Protein 5WIU (pdb70)

InterPro domains:
  IPR000276 G protein-coupled receptor, rhodopsin-like [PF00001] (51-400)
  IPR000276 G protein-coupled receptor, rhodopsin-like [PR00237] (36-60)
  IPR000276 G protein-coupled receptor, rhodopsin-like [PR00237] (69-90)
  IPR000276 G protein-coupled receptor, rhodopsin-like [PR00237] (115-137)
  IPR000276 G protein-coupled receptor, rhodopsin-like [PR00237] (151-172)
  IPR000276 G protein-coupled receptor, rhodopsin-like [PR00237] (193-216)
  IPR000276 G protein-coupled receptor, rhodopsin-like [PR00237] (344-368)
  IPR000276 G protein-coupled receptor, rhodopsin-like [PR00237] (382-408)
  IPR000276 G protein-coupled receptor, rhodopsin-like [PS00237] (121-137)
  IPR000276 G protein-coupled receptor, rhodopsin-like [SM01381] (43-415)
  IPR000929 Dopamine receptor family [PR00242] (56-66)
  IPR000929 Dopamine receptor family [PR00242] (136-144)
  IPR000929 Dopamine receptor family [PR00242] (377-388)
  IPR000929 Dopamine receptor family [PR00242] (402-416)
  IPR002185 Dopamine D4 receptor [PR00569] (98-108)
  IPR002185 Dopamine D4 receptor [PR00569] (177-189)
  IPR002185 Dopamine D4 receptor [PR00569] (216-231)
  IPR017452 GPCR, rhodopsin-like, 7TM [PS50262] (51-400)

B-factor: mean 50.38, std 14.42, range [26.89, 112.35]

Solvent-accessible surface area: 18963 Å² total; per-residue (Å²): 65,78,83,16,88,91,31,0,90,124,15,31,37,52,0,53,57,12,2,46,124,8,33,86,22,17,70,104,20,86,76,0,108,59,63,25,13,29,0,3,48,8,6,3,34,2,10,34,64,10,1,104,84,6,0,58,48,29,10,117,14,39,62,49,73,30,48,14,88,76,58,92,125,70,5,11,42,21,16,8,52,42,20,36,3,19,1,0,11,0,30,0,3,23,5,1,0,63,10,28,72,52,26,7,53,70,80,108,169,99,166,198,104,59,66,60,95,84,23,108,132,55,20,34,44,6,52,134,103,0,36,64,12,4,51,51,1,91,109,33,47,46,146,146,66,42,37,147,49,72,42,121,122,15,16,38,93,10,3,54,40,1,6,68,93,12,10,67,99,3,84,101,42,16,164,23,0,46,47,10,0,97,138,45,31,14,103,182,128,56,72,1,30,82,14,23,118,42,10,74,51,12,26,56,62,1,124,131,20,84,64,19,63,72,0,80,76,0,0,68,102,2,83,63,7,0,66,70,1,31,158,30,38,9,57,48,14,115,141,62,75,147,104,92,29,63,106,42,55,79,2,20,78,68,5,17,33,52,0,54,96,0,30,128,45,2,96,89,43,94,40,161,84,0,21,67,24,4,62,51,2,109,60,16,16,89,74,33,5,59,74,41,2,25,25,13,5,16,131,43,74,68,66,8,51,5,3,64,49,4,6,28,15,9,43,140,6,17,52,46,33,12,72,13,42,25,44,64,7,107,40,90,95,55,102,24,75,114,215,77,31,38,50,8,20,51,70,0,10,54,7,6,16,59,8,12,89,14,5,36,84,105,23,80,36,13,65,61,41,132,76,145,140

Structure (mmCIF, N/CA/C/O backbone):
data_5WIU
#
_entry.id   5WIU
#
_cell.length_a   67.688
_cell.length_b   164.047
_cell.length_c   84.129
_cell.angle_alpha   90.000
_cell.angle_beta   90.000
_cell.angle_gamma   90.000
#
_symmetry.space_group_name_H-M   'C 2 2 21'
#
loop_
_entity.id
_entity.type
_entity.pdbx_description
1 polymer 'D(4) dopamine receptor, soluble cytochrome b562 chimera'
2 non-polymer Nemonapride
3 non-polymer 'PHOSPHATE ION'
4 non-polymer 'OLEIC ACID'
5 non-polymer DI(HYDROXYETHYL)ETHER
6 non-polymer GLYCEROL
7 water water
#
loop_
_atom_site.group_PDB
_atom_site.id
_atom_site.type_symbol
_atom_site.label_atom_id
_atom_site.label_alt_id
_atom_site.label_comp_id
_atom_site.label_asym_id
_atom_site.label_entity_id
_atom_site.label_seq_id
_atom_site.pdbx_PDB_ins_code
_atom_site.Cartn_x
_atom_site.Cartn_y
_atom_site.Cartn_z
_atom_site.occupancy
_atom_site.B_iso_or_equiv
_atom_site.auth_seq_id
_atom_site.auth_comp_id
_atom_site.auth_asym_id
_atom_site.auth_atom_id
_atom_site.pdbx_PDB_model_num
ATOM 1 N N . GLY A 1 38 ? -20.681 20.730 -35.850 1.00 70.19 34 GLY A N 1
ATOM 2 C CA . GLY A 1 38 ? -21.957 20.459 -35.211 1.00 64.51 34 GLY A CA 1
ATOM 3 C C . GLY A 1 38 ? -22.617 19.194 -35.727 1.00 58.62 34 GLY A C 1
ATOM 4 O O . GLY A 1 38 ? -23.111 18.385 -34.948 1.00 58.07 34 GLY A O 1
ATOM 5 N N . ALA A 1 39 ? -22.630 19.026 -37.046 1.00 59.19 35 ALA A N 1
ATOM 6 C CA . ALA A 1 39 ? -23.227 17.847 -37.662 1.00 58.66 35 ALA A CA 1
ATOM 7 C C . ALA A 1 39 ? -22.484 16.575 -37.266 1.00 59.08 35 ALA A C 1
ATOM 8 O O . ALA A 1 39 ? -23.094 15.521 -37.079 1.00 60.48 35 ALA A O 1
ATOM 10 N N . ALA A 1 40 ? -21.167 16.679 -37.115 1.00 57.82 36 ALA A N 1
ATOM 11 C CA . ALA A 1 40 ? -20.349 15.533 -36.742 1.00 54.09 36 ALA A CA 1
ATOM 12 C C . ALA A 1 40 ? -20.617 15.112 -35.308 1.00 54.30 36 ALA A C 1
ATOM 13 O O . ALA A 1 40 ? -20.604 13.924 -34.987 1.00 59.26 36 ALA A O 1
ATOM 15 N N . ALA A 1 41 ? -20.859 16.084 -34.437 1.00 54.36 37 ALA A N 1
ATOM 16 C CA . ALA A 1 41 ? -21.179 15.783 -33.044 1.00 54.38 37 ALA A CA 1
ATOM 17 C C . ALA A 1 41 ? -22.522 15.075 -32.978 1.00 51.99 37 ALA A C 1
ATOM 18 O O . ALA A 1 41 ? -22.714 14.122 -32.222 1.00 50.91 37 ALA A O 1
ATOM 20 N N . LEU A 1 42 ? -23.450 15.556 -33.792 1.00 52.31 38 LEU A N 1
ATOM 21 C CA . LEU A 1 42 ? -24.785 14.983 -33.853 1.00 52.81 38 LEU A CA 1
ATOM 22 C C . LEU A 1 42 ? -24.756 13.558 -34.393 1.00 51.54 38 LEU A C 1
ATOM 23 O O . LEU A 1 42 ? -25.307 12.650 -33.778 1.00 51.61 38 LEU A O 1
ATOM 28 N N . VAL A 1 43 ? -24.111 13.363 -35.539 1.00 53.35 39 VAL A N 1
ATOM 29 C CA . VAL A 1 43 ? -24.027 12.037 -36.147 1.00 51.74 39 VAL A CA 1
ATOM 30 C C . VAL A 1 43 ? -23.284 11.055 -35.250 1.00 52.50 39 VAL A C 1
ATOM 31 O O . VAL A 1 43 ? -23.807 9.991 -34.900 1.00 53.81 39 VAL A O 1
ATOM 35 N N . GLY A 1 44 ? -22.069 11.417 -34.859 1.00 51.86 40 GLY A N 1
ATOM 36 C CA . GLY A 1 44 ? -21.281 10.581 -33.966 1.00 49.15 40 GLY A CA 1
ATOM 37 C C . GLY A 1 44 ? -21.989 10.324 -32.649 1.00 47.20 40 GLY A C 1
ATOM 38 O O . GLY A 1 44 ? -21.926 9.220 -32.107 1.00 47.26 40 GLY A O 1
ATOM 39 N N . GLY A 1 45 ? -22.670 11.347 -32.142 1.00 44.35 41 GLY A N 1
ATOM 40 C CA . GLY A 1 45 ? -23.358 11.248 -30.871 1.00 45.41 41 GLY A CA 1
ATOM 41 C C . GLY A 1 45 ? -24.517 10.275 -30.917 1.00 44.68 41 GLY A C 1
ATOM 42 O O . GLY A 1 45 ? -24.666 9.428 -30.041 1.00 45.52 41 GLY A O 1
ATOM 43 N N . VAL A 1 46 ? -25.339 10.394 -31.952 1.00 46.61 42 VAL A N 1
ATOM 44 C CA . VAL A 1 46 ? -26.482 9.507 -32.107 1.00 46.29 42 VAL A CA 1
ATOM 45 C C . VAL A 1 46 ? -26.003 8.071 -32.266 1.00 46.17 42 VAL A C 1
ATOM 46 O O . VAL A 1 46 ? -26.536 7.151 -31.638 1.00 47.79 42 VAL A O 1
ATOM 50 N N . LEU A 1 47 ? -24.971 7.876 -33.078 1.00 47.83 43 LEU A N 1
ATOM 51 C CA . LEU A 1 47 ? -24.416 6.541 -33.268 1.00 44.26 43 LEU A CA 1
ATOM 52 C C . LEU A 1 47 ? -23.861 6.000 -31.961 1.00 46.14 43 LEU A C 1
ATOM 53 O O . LEU A 1 47 ? -24.075 4.829 -31.620 1.00 45.92 43 LEU A O 1
ATOM 58 N N . LEU A 1 48 ? -23.166 6.856 -31.217 1.00 40.84 44 LEU A N 1
ATOM 59 C CA . LEU A 1 48 ? -22.591 6.429 -29.955 1.00 40.84 44 LEU A CA 1
ATOM 60 C C . LEU A 1 48 ? -23.676 5.980 -28.982 1.00 42.17 44 LEU A C 1
ATOM 61 O O . LEU A 1 48 ? -23.582 4.898 -28.400 1.00 42.12 44 LEU A O 1
ATOM 66 N N . ILE A 1 49 ? -24.705 6.808 -28.810 1.00 40.02 45 ILE A N 1
ATOM 67 C CA . ILE A 1 49 ? -25.791 6.497 -27.882 1.00 39.43 45 ILE A CA 1
ATOM 68 C C . ILE A 1 49 ? -26.496 5.195 -28.290 1.00 39.81 45 ILE A C 1
ATOM 69 O O . ILE A 1 49 ? -26.757 4.324 -27.453 1.00 40.14 45 ILE A O 1
ATOM 74 N N . GLY A 1 50 ? -26.768 5.055 -29.583 1.00 42.49 46 GLY A N 1
ATOM 75 C CA . GLY A 1 50 ? -27.353 3.831 -30.106 1.00 41.72 46 GLY A CA 1
ATOM 76 C C . GLY A 1 50 ? -26.508 2.602 -29.804 1.00 43.08 46 GLY A C 1
ATOM 77 O O . GLY A 1 50 ? -27.010 1.570 -29.344 1.00 43.72 46 GLY A O 1
ATOM 78 N N . ALA A 1 51 ? -25.208 2.706 -30.050 1.00 43.13 47 ALA A N 1
ATOM 79 C CA . ALA A 1 51 ? -24.316 1.566 -29.847 1.00 42.28 47 ALA A CA 1
ATOM 80 C C . ALA A 1 51 ? -24.219 1.184 -28.375 1.00 41.79 47 ALA A C 1
ATOM 81 O O . ALA A 1 51 ? -24.179 -0.003 -28.035 1.00 43.23 47 ALA A O 1
ATOM 83 N N . VAL A 1 52 ? -24.174 2.179 -27.496 1.00 39.57 48 VAL A N 1
ATOM 84 C CA . VAL A 1 52 ? -24.081 1.884 -26.076 1.00 40.39 48 VAL A CA 1
ATOM 85 C C . VAL A 1 52 ? -25.354 1.184 -25.604 1.00 42.36 48 VAL A C 1
ATOM 86 O O . VAL A 1 52 ? -25.285 0.184 -24.884 1.00 39.72 48 VAL A O 1
ATOM 90 N N . LEU A 1 53 ? -26.506 1.715 -26.013 1.00 41.57 49 LEU A N 1
ATOM 91 C CA . LEU A 1 53 ? -27.776 1.183 -25.548 1.00 39.98 49 LEU A CA 1
ATOM 92 C C . LEU A 1 53 ? -27.949 -0.240 -26.053 1.00 40.36 49 LEU A C 1
ATOM 93 O O . LEU A 1 53 ? -28.269 -1.140 -25.286 1.00 42.80 49 LEU A O 1
ATOM 98 N N . ALA A 1 54 ? -27.719 -0.455 -27.343 1.00 43.32 50 ALA A N 1
ATOM 99 C CA . ALA A 1 54 ? -27.942 -1.779 -27.917 1.00 45.08 50 ALA A CA 1
ATOM 100 C C . ALA A 1 54 ? -26.987 -2.820 -27.365 1.00 45.15 50 ALA A C 1
ATOM 101 O O . ALA A 1 54 ? -27.407 -3.920 -26.993 1.00 45.77 50 ALA A O 1
ATOM 103 N N . GLY A 1 55 ? -25.700 -2.484 -27.343 1.00 44.24 51 GLY A N 1
ATOM 104 C CA . GLY A 1 55 ? -24.677 -3.420 -26.914 1.00 42.03 51 GLY A CA 1
ATOM 105 C C . GLY A 1 55 ? -24.865 -3.827 -25.468 1.00 43.62 51 GLY A C 1
ATOM 106 O O . GLY A 1 55 ? -24.885 -5.009 -25.145 1.00 44.82 51 GLY A O 1
ATOM 107 N N . ASN A 1 56 ? -25.022 -2.848 -24.587 1.00 39.71 52 ASN A N 1
ATOM 108 C CA . ASN A 1 56 ? -25.158 -3.163 -23.174 1.00 38.02 52 ASN A CA 1
ATOM 109 C C . ASN A 1 56 ? -26.488 -3.800 -22.785 1.00 39.72 52 ASN A C 1
ATOM 110 O O . ASN A 1 56 ? -26.551 -4.543 -21.806 1.00 41.22 52 ASN A O 1
ATOM 115 N N . SER A 1 57 ? -27.559 -3.509 -23.511 1.00 42.83 53 SER A N 1
ATOM 116 C CA A SER A 1 57 ? -28.824 -4.180 -23.240 0.49 44.42 53 SER A CA 1
ATOM 117 C CA B SER A 1 57 ? -28.816 -4.184 -23.211 0.51 44.60 53 SER A CA 1
ATOM 118 C C . SER A 1 57 ? -28.696 -5.650 -23.603 1.00 46.87 53 SER A C 1
ATOM 119 O O . SER A 1 57 ? -29.193 -6.525 -22.895 1.00 47.44 53 SER A O 1
ATOM 124 N N . LEU A 1 58 ? -28.019 -5.915 -24.718 1.00 49.85 54 LEU A N 1
ATOM 125 C CA . LEU A 1 58 ? -27.860 -7.287 -25.203 1.00 50.60 54 LEU A CA 1
ATOM 126 C C . LEU A 1 58 ? -27.040 -8.113 -24.219 1.00 48.85 54 LEU A C 1
ATOM 127 O O . LEU A 1 58 ? -27.245 -9.317 -24.096 1.00 50.20 54 LEU A O 1
ATOM 132 N N . VAL A 1 59 ? -26.114 -7.462 -23.530 1.00 45.79 55 VAL A N 1
ATOM 133 C CA . VAL A 1 59 ? -25.349 -8.098 -22.465 1.00 46.82 55 VAL A CA 1
ATOM 134 C C . VAL A 1 59 ? -26.233 -8.410 -21.265 1.00 48.87 55 VAL A C 1
ATOM 135 O O . VAL A 1 59 ? -26.201 -9.524 -20.739 1.00 48.53 55 VAL A O 1
ATOM 139 N N . CYS A 1 60 ? -27.037 -7.434 -20.847 1.00 48.34 56 CYS A N 1
ATOM 140 C CA . CYS A 1 60 ? -27.894 -7.601 -19.671 1.00 50.44 56 CYS A CA 1
ATOM 141 C C . CYS A 1 60 ? -28.908 -8.716 -19.875 1.00 47.88 56 CYS A C 1
ATOM 142 O O . CYS A 1 60 ? -29.114 -9.553 -19.000 1.00 50.67 56 CYS A O 1
ATOM 145 N N . VAL A 1 61 ? -29.539 -8.719 -21.037 1.00 52.85 57 VAL A N 1
ATOM 146 C CA . VAL A 1 61 ? -30.548 -9.716 -21.347 1.00 53.45 57 VAL A CA 1
ATOM 147 C C . VAL A 1 61 ? -29.909 -11.094 -21.507 1.00 57.24 57 VAL A C 1
ATOM 148 O O . VAL A 1 61 ? -30.515 -12.106 -21.155 1.00 57.18 57 VAL A O 1
ATOM 152 N N . SER A 1 62 ? -28.680 -11.138 -22.013 1.00 54.97 58 SER A N 1
ATOM 153 C CA A SER A 1 62 ? -28.018 -12.417 -22.217 0.80 53.84 58 SER A CA 1
ATOM 154 C CA B SER A 1 62 ? -27.976 -12.401 -22.215 0.20 53.10 58 SER A CA 1
ATOM 155 C C . SER A 1 62 ? -27.681 -13.073 -20.886 1.00 55.10 58 SER A C 1
ATOM 156 O O . SER A 1 62 ? -27.868 -14.285 -20.732 1.00 57.59 58 SER A O 1
ATOM 161 N N . VAL A 1 63 ? -27.218 -12.289 -19.919 1.00 53.22 59 VAL A N 1
ATOM 162 C CA . VAL A 1 63 ? -26.944 -12.855 -18.602 1.00 54.83 59 VAL A CA 1
ATOM 163 C C . VAL A 1 63 ? -28.283 -13.291 -17.988 1.00 59.12 59 VAL A C 1
ATOM 164 O O . VAL A 1 63 ? -28.347 -14.261 -17.231 1.00 59.41 59 VAL A O 1
ATOM 168 N N . ALA A 1 64 ? -29.358 -12.604 -18.364 1.00 59.68 60 ALA A N 1
ATOM 169 C CA . ALA A 1 64 ? -30.703 -12.958 -17.906 1.00 59.60 60 ALA A CA 1
ATOM 170 C C . ALA A 1 64 ? -31.240 -14.256 -18.520 1.00 63.85 60 ALA A C 1
ATOM 171 O O . ALA A 1 64 ? -31.827 -15.081 -17.823 1.00 65.82 60 ALA A O 1
ATOM 173 N N . THR A 1 65 ? -31.063 -14.424 -19.827 1.00 59.97 61 THR A N 1
ATOM 174 C CA . THR A 1 65 ? -31.642 -15.551 -20.532 1.00 64.39 61 THR A CA 1
ATOM 175 C C . THR A 1 65 ? -30.835 -16.851 -20.352 1.00 66.88 61 THR A C 1
ATOM 176 O O . THR A 1 65 ? -31.415 -17.933 -20.326 1.00 69.61 61 THR A O 1
ATOM 180 N N . GLU A 1 66 ? -29.514 -16.750 -20.207 1.00 63.95 62 GLU A N 1
ATOM 181 C CA . GLU A 1 66 ? -28.647 -17.933 -20.296 1.00 61.06 62 GLU A CA 1
ATOM 182 C C . GLU A 1 66 ? -28.028 -18.390 -18.970 1.00 60.11 62 GLU A C 1
ATOM 183 O O . GLU A 1 66 ? -27.342 -17.629 -18.293 1.00 59.48 62 GLU A O 1
ATOM 185 N N . ARG A 1 67 ? -28.245 -19.655 -18.619 1.00 59.02 63 ARG A N 1
ATOM 186 C CA . ARG A 1 67 ? -27.758 -20.191 -17.348 1.00 58.04 63 ARG A CA 1
ATOM 187 C C . ARG A 1 67 ? -26.231 -20.255 -17.313 1.00 58.93 63 ARG A C 1
ATOM 188 O O . ARG A 1 67 ? -25.616 -20.083 -16.255 1.00 59.43 63 ARG A O 1
ATOM 190 N N . ALA A 1 68 ? -25.621 -20.471 -18.476 1.00 57.29 64 ALA A N 1
ATOM 191 C CA . ALA A 1 68 ? -24.165 -20.552 -18.569 1.00 58.40 64 ALA A CA 1
ATOM 192 C C . ALA A 1 68 ? -23.473 -19.204 -18.345 1.00 57.25 64 ALA A C 1
ATOM 193 O O . ALA A 1 68 ? -22.267 -19.161 -18.137 1.00 55.62 64 ALA A O 1
ATOM 195 N N . LEU A 1 69 ? -24.219 -18.104 -18.398 1.00 55.69 65 LEU A N 1
ATOM 196 C CA . LEU A 1 69 ? -23.612 -16.790 -18.147 1.00 52.20 65 LEU A CA 1
ATOM 197 C C . LEU A 1 69 ? -23.880 -16.307 -16.728 1.00 52.72 65 LEU A C 1
ATOM 198 O O . LEU A 1 69 ? -23.402 -15.245 -16.325 1.00 52.60 65 LEU A O 1
ATOM 203 N N . GLN A 1 70 ? -24.632 -17.092 -15.964 1.00 55.75 66 GLN A N 1
ATOM 204 C CA . GLN A 1 70 ? -24.960 -16.711 -14.596 1.00 57.43 66 GLN A CA 1
ATOM 205 C C . GLN A 1 70 ? -23.874 -17.178 -13.654 1.00 57.81 66 GLN A C 1
ATOM 206 O O . GLN A 1 70 ? -23.958 -18.258 -13.062 1.00 62.26 66 GLN A O 1
ATOM 212 N N . THR A 1 71 ? -22.837 -16.351 -13.556 1.00 52.48 67 THR A N 1
ATOM 213 C CA . THR A 1 71 ? -21.653 -16.623 -12.757 1.00 51.73 67 THR A CA 1
ATOM 214 C C . THR A 1 71 ? -21.326 -15.406 -11.894 1.00 52.14 67 THR A C 1
ATOM 215 O O . THR A 1 71 ? -21.801 -14.302 -12.184 1.00 50.35 67 THR A O 1
ATOM 219 N N . PRO A 1 72 ? -20.510 -15.590 -10.838 1.00 48.13 68 PRO A N 1
ATOM 220 C CA . PRO A 1 72 ? -20.120 -14.459 -9.982 1.00 47.69 68 PRO A CA 1
ATOM 221 C C . PRO A 1 72 ? -19.454 -13.312 -10.729 1.00 48.45 68 PRO A C 1
ATOM 222 O O . PRO A 1 72 ? -19.776 -12.143 -10.484 1.00 47.37 68 PRO A O 1
ATOM 226 N N . THR A 1 73 ? -18.516 -13.641 -11.611 1.00 44.27 69 THR A N 1
ATOM 227 C CA . THR A 1 73 ? -17.872 -12.628 -12.426 1.00 44.98 69 THR A CA 1
ATOM 228 C C . THR A 1 73 ? -18.915 -11.829 -13.204 1.00 43.20 69 THR A C 1
ATOM 229 O O . THR A 1 73 ? -18.823 -10.607 -13.311 1.00 42.53 69 THR A O 1
ATOM 233 N N . ASN A 1 74 ? -19.920 -12.513 -13.735 1.00 43.97 70 ASN A N 1
ATOM 234 C CA . ASN A 1 74 ? -20.846 -11.830 -14.626 1.00 44.67 70 ASN A CA 1
ATOM 235 C C . ASN A 1 74 ? -21.852 -10.946 -13.897 1.00 42.38 70 ASN A C 1
ATOM 236 O O . ASN A 1 74 ? -22.499 -10.123 -14.522 1.00 43.46 70 ASN A O 1
ATOM 241 N N . SER A 1 75 ? -21.971 -11.089 -12.582 1.00 42.46 71 SER A N 1
ATOM 242 C CA A SER A 1 75 ? -22.758 -10.140 -11.804 0.47 42.20 71 SER A CA 1
ATOM 243 C CA B SER A 1 75 ? -22.759 -10.133 -11.805 0.53 42.21 71 SER A CA 1
ATOM 244 C C . SER A 1 75 ? -22.151 -8.749 -11.946 1.00 41.37 71 SER A C 1
ATOM 245 O O . SER A 1 75 ? -22.863 -7.758 -12.110 1.00 40.01 71 SER A O 1
ATOM 250 N N . PHE A 1 76 ? -20.822 -8.677 -11.883 1.00 36.45 72 PHE A N 1
ATOM 251 C CA . PHE A 1 76 ? -20.143 -7.386 -12.030 1.00 34.60 72 PHE A CA 1
ATOM 252 C C . PHE A 1 76 ? -20.241 -6.858 -13.447 1.00 34.24 72 PHE A C 1
ATOM 253 O O . PHE A 1 76 ? -20.278 -5.640 -13.671 1.00 34.44 72 PHE A O 1
ATOM 261 N N . ILE A 1 77 ? -20.246 -7.773 -14.407 1.00 37.27 73 ILE A N 1
ATOM 262 C CA . ILE A 1 77 ? -20.333 -7.384 -15.795 1.00 36.75 73 ILE A CA 1
ATOM 263 C C . ILE A 1 77 ? -21.696 -6.767 -16.059 1.00 39.98 73 ILE A C 1
ATOM 264 O O . ILE A 1 77 ? -21.809 -5.796 -16.808 1.00 38.22 73 ILE A O 1
ATOM 269 N N . VAL A 1 78 ? -22.729 -7.323 -15.434 1.00 37.46 74 VAL A N 1
ATOM 270 C CA . VAL A 1 78 ? -24.044 -6.707 -15.522 1.00 38.55 74 VAL A CA 1
ATOM 271 C C . VAL A 1 78 ? -24.039 -5.297 -14.897 1.00 37.56 74 VAL A C 1
ATOM 272 O O . VAL A 1 78 ? -24.578 -4.371 -15.474 1.00 37.79 74 VAL A O 1
ATOM 276 N N . SER A 1 79 ? -23.452 -5.163 -13.714 1.00 34.74 75 SER A N 1
ATOM 277 C CA . SER A 1 79 ? -23.289 -3.868 -13.048 1.00 36.11 75 SER A CA 1
ATOM 278 C C . SER A 1 79 ? -22.614 -2.812 -13.940 1.00 36.18 75 SER A C 1
ATOM 279 O O . SER A 1 79 ? -23.059 -1.653 -14.020 1.00 35.10 75 SER A O 1
ATOM 282 N N . LEU A 1 80 ? -21.539 -3.214 -14.609 1.00 35.40 76 LEU A N 1
ATOM 283 C CA . LEU A 1 80 ? -20.850 -2.343 -15.569 1.00 33.15 76 LEU A CA 1
ATOM 284 C C . LEU A 1 80 ? -21.723 -1.964 -16.739 1.00 34.36 76 LEU A C 1
ATOM 285 O O . LEU A 1 80 ? -21.654 -0.849 -17.250 1.00 35.29 76 LEU A O 1
ATOM 290 N N . ALA A 1 81 ? -22.510 -2.927 -17.200 1.00 34.49 77 ALA A N 1
ATOM 291 C CA . ALA A 1 81 ? -23.408 -2.685 -18.306 1.00 35.55 77 ALA A CA 1
ATOM 292 C C . ALA A 1 81 ? -24.454 -1.638 -17.897 1.00 36.94 77 ALA A C 1
ATOM 293 O O . ALA A 1 81 ? -24.807 -0.764 -18.688 1.00 36.06 77 ALA A O 1
ATOM 295 N N . ALA A 1 82 ? -24.914 -1.735 -16.650 1.00 34.75 78 ALA A N 1
ATOM 296 C CA . ALA A 1 82 ? -25.887 -0.799 -16.092 1.00 36.85 78 ALA A CA 1
ATOM 297 C C . ALA A 1 82 ? -25.335 0.622 -16.076 1.00 40.11 78 ALA A C 1
ATOM 298 O O . ALA A 1 82 ? -26.016 1.569 -16.440 1.00 38.92 78 ALA A O 1
ATOM 300 N N . ALA A 1 83 ? -24.090 0.752 -15.638 1.00 34.93 79 ALA A N 1
ATOM 301 C CA . ALA A 1 83 ? -23.400 2.035 -15.602 1.00 35.78 79 ALA A CA 1
ATOM 302 C C . ALA A 1 83 ? -23.342 2.660 -16.984 1.00 37.47 79 ALA A C 1
ATOM 303 O O . ALA A 1 83 ? -23.535 3.873 -17.135 1.00 37.75 79 ALA A O 1
ATOM 305 N N . ASP A 1 84 ? -23.109 1.834 -18.002 1.00 35.83 80 ASP A N 1
ATOM 306 C CA . ASP A 1 84 ? -23.044 2.357 -19.359 1.00 35.31 80 ASP A CA 1
ATOM 307 C C . ASP A 1 84 ? -24.427 2.694 -19.929 1.00 36.74 80 ASP A C 1
ATOM 308 O O . ASP A 1 84 ? -24.595 3.683 -20.650 1.00 36.34 80 ASP A O 1
ATOM 313 N N . LEU A 1 85 ? -25.425 1.905 -19.569 1.00 36.24 81 LEU A N 1
ATOM 314 C CA . LEU A 1 85 ? -26.787 2.217 -19.964 1.00 36.20 81 LEU A CA 1
ATOM 315 C C . LEU A 1 85 ? -27.237 3.521 -19.344 1.00 36.63 81 LEU A C 1
ATOM 316 O O . LEU A 1 85 ? -27.827 4.349 -20.020 1.00 38.24 81 LEU A O 1
ATOM 321 N N . LEU A 1 86 ? -26.977 3.684 -18.050 1.00 34.15 82 LEU A N 1
ATOM 322 C CA . LEU A 1 86 ? -27.342 4.907 -17.362 1.00 36.77 82 LEU A CA 1
ATOM 323 C C . LEU A 1 86 ? -26.624 6.107 -17.973 1.00 37.34 82 LEU A C 1
ATOM 324 O O . LEU A 1 86 ? -27.178 7.201 -18.039 1.00 38.12 82 LEU A O 1
ATOM 329 N N . LEU A 1 87 ? -25.393 5.905 -18.428 1.00 33.82 83 LEU A N 1
ATOM 330 C CA . LEU A 1 87 ? -24.651 6.975 -19.071 1.00 35.14 83 LEU A CA 1
ATOM 331 C C . LEU A 1 87 ? -25.325 7.404 -20.371 1.00 35.66 83 LEU A C 1
ATOM 332 O O . LEU A 1 87 ? -25.536 8.597 -20.609 1.00 35.89 83 LEU A O 1
ATOM 337 N N . ALA A 1 88 ? -25.675 6.431 -21.203 1.00 36.72 84 ALA A N 1
ATOM 338 C CA . ALA A 1 88 ? -26.345 6.702 -22.475 1.00 37.22 84 ALA A CA 1
ATOM 339 C C . ALA A 1 88 ? -27.712 7.369 -22.311 1.00 37.21 84 ALA A C 1
ATOM 340 O O . ALA A 1 88 ? -28.127 8.157 -23.164 1.00 38.70 84 ALA A O 1
ATOM 342 N N . LEU A 1 89 ? -28.410 7.056 -21.227 1.00 37.06 85 LEU A N 1
ATOM 343 C CA . LEU A 1 89 ? -29.736 7.629 -20.987 1.00 40.36 85 LEU A CA 1
ATOM 344 C C . LEU A 1 89 ? -29.722 9.000 -20.304 1.00 42.34 85 LEU A C 1
ATOM 345 O O . LEU A 1 89 ? -30.546 9.865 -20.623 1.00 42.20 85 LEU A O 1
ATOM 350 N N . LEU A 1 90 ? -28.805 9.185 -19.356 1.00 39.15 86 LEU A N 1
ATOM 351 C CA . LEU A 1 90 ? -28.845 10.350 -18.474 1.00 39.97 86 LEU A CA 1
ATOM 352 C C . LEU A 1 90 ? -27.801 11.415 -18.781 1.00 40.61 86 LEU A C 1
ATOM 353 O O . LEU A 1 90 ? -27.985 12.566 -18.419 1.00 42.18 86 LEU A O 1
ATOM 358 N N . VAL A 1 91 ? -26.705 11.045 -19.431 1.00 37.77 87 VAL A N 1
ATOM 359 C CA . VAL A 1 91 ? -25.603 11.980 -19.624 1.00 37.60 87 VAL A CA 1
ATOM 360 C C . VAL A 1 91 ? -25.332 12.302 -21.089 1.00 39.83 87 VAL A C 1
ATOM 361 O O . VAL A 1 91 ? -25.240 13.486 -21.470 1.00 39.55 87 VAL A O 1
ATOM 365 N N . LEU A 1 92 ? -25.180 11.262 -21.908 1.00 36.93 88 LEU A N 1
ATOM 366 C CA . LEU A 1 92 ? -24.820 11.461 -23.316 1.00 39.25 88 LEU A CA 1
ATOM 367 C C . LEU A 1 92 ? -25.765 12.363 -24.141 1.00 38.97 88 LEU A C 1
ATOM 368 O O . LEU A 1 92 ? -25.298 13.112 -25.000 1.00 41.41 88 LEU A O 1
ATOM 373 N N . PRO A 1 93 ? -27.091 12.285 -23.920 1.00 42.09 89 PRO A N 1
ATOM 374 C CA . PRO A 1 93 ? -27.922 13.169 -24.755 1.00 40.89 89 PRO A CA 1
ATOM 375 C C . PRO A 1 93 ? -27.609 14.667 -24.589 1.00 42.64 89 PRO A C 1
ATOM 376 O O . PRO A 1 93 ? -27.402 15.377 -25.581 1.00 41.99 89 PRO A O 1
ATOM 380 N N . LEU A 1 94 ? -27.561 15.136 -23.350 1.00 42.65 90 LEU A N 1
ATOM 381 C CA . LEU A 1 94 ? -27.254 16.533 -23.093 1.00 42.93 90 LEU A CA 1
ATOM 382 C C . LEU A 1 94 ? -25.788 16.825 -23.391 1.00 41.76 90 LEU A C 1
ATOM 383 O O . LEU A 1 94 ? -25.431 17.949 -23.734 1.00 43.38 90 LEU A O 1
ATOM 388 N N . PHE A 1 95 ? -24.936 15.810 -23.296 1.00 43.25 91 PHE A N 1
ATOM 389 C CA . PHE A 1 95 ? -23.563 15.998 -23.741 1.00 41.21 91 PHE A CA 1
ATOM 390 C C . PHE A 1 95 ? -23.500 16.249 -25.245 1.00 42.76 91 PHE A C 1
ATOM 391 O O . PHE A 1 95 ? -22.838 17.189 -25.702 1.00 43.15 91 PHE A O 1
ATOM 399 N N . VAL A 1 96 ? -24.191 15.413 -26.012 1.00 42.21 92 VAL A N 1
ATOM 400 C CA . VAL A 1 96 ? -24.235 15.586 -27.463 1.00 43.12 92 VAL A CA 1
ATOM 401 C C . VAL A 1 96 ? -24.856 16.935 -27.851 1.00 48.31 92 VAL A C 1
ATOM 402 O O . VAL A 1 96 ? -24.342 17.642 -28.724 1.00 47.43 92 VAL A O 1
ATOM 406 N N . TYR A 1 97 ? -25.955 17.286 -27.187 1.00 48.32 93 TYR A N 1
ATOM 407 C CA . TYR A 1 97 ? -26.600 18.566 -27.410 1.00 50.03 93 TYR A CA 1
ATOM 408 C C . TYR A 1 97 ? -25.623 19.712 -27.184 1.00 48.25 93 TYR A C 1
ATOM 409 O O . TYR A 1 97 ? -25.566 20.665 -27.967 1.00 50.36 93 TYR A O 1
ATOM 418 N N . SER A 1 98 ? -24.871 19.613 -26.096 1.00 49.18 94 SER A N 1
ATOM 419 C CA . SER A 1 98 ? -23.864 20.596 -25.757 1.00 52.06 94 SER A CA 1
ATOM 420 C C . SER A 1 98 ? -22.849 20.734 -26.883 1.00 50.56 94 SER A C 1
ATOM 421 O O . SER A 1 98 ? -22.549 21.844 -27.321 1.00 53.22 94 SER A O 1
ATOM 424 N N . GLU A 1 99 ? -22.343 19.598 -27.357 1.00 53.79 95 GLU A N 1
ATOM 425 C CA . GLU A 1 99 ? -21.345 19.551 -28.426 1.00 52.10 95 GLU A CA 1
ATOM 426 C C . GLU A 1 99 ? -21.857 20.129 -29.751 1.00 53.69 95 GLU A C 1
ATOM 427 O O . GLU A 1 99 ? -21.112 20.776 -30.489 1.00 53.62 95 GLU A O 1
ATOM 433 N N . VAL A 1 100 ? -23.129 19.893 -30.052 1.00 52.20 96 VAL A N 1
ATOM 434 C CA . VAL A 1 100 ? -23.743 20.490 -31.232 1.00 53.35 96 VAL A CA 1
ATOM 435 C C . VAL A 1 100 ? -23.808 22.013 -31.073 1.00 56.34 96 VAL A C 1
ATOM 436 O O . VAL A 1 100 ? -23.647 22.748 -32.039 1.00 59.23 96 VAL A O 1
ATOM 440 N N . GLN A 1 101 ? -24.009 22.483 -29.845 1.00 57.45 97 GLN A N 1
ATOM 441 C CA . GLN A 1 101 ? -24.033 23.918 -29.557 1.00 57.09 97 GLN A CA 1
ATOM 442 C C . GLN A 1 101 ? -22.624 24.461 -29.311 1.00 54.51 97 GLN A C 1
ATOM 443 O O . GLN A 1 101 ? -22.451 25.527 -28.708 1.00 54.97 97 GLN A O 1
ATOM 445 N N . GLY A 1 102 ? -21.623 23.716 -29.773 1.00 57.65 98 GLY A N 1
ATOM 446 C CA . GLY A 1 102 ? -20.237 24.145 -29.699 1.00 60.96 98 GLY A CA 1
ATOM 447 C C . GLY A 1 102 ? -19.668 24.226 -28.292 1.00 62.20 98 GLY A C 1
ATOM 448 O O . GLY A 1 102 ? -18.771 25.029 -28.030 1.00 62.16 98 GLY A O 1
ATOM 449 N N . GLY A 1 103 ? -20.183 23.397 -27.389 1.00 61.56 99 GLY A N 1
ATOM 450 C CA . GLY A 1 103 ? -19.719 23.385 -26.012 1.00 58.89 99 GLY A CA 1
ATOM 451 C C . GLY A 1 103 ? -20.507 24.302 -25.092 1.00 58.62 99 GLY A C 1
ATOM 452 O O . GLY A 1 103 ? -20.343 24.260 -23.873 1.00 60.67 99 GLY A O 1
ATOM 453 N N . ALA A 1 104 ? -21.366 25.137 -25.668 1.00 58.68 100 ALA A N 1
ATOM 454 C CA . ALA A 1 104 ? -22.148 26.075 -24.869 1.00 60.57 100 ALA A CA 1
ATOM 455 C C . ALA A 1 104 ? -23.181 25.332 -24.033 1.00 58.49 100 ALA A C 1
ATOM 456 O O . ALA A 1 104 ? -23.663 24.270 -24.426 1.00 57.71 100 ALA A O 1
ATOM 458 N N . TRP A 1 105 ? -23.495 25.895 -22.870 1.00 54.64 101 TRP A N 1
ATOM 459 C CA . TRP A 1 105 ? -24.527 25.363 -21.987 1.00 53.05 101 TRP A CA 1
ATOM 460 C C . TRP A 1 105 ? -25.572 26.447 -21.776 1.00 56.16 101 TRP A C 1
ATOM 461 O O . TRP A 1 105 ? -25.292 27.505 -21.194 1.00 56.71 101 TRP A O 1
ATOM 472 N N . LEU A 1 106 ? -26.774 26.196 -22.272 1.00 55.83 102 LEU A N 1
ATOM 473 C CA . LEU A 1 106 ? -27.784 27.236 -22.302 1.00 57.51 102 LEU A CA 1
ATOM 474 C C . LEU A 1 106 ? -28.873 26.985 -21.265 1.00 59.39 102 LEU A C 1
ATOM 475 O O . LEU A 1 106 ? -29.809 27.773 -21.132 1.00 61.05 102 LEU A O 1
ATOM 477 N N . LEU A 1 107 ? -28.736 25.890 -20.526 1.00 56.37 103 LEU A N 1
ATOM 478 C CA . LEU A 1 107 ? -29.730 25.500 -19.535 1.00 54.38 103 LEU A CA 1
ATOM 479 C C . LEU A 1 107 ? -29.279 25.928 -18.135 1.00 55.35 103 LEU A C 1
ATOM 480 O O . LEU A 1 107 ? -28.288 26.638 -17.994 1.00 54.37 103 LEU A O 1
ATOM 485 N N . SER A 1 108 ? -30.002 25.516 -17.102 1.00 52.95 104 SER A N 1
ATOM 486 C CA . SER A 1 108 ? -29.753 26.062 -15.772 1.00 51.68 104 SER A CA 1
ATOM 487 C C . SER A 1 108 ? -28.478 25.506 -15.156 1.00 48.90 104 SER A C 1
ATOM 488 O O . SER A 1 108 ? -28.049 24.412 -15.500 1.00 48.83 104 SER A O 1
ATOM 491 N N . PRO A 1 109 ? -27.846 26.285 -14.264 1.00 50.80 105 PRO A N 1
ATOM 492 C CA . PRO A 1 109 ? -26.653 25.804 -13.568 1.00 48.81 105 PRO A CA 1
ATOM 493 C C . PRO A 1 109 ? -26.955 24.647 -12.628 1.00 49.18 105 PRO A C 1
ATOM 494 O O . PRO A 1 109 ? -26.073 23.807 -12.425 1.00 48.28 105 PRO A O 1
ATOM 498 N N . ARG A 1 110 ? -28.168 24.576 -12.082 1.00 46.24 106 ARG A N 1
ATOM 499 C CA . ARG A 1 110 ? -28.529 23.450 -11.213 1.00 45.70 106 ARG A CA 1
ATOM 500 C C . ARG A 1 110 ? -28.647 22.146 -12.016 1.00 45.00 106 ARG A C 1
ATOM 501 O O . ARG A 1 110 ? -28.300 21.061 -11.524 1.00 45.08 106 ARG A O 1
ATOM 509 N N . LEU A 1 111 ? -29.146 22.237 -13.246 1.00 44.45 107 LEU A N 1
ATOM 510 C CA . LEU A 1 111 ? -29.180 21.046 -14.094 1.00 43.90 107 LEU A CA 1
ATOM 511 C C . LEU A 1 111 ? -27.749 20.630 -14.438 1.00 43.34 107 LEU A C 1
ATOM 512 O O . LEU A 1 111 ? -27.427 19.450 -14.435 1.00 41.34 107 LEU A O 1
ATOM 517 N N . CYS A 1 112 ? -26.900 21.610 -14.740 1.00 42.54 108 CYS A N 1
ATOM 518 C CA . CYS A 1 112 ? -25.482 21.318 -14.973 1.00 41.10 108 CYS A CA 1
ATOM 519 C C . CYS A 1 112 ? -24.869 20.576 -13.797 1.00 41.40 108 CYS A C 1
ATOM 520 O O . CYS A 1 112 ? -24.211 19.542 -13.987 1.00 41.70 108 CYS A O 1
ATOM 523 N N . ASP A 1 113 ? -25.093 21.077 -12.582 1.00 41.66 109 ASP A N 1
ATOM 524 C CA . ASP A 1 113 ? -24.598 20.386 -11.375 1.00 40.39 109 ASP A CA 1
ATOM 525 C C . ASP A 1 113 ? -25.104 18.934 -11.278 1.00 42.07 109 ASP A C 1
ATOM 526 O O . ASP A 1 113 ? -24.340 18.013 -10.941 1.00 39.45 109 ASP A O 1
ATOM 531 N N . ALA A 1 114 ? -26.394 18.742 -11.545 1.00 38.42 110 ALA A N 1
ATOM 532 C CA . ALA A 1 114 ? -26.976 17.401 -11.586 1.00 37.94 110 ALA A CA 1
ATOM 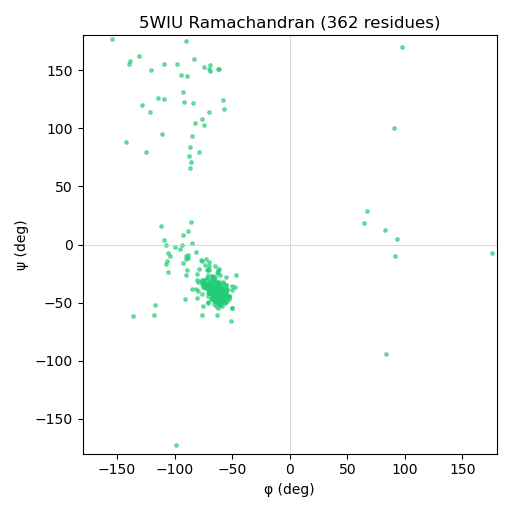533 C C . ALA A 1 114 ? -26.263 16.498 -12.600 1.00 37.32 110 ALA A C 1
ATOM 534 O O . ALA A 1 114 ? -25.889 15.358 -12.286 1.00 37.83 110 ALA A O 1
ATOM 536 N N . LEU A 1 115 ? -26.058 17.015 -13.805 1.00 38.64 111 LEU A N 1
ATOM 537 C CA . LEU A 1 115 ? -25.434 16.246 -14.873 1.00 37.89 111 LEU A CA 1
ATOM 538 C C . LEU A 1 115 ? -24.009 15.854 -14.540 1.00 37.73 111 LEU A C 1
ATOM 539 O O . LEU A 1 115 ? -23.599 14.721 -14.780 1.00 36.72 111 LEU A O 1
ATOM 544 N N . MET A 1 116 ? -23.263 16.811 -14.001 1.00 36.14 112 MET A N 1
ATOM 545 C CA . MET A 1 116 ? -21.875 16.578 -13.654 1.00 36.96 112 MET A CA 1
ATOM 546 C C . MET A 1 116 ? -21.753 15.557 -12.519 1.00 37.33 112 MET A C 1
ATOM 547 O O . MET A 1 116 ? -20.844 14.721 -12.539 1.00 36.53 112 MET A O 1
ATOM 552 N N . ALA A 1 117 ? -22.651 15.616 -11.534 1.00 32.05 113 ALA A N 1
ATOM 553 C CA . ALA A 1 117 ? -22.602 14.641 -10.445 1.00 31.50 113 ALA A CA 1
ATOM 554 C C . ALA A 1 117 ? -22.827 13.225 -10.992 1.00 32.41 113 ALA A C 1
ATOM 555 O O . ALA A 1 117 ? -22.138 12.270 -10.599 1.00 31.96 113 ALA A O 1
ATOM 557 N N . MET A 1 118 ? -23.786 13.094 -11.899 1.00 37.52 114 MET A N 1
ATOM 558 C CA . MET A 1 118 ? -24.052 11.805 -12.547 1.00 36.01 114 MET A CA 1
ATOM 559 C C . MET A 1 118 ? -22.854 11.343 -13.376 1.00 35.10 114 MET A C 1
ATOM 560 O O . MET A 1 118 ? -22.445 10.182 -13.310 1.00 36.72 114 MET A O 1
ATOM 565 N N . ASP A 1 119 ? -22.310 12.261 -14.164 1.00 35.08 115 ASP A N 1
ATOM 566 C CA . ASP A 1 119 ? -21.098 12.030 -14.944 1.00 34.14 115 ASP A CA 1
ATOM 567 C C . ASP A 1 119 ? -19.996 11.443 -14.057 1.00 35.80 115 ASP A C 1
ATOM 568 O O . ASP A 1 119 ? -19.447 10.378 -14.347 1.00 32.84 115 ASP A O 1
ATOM 573 N N . VAL A 1 120 ? -19.688 12.133 -12.963 1.00 31.28 116 VAL A N 1
ATOM 574 C CA . VAL A 1 120 ? -18.626 11.683 -12.064 1.00 31.10 116 VAL A CA 1
ATOM 575 C C . VAL A 1 120 ? -18.982 10.322 -11.452 1.00 30.33 116 VAL A C 1
ATOM 576 O O . VAL A 1 120 ? -18.138 9.421 -11.368 1.00 28.95 116 VAL A O 1
ATOM 580 N N . MET A 1 121 ? -20.231 10.162 -11.036 1.00 34.01 117 MET A N 1
ATOM 581 C CA . MET A 1 121 ? -20.619 8.923 -10.370 1.00 33.52 117 MET A CA 1
ATOM 582 C C . MET A 1 121 ? -20.507 7.712 -11.300 1.00 32.08 117 MET A C 1
ATOM 583 O O . MET A 1 121 ? -20.047 6.641 -10.884 1.00 31.62 117 MET A O 1
ATOM 588 N N . LEU A 1 122 ? -20.954 7.863 -12.543 1.00 32.60 118 LEU A N 1
ATOM 589 C CA . LEU A 1 122 ? -21.043 6.712 -13.446 1.00 30.80 118 LEU A CA 1
ATOM 590 C C . LEU A 1 122 ? -19.651 6.305 -13.917 1.00 32.71 118 LEU A C 1
ATOM 591 O O . LEU A 1 122 ? -19.353 5.114 -14.077 1.00 33.43 118 LEU A O 1
ATOM 596 N N . CYS A 1 123 ? -18.797 7.295 -14.127 1.00 34.02 119 CYS A N 1
ATOM 597 C CA . CYS A 1 123 ? -17.404 7.022 -14.460 1.00 33.03 119 CYS A CA 1
ATOM 598 C C . CYS A 1 123 ? -16.737 6.297 -13.295 1.00 32.15 119 CYS A C 1
ATOM 599 O O . CYS A 1 123 ? -16.070 5.276 -13.473 1.00 32.21 119 CYS A O 1
ATOM 602 N N . THR A 1 124 ? -16.932 6.821 -12.095 1.00 28.45 120 THR A N 1
ATOM 603 C CA . THR A 1 124 ? -16.359 6.228 -10.901 1.00 30.11 120 THR A CA 1
ATOM 604 C C . THR A 1 124 ? -16.911 4.814 -10.650 1.00 30.65 120 THR A C 1
ATOM 605 O O . THR A 1 124 ? -16.152 3.893 -10.318 1.00 29.16 120 THR A O 1
ATOM 609 N N . ALA A 1 125 ? -18.214 4.633 -10.844 1.00 31.24 121 ALA A N 1
ATOM 610 C CA . ALA A 1 125 ? -18.814 3.322 -10.644 1.00 32.16 121 ALA A CA 1
ATOM 611 C C . ALA A 1 125 ? -18.180 2.273 -11.570 1.00 31.93 121 ALA A C 1
ATOM 612 O O . ALA A 1 125 ? -17.951 1.126 -11.162 1.00 30.65 121 ALA A O 1
ATOM 614 N N . SER A 1 126 ? -17.895 2.660 -12.806 1.00 33.15 122 SER A N 1
ATOM 615 C CA . SER A 1 126 ? -17.322 1.721 -13.754 1.00 33.89 122 SER A CA 1
ATOM 616 C C . SER A 1 126 ? -15.972 1.245 -13.253 1.00 33.55 122 SER A C 1
ATOM 617 O O . SER A 1 126 ? -15.707 0.035 -13.210 1.00 33.21 122 SER A O 1
ATOM 620 N N . ILE A 1 127 ? -15.143 2.203 -12.853 1.00 32.06 123 ILE A N 1
ATOM 621 C CA . ILE A 1 127 ? -13.809 1.903 -12.343 1.00 31.73 123 ILE A CA 1
ATOM 622 C C . ILE A 1 127 ? -13.875 1.090 -11.067 1.00 33.05 123 ILE A C 1
ATOM 623 O O . ILE A 1 127 ? -13.147 0.102 -10.922 1.00 32.91 123 ILE A O 1
ATOM 628 N N . PHE A 1 128 ? -14.740 1.492 -10.141 1.00 29.09 124 PHE A N 1
ATOM 629 C CA . PHE A 1 128 ? -14.852 0.792 -8.870 1.00 29.97 124 PHE A CA 1
ATOM 630 C C . PHE A 1 128 ? -15.362 -0.642 -9.095 1.00 31.33 124 PHE A C 1
ATOM 631 O O . PHE A 1 128 ? -14.974 -1.559 -8.361 1.00 32.19 124 PHE A O 1
ATOM 639 N N . ASN A 1 129 ? -16.188 -0.853 -10.117 1.00 30.70 125 ASN A N 1
ATOM 640 C CA . ASN A 1 129 ? -16.598 -2.218 -10.429 1.00 32.90 125 ASN A CA 1
ATOM 641 C C . ASN A 1 129 ? -15.483 -3.063 -11.036 1.00 33.17 125 ASN A C 1
ATOM 642 O O . ASN A 1 129 ? -15.404 -4.247 -10.744 1.00 33.77 125 ASN A O 1
ATOM 647 N N . LEU A 1 130 ? -14.622 -2.476 -11.865 1.00 33.28 126 LEU A N 1
ATOM 648 C CA . LEU A 1 130 ? -13.455 -3.226 -12.356 1.00 34.28 126 LEU A CA 1
ATOM 649 C C . LEU A 1 130 ? -12.579 -3.593 -11.187 1.00 34.17 126 LEU A C 1
ATOM 650 O O . LEU A 1 130 ? -12.034 -4.700 -11.136 1.00 37.87 126 LEU A O 1
ATOM 655 N N . CYS A 1 131 ? -12.449 -2.669 -10.240 1.00 32.87 127 CYS A N 1
ATOM 656 C CA A CYS A 1 131 ? -11.751 -2.936 -8.982 0.53 34.98 127 CYS A CA 1
ATOM 657 C CA B CYS A 1 131 ? -11.707 -2.963 -9.023 0.47 34.69 127 CYS A CA 1
ATOM 658 C C . CYS A 1 131 ? -12.374 -4.082 -8.209 1.00 37.18 127 CYS A C 1
ATOM 659 O O . CYS A 1 131 ? -11.683 -4.974 -7.723 1.00 36.61 127 CYS A O 1
ATOM 664 N N . ALA A 1 132 ? -13.698 -4.029 -8.067 1.00 31.91 128 ALA A N 1
ATOM 665 C CA . ALA A 1 132 ? -14.439 -5.057 -7.332 1.00 34.76 128 ALA A CA 1
ATOM 666 C C . ALA A 1 132 ? -14.257 -6.459 -7.922 1.00 34.93 128 ALA A C 1
ATOM 667 O O . ALA A 1 132 ? -14.183 -7.435 -7.186 1.00 35.26 128 ALA A O 1
ATOM 669 N N . ILE A 1 133 ? -14.220 -6.554 -9.245 1.00 34.36 129 ILE A N 1
ATOM 670 C CA . ILE A 1 133 ? -13.965 -7.829 -9.899 1.00 33.24 129 ILE A CA 1
ATOM 671 C C . ILE A 1 133 ? -12.626 -8.376 -9.451 1.00 34.59 129 ILE A C 1
ATOM 672 O O . ILE A 1 133 ? -12.511 -9.562 -9.127 1.00 37.36 129 ILE A O 1
ATOM 677 N N . SER A 1 134 ? -11.616 -7.512 -9.407 1.00 34.97 130 SER A N 1
ATOM 678 C CA . SER A 1 134 ? -10.280 -7.986 -9.057 1.00 36.43 130 SER A CA 1
ATOM 679 C C . SER A 1 134 ? -10.257 -8.429 -7.596 1.00 37.55 130 SER A C 1
ATOM 680 O O . SER A 1 134 ? -9.638 -9.427 -7.266 1.00 37.43 130 SER A O 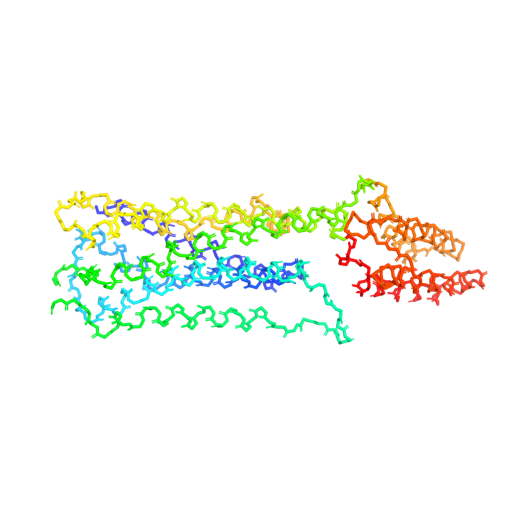1
ATOM 683 N N . VAL A 1 135 ? -10.940 -7.689 -6.724 1.00 33.35 131 VAL A N 1
ATOM 684 C CA . VAL A 1 135 ? -11.031 -8.089 -5.313 1.00 33.43 131 VAL A CA 1
ATOM 685 C C . VAL A 1 135 ? -11.763 -9.445 -5.161 1.00 34.90 131 VAL A C 1
ATOM 686 O O . VAL A 1 135 ? -11.311 -10.340 -4.432 1.00 36.20 131 VAL A O 1
ATOM 690 N N . ASP A 1 136 ? -12.872 -9.591 -5.882 1.00 36.14 132 ASP A N 1
ATOM 691 C CA . ASP A 1 136 ? -13.708 -10.800 -5.846 1.00 37.62 132 ASP A CA 1
ATOM 692 C C . ASP A 1 136 ? -12.974 -12.038 -6.378 1.00 38.33 132 ASP A C 1
ATOM 693 O O . ASP A 1 136 ? -13.030 -13.118 -5.777 1.00 37.69 132 ASP A O 1
ATOM 698 N N . ARG A 1 137 ? -12.309 -11.880 -7.515 1.00 36.67 133 ARG A N 1
ATOM 699 C CA . ARG A 1 137 ? -11.602 -12.991 -8.115 1.00 38.50 133 ARG A CA 1
ATOM 700 C C . ARG A 1 137 ? -10.373 -13.352 -7.272 1.00 37.70 133 ARG A C 1
ATOM 701 O O . ARG A 1 137 ? -10.041 -14.522 -7.161 1.00 38.79 133 ARG A O 1
ATOM 709 N N . PHE A 1 138 ? -9.715 -12.367 -6.659 1.00 38.45 134 PHE A N 1
ATOM 710 C CA . PHE A 1 138 ? -8.578 -12.690 -5.798 1.00 39.11 134 PHE A CA 1
ATOM 711 C C . PHE A 1 138 ? -9.021 -13.525 -4.598 1.00 40.69 134 PHE A C 1
ATOM 712 O O . PHE A 1 138 ? -8.393 -14.537 -4.265 1.00 40.10 134 PHE A O 1
ATOM 720 N N . VAL A 1 139 ? -10.101 -13.097 -3.953 1.00 39.98 135 VAL A N 1
ATOM 721 C CA . VAL A 1 139 ? -10.660 -13.835 -2.822 1.00 39.26 135 VAL A CA 1
ATOM 722 C C . VAL A 1 139 ? -11.134 -15.230 -3.232 1.00 39.41 135 VAL A C 1
ATOM 723 O O . VAL A 1 139 ? -10.969 -16.174 -2.476 1.00 40.97 135 VAL A O 1
ATOM 727 N N . ALA A 1 140 ? -11.720 -15.365 -4.420 1.00 40.97 136 ALA A N 1
ATOM 728 C CA . ALA A 1 140 ? -12.205 -16.671 -4.876 1.00 43.54 136 ALA A CA 1
ATOM 729 C C . ALA A 1 140 ? -11.040 -17.623 -5.042 1.00 41.29 136 ALA A C 1
ATOM 730 O O . ALA A 1 140 ? -11.112 -18.794 -4.673 1.00 42.91 136 ALA A O 1
ATOM 732 N N . VAL A 1 141 ? -9.948 -17.099 -5.586 1.00 43.63 137 VAL A N 1
ATOM 733 C CA . VAL A 1 141 ? -8.760 -17.910 -5.840 1.00 44.11 137 VAL A CA 1
ATOM 734 C C . VAL A 1 141 ? -8.001 -18.181 -4.544 1.00 42.88 137 VAL A C 1
ATOM 735 O O . VAL A 1 141 ? -7.569 -19.306 -4.300 1.00 42.79 137 VAL A O 1
ATOM 739 N N . ALA A 1 142 ? -7.854 -17.163 -3.699 1.00 42.85 138 ALA A N 1
ATOM 740 C CA . ALA A 1 142 ? -7.033 -17.301 -2.489 1.00 43.44 138 ALA A CA 1
ATOM 741 C C . ALA A 1 142 ? -7.747 -18.009 -1.332 1.00 42.91 138 ALA A C 1
ATOM 742 O O . ALA A 1 142 ? -7.097 -18.595 -0.476 1.00 43.49 138 ALA A O 1
ATOM 744 N N . VAL A 1 143 ? -9.076 -17.949 -1.307 1.00 44.32 139 VAL A N 1
ATOM 745 C CA . VAL A 1 143 ? -9.852 -18.521 -0.205 1.00 44.77 139 VAL A CA 1
ATOM 746 C C . VAL A 1 143 ? -10.896 -19.518 -0.707 1.00 47.72 139 VAL A C 1
ATOM 747 O O . VAL A 1 143 ? -12.073 -19.188 -0.831 1.00 46.41 139 VAL A O 1
ATOM 751 N N . PRO A 1 144 ? -10.457 -20.747 -1.003 1.00 53.37 140 PRO A N 1
ATOM 752 C CA . PRO A 1 144 ? -11.354 -21.857 -1.351 1.00 56.49 140 PRO A CA 1
ATOM 753 C C . PRO A 1 144 ? -12.391 -22.127 -0.264 1.00 52.09 140 PRO A C 1
ATOM 754 O O . PRO A 1 144 ? -12.013 -22.507 0.848 1.00 52.12 140 PRO A O 1
ATOM 758 N N . LEU A 1 145 ? -13.673 -21.961 -0.571 1.00 54.02 141 LEU A N 1
ATOM 759 C CA . LEU A 1 145 ? -14.710 -22.287 0.406 1.00 54.37 141 LEU A CA 1
ATOM 760 C C . LEU A 1 145 ? -15.670 -23.352 -0.110 1.00 55.96 141 LEU A C 1
ATOM 761 O O . LEU A 1 145 ? -15.917 -23.447 -1.307 1.00 57.10 141 LEU A O 1
ATOM 766 N N . ARG A 1 146 ? -16.218 -24.135 0.808 1.00 59.45 142 ARG A N 1
ATOM 767 C CA . ARG A 1 146 ? -17.209 -25.145 0.481 1.00 62.64 142 ARG A CA 1
ATOM 768 C C . ARG A 1 146 ? -18.425 -24.971 1.380 1.00 63.70 142 ARG A C 1
ATOM 769 O O . ARG A 1 146 ? -18.314 -25.054 2.601 1.00 65.58 142 ARG A O 1
ATOM 777 N N . TYR A 1 147 ? -19.584 -24.737 0.776 1.00 57.56 143 TYR A N 1
ATOM 778 C CA . TYR A 1 147 ? -20.800 -24.491 1.544 1.00 58.54 143 TYR A CA 1
ATOM 779 C C . TYR A 1 147 ? -21.614 -25.743 1.767 1.00 59.80 143 TYR A C 1
ATOM 780 O O . TYR A 1 147 ? -21.648 -26.623 0.909 1.00 62.16 143 TYR A O 1
ATOM 789 N N . ASN A 1 148 ? -22.270 -25.819 2.923 1.00 61.12 144 ASN A N 1
ATOM 790 C CA . ASN A 1 148 ? -23.226 -26.889 3.200 1.00 64.53 144 ASN A CA 1
ATOM 791 C C . ASN A 1 148 ? -24.445 -26.756 2.293 1.00 66.96 144 ASN A C 1
ATOM 792 O O . ASN A 1 148 ? -24.920 -27.734 1.715 1.00 66.49 144 ASN A O 1
ATOM 797 N N . ARG A 1 149 ? -24.946 -25.527 2.192 1.00 64.77 145 ARG A N 1
ATOM 798 C CA . ARG A 1 149 ? -26.143 -25.217 1.420 1.00 64.62 145 ARG A CA 1
ATOM 799 C C . ARG A 1 149 ? -25.825 -24.879 -0.026 1.00 62.93 145 ARG A C 1
ATOM 800 O O . ARG A 1 149 ? -24.800 -24.263 -0.323 1.00 62.28 145 ARG A O 1
ATOM 808 N N . GLN A 1 150 ? -26.723 -25.274 -0.920 1.00 71.04 146 GLN A N 1
ATOM 809 C CA . GLN A 1 150 ? -26.581 -24.978 -2.339 1.00 70.78 146 GLN A CA 1
ATOM 810 C C . GLN A 1 150 ? -26.757 -23.488 -2.605 1.00 65.73 146 GLN A C 1
ATOM 811 O O . GLN A 1 150 ? -27.413 -22.775 -1.841 1.00 66.50 146 GLN A O 1
ATOM 813 N N . GLY A 1 151 ? -26.159 -23.013 -3.690 1.00 60.79 147 GLY A N 1
ATOM 814 C CA . GLY A 1 151 ? -26.295 -21.629 -4.054 1.00 63.22 147 GLY A CA 1
ATOM 815 C C . GLY A 1 151 ? -25.106 -20.826 -3.574 1.00 64.14 147 GLY A C 1
ATOM 816 O O . GLY A 1 151 ? -24.272 -21.323 -2.813 1.00 66.48 147 GLY A O 1
ATOM 817 N N . GLY A 1 152 ? -25.036 -19.585 -4.033 1.00 57.49 148 GLY A N 1
ATOM 818 C CA . GLY A 1 152 ? -23.972 -18.675 -3.658 1.00 59.38 148 GLY A CA 1
ATOM 819 C C . GLY A 1 152 ? -24.336 -17.886 -2.416 1.00 56.43 148 GLY A C 1
ATOM 820 O O . GLY A 1 152 ? -25.450 -17.986 -1.899 1.00 53.68 148 GLY A O 1
ATOM 821 N N . SER A 1 153 ? -23.391 -17.092 -1.932 1.00 50.15 149 SER A N 1
ATOM 822 C CA . SER A 1 153 ? -23.604 -16.331 -0.706 1.00 48.87 149 SER A CA 1
ATOM 823 C C . SER A 1 153 ? -24.196 -14.965 -1.001 1.00 43.77 149 SER A C 1
ATOM 824 O O . SER A 1 153 ? -24.590 -14.251 -0.083 1.00 48.40 149 SER A O 1
ATOM 827 N N . ARG A 1 154 ? -24.233 -14.612 -2.285 1.00 46.00 150 ARG A N 1
ATOM 828 C CA . ARG A 1 154 ? -24.623 -13.280 -2.759 1.00 43.23 150 ARG A CA 1
ATOM 829 C C . ARG A 1 154 ? -23.657 -12.196 -2.302 1.00 45.22 150 ARG A C 1
ATOM 830 O O . ARG A 1 154 ? -23.977 -11.003 -2.340 1.00 42.49 150 ARG A O 1
ATOM 834 N N . ARG A 1 155 ? -22.456 -12.598 -1.897 1.00 42.48 151 ARG A N 1
ATOM 835 C CA . ARG A 1 155 ? -21.459 -11.596 -1.537 1.00 40.95 151 ARG A CA 1
ATOM 836 C C . ARG A 1 155 ? -21.071 -10.692 -2.710 1.00 39.88 151 ARG A C 1
ATOM 837 O O . ARG A 1 155 ? -20.608 -9.588 -2.491 1.00 39.75 151 ARG A O 1
ATOM 845 N N . GLN A 1 156 ? -21.248 -11.151 -3.946 1.00 37.63 152 GLN A N 1
ATOM 846 C CA . GLN A 1 156 ? -20.989 -10.280 -5.088 1.00 38.57 152 GLN A CA 1
ATOM 847 C C . GLN A 1 156 ? -22.016 -9.147 -5.134 1.00 38.00 152 GLN A C 1
ATOM 848 O O . GLN A 1 156 ? -21.670 -7.999 -5.386 1.00 38.16 152 GLN A O 1
ATOM 854 N N . LEU A 1 157 ? -23.278 -9.472 -4.894 1.00 37.58 153 LEU A N 1
ATOM 855 C CA A LEU A 1 157 ? -24.316 -8.447 -4.889 0.46 37.16 153 LEU A CA 1
ATOM 856 C CA B LEU A 1 157 ? -24.326 -8.458 -4.874 0.54 37.19 153 LEU A CA 1
ATOM 857 C C . LEU A 1 157 ? -24.045 -7.398 -3.822 1.00 37.17 153 LEU A C 1
ATOM 858 O O . LEU A 1 157 ? -24.222 -6.212 -4.061 1.00 37.10 153 LEU A O 1
ATOM 867 N N . LEU A 1 158 ? -23.629 -7.851 -2.646 1.00 35.67 154 LEU A N 1
ATOM 868 C CA . LEU A 1 158 ? -23.331 -6.948 -1.550 1.00 34.30 154 LEU A CA 1
ATOM 869 C C . LEU A 1 158 ? -22.142 -6.064 -1.925 1.00 34.49 154 LEU A C 1
ATOM 870 O O . LEU A 1 158 ? -22.173 -4.848 -1.723 1.00 33.88 154 LEU A O 1
ATOM 875 N N . LEU A 1 159 ? -21.119 -6.666 -2.522 1.00 34.66 155 LEU A N 1
ATOM 876 C CA . LEU A 1 159 ? -19.961 -5.894 -2.967 1.00 35.22 155 LEU A CA 1
ATOM 877 C C . LEU A 1 159 ? -20.359 -4.875 -4.043 1.00 34.47 155 LEU A C 1
ATOM 878 O O . LEU A 1 159 ? -19.962 -3.723 -3.973 1.00 35.29 155 LEU A O 1
ATOM 883 N N . ILE A 1 160 ? -21.165 -5.296 -5.016 1.00 37.33 156 ILE A N 1
ATOM 884 C CA . ILE A 1 160 ? -21.651 -4.383 -6.054 1.00 36.84 156 ILE A CA 1
ATOM 885 C C . ILE A 1 160 ? -22.418 -3.202 -5.442 1.00 34.92 156 ILE A C 1
ATOM 886 O O . ILE A 1 160 ? -22.189 -2.055 -5.810 1.00 35.20 156 ILE A O 1
ATOM 891 N N . GLY A 1 161 ? -23.305 -3.483 -4.496 1.00 33.46 157 GLY A N 1
ATOM 892 C CA . GLY A 1 161 ? -24.001 -2.419 -3.792 1.00 35.30 157 GLY A CA 1
ATOM 893 C C . GLY A 1 161 ? -23.023 -1.450 -3.121 1.00 34.48 157 GLY A C 1
ATOM 894 O O . GLY A 1 161 ? -23.185 -0.239 -3.191 1.00 33.12 157 GLY A O 1
ATOM 895 N N . ALA A 1 162 ? -22.005 -1.987 -2.462 1.00 33.24 158 ALA A N 1
ATOM 896 C CA . ALA A 1 162 ? -21.020 -1.128 -1.813 1.00 32.94 158 ALA A CA 1
ATOM 897 C C . ALA A 1 162 ? -20.314 -0.258 -2.837 1.00 32.29 158 ALA A C 1
ATOM 898 O O . ALA A 1 162 ? -20.061 0.914 -2.588 1.00 33.44 158 ALA A O 1
ATOM 900 N N . THR A 1 163 ? -20.032 -0.836 -3.997 1.00 33.16 159 THR A N 1
ATOM 901 C CA . THR A 1 163 ? -19.344 -0.143 -5.080 1.00 33.92 159 THR A CA 1
ATOM 902 C C . THR A 1 163 ? -20.121 1.087 -5.552 1.00 36.09 159 THR A C 1
ATOM 903 O O . THR A 1 163 ? -19.536 2.148 -5.815 1.00 33.71 159 THR A O 1
ATOM 907 N N . TRP A 1 164 ? -21.438 0.938 -5.674 1.00 34.12 160 TRP A N 1
ATOM 908 C CA . TRP A 1 164 ? -22.273 2.030 -6.143 1.00 33.46 160 TRP A CA 1
ATOM 909 C C . TRP A 1 164 ? -22.430 3.094 -5.071 1.00 34.20 160 TRP A C 1
ATOM 910 O O . TRP A 1 164 ? -22.455 4.274 -5.371 1.00 34.55 160 TRP A O 1
ATOM 921 N N . LEU A 1 165 ? -22.526 2.679 -3.820 1.00 30.64 161 LEU A N 1
ATOM 922 C CA . LEU A 1 165 ? -22.657 3.650 -2.756 1.00 31.22 161 LEU A CA 1
ATOM 923 C C . LEU A 1 165 ? -21.359 4.466 -2.631 1.00 33.86 161 LEU A C 1
ATOM 924 O O . LEU A 1 165 ? -21.403 5.669 -2.416 1.00 33.12 161 LEU A O 1
ATOM 929 N N . LEU A 1 166 ? -20.219 3.809 -2.790 1.00 31.61 162 LEU A N 1
ATOM 930 C CA A LEU A 1 166 ? -18.918 4.488 -2.749 0.51 32.38 162 LEU A CA 1
ATOM 931 C CA B LEU A 1 166 ? -18.938 4.517 -2.704 0.49 32.07 162 LEU A CA 1
ATOM 932 C C . LEU A 1 166 ? -18.781 5.508 -3.860 0.92 31.86 162 LEU A C 1
ATOM 933 O O . LEU A 1 166 ? -18.269 6.608 -3.662 0.95 33.47 162 LEU A O 1
ATOM 942 N N . SER A 1 167 ? -19.221 5.119 -5.054 1.00 32.43 163 SER A N 1
ATOM 943 C CA . SER A 1 167 ? -19.184 6.019 -6.206 1.00 32.45 163 SER A CA 1
ATOM 944 C C . SER A 1 167 ? -20.050 7.252 -5.972 1.00 34.80 163 SER A C 1
ATOM 945 O O . SER A 1 167 ? -19.661 8.382 -6.306 1.00 35.70 163 SER A O 1
ATOM 948 N N . ALA A 1 168 ? -21.221 7.031 -5.384 1.00 33.30 164 ALA A N 1
ATOM 949 C CA . ALA A 1 168 ? -22.113 8.131 -5.050 1.00 33.41 164 ALA A CA 1
ATOM 950 C C . ALA A 1 168 ? -21.450 9.031 -4.017 1.00 33.99 164 ALA A C 1
ATOM 951 O O . ALA A 1 168 ? -21.591 10.248 -4.076 1.00 34.44 164 ALA A O 1
ATOM 953 N N . ALA A 1 169 ? -20.718 8.430 -3.076 1.00 32.75 165 ALA A N 1
ATOM 954 C CA . ALA A 1 169 ? -20.044 9.213 -2.039 1.00 34.16 165 ALA A CA 1
ATOM 955 C C . ALA A 1 169 ? -18.976 10.165 -2.633 1.00 34.57 165 ALA A C 1
ATOM 956 O O . ALA A 1 169 ? -18.845 11.312 -2.205 1.00 35.55 165 ALA A O 1
ATOM 958 N N . VAL A 1 170 ? -18.227 9.677 -3.611 1.00 32.65 166 VAL A N 1
ATOM 959 C CA . VAL A 1 170 ? -17.258 10.492 -4.316 1.00 33.73 166 VAL A CA 1
ATOM 960 C C . VAL A 1 170 ? -17.961 11.637 -5.056 1.00 34.38 166 VAL A C 1
ATOM 961 O O . VAL A 1 170 ? -17.519 12.792 -4.995 1.00 34.09 166 VAL A O 1
ATOM 965 N N . ALA A 1 171 ? -19.064 11.329 -5.724 1.00 31.17 167 ALA A N 1
ATOM 966 C CA . ALA A 1 171 ? -19.738 12.310 -6.575 1.00 32.15 167 ALA A CA 1
ATOM 967 C C . ALA A 1 171 ? -20.602 13.319 -5.824 1.00 31.90 167 ALA A C 1
ATOM 968 O O . ALA A 1 171 ? -20.919 14.375 -6.363 1.00 33.25 167 ALA A O 1
ATOM 970 N N . ALA A 1 172 ? -21.008 12.987 -4.603 1.00 35.27 168 ALA A N 1
ATOM 971 C CA . ALA A 1 172 ? -22.039 13.742 -3.891 1.00 34.79 168 ALA A CA 1
ATOM 972 C C . ALA A 1 172 ? -21.784 15.271 -3.746 1.00 34.79 168 ALA A C 1
ATOM 973 O O . ALA A 1 172 ? -22.736 16.051 -3.852 1.00 36.06 168 ALA A O 1
ATOM 975 N N . PRO A 1 173 ? -20.523 15.699 -3.504 1.00 35.95 169 PRO A N 1
ATOM 976 C CA . PRO A 1 173 ? -20.337 17.152 -3.355 1.00 36.58 169 PRO A CA 1
ATOM 977 C C . PRO A 1 173 ? -20.678 17.942 -4.618 1.00 37.70 169 PRO A C 1
ATOM 978 O O . PRO A 1 173 ? -21.006 19.115 -4.504 1.00 38.89 169 PRO A O 1
ATOM 982 N N . VAL A 1 174 ? -20.612 17.315 -5.789 1.00 34.71 170 VAL A N 1
ATOM 983 C CA . VAL A 1 174 ? -20.899 18.022 -7.027 1.00 34.90 170 VAL A CA 1
ATOM 984 C C . VAL A 1 174 ? -22.339 18.547 -7.045 1.00 36.59 170 VAL A C 1
ATOM 985 O O . VAL A 1 174 ? -22.583 19.661 -7.510 1.00 36.09 170 VAL A O 1
ATOM 989 N N . LEU A 1 175 ? -23.270 17.764 -6.502 1.00 40.91 171 LEU A N 1
ATOM 990 C CA . LEU A 1 175 ? -24.671 18.181 -6.391 1.00 40.78 171 LEU A CA 1
ATOM 991 C C . LEU A 1 175 ? -24.887 19.439 -5.551 1.00 42.40 171 LEU A C 1
ATOM 992 O O . LEU A 1 175 ? -25.878 20.148 -5.737 1.00 45.40 171 LEU A O 1
ATOM 997 N N . CYS A 1 176 ? -23.987 19.720 -4.615 1.00 48.27 172 CYS A N 1
ATOM 998 C CA . CYS A 1 176 ? -24.178 20.865 -3.717 1.00 47.97 172 CYS A CA 1
ATOM 999 C C . CYS A 1 176 ? -23.756 22.186 -4.372 1.00 52.44 172 CYS A C 1
ATOM 1000 O O . CYS A 1 176 ? -23.944 23.263 -3.790 1.00 51.73 172 CYS A O 1
ATOM 1003 N N . GLY A 1 177 ? -23.177 22.104 -5.568 1.00 49.59 173 GLY A N 1
ATOM 1004 C CA . GLY A 1 177 ? -22.755 23.297 -6.287 1.00 50.26 173 GLY A CA 1
ATOM 1005 C C . GLY A 1 177 ? -21.329 23.703 -5.968 1.00 50.25 173 GLY A C 1
ATOM 1006 O O . GLY A 1 177 ? -21.058 24.325 -4.938 1.00 50.88 173 GLY A O 1
ATOM 1007 N N . LEU A 1 178 ? -20.412 23.360 -6.864 1.00 48.96 174 LEU A N 1
ATOM 1008 C CA . LEU A 1 178 ? -18.998 23.636 -6.639 1.00 49.68 174 LEU A CA 1
ATOM 1009 C C . LEU A 1 178 ? -18.453 24.781 -7.503 1.00 52.09 174 LEU A C 1
ATOM 1010 O O . LEU A 1 178 ? -17.358 25.286 -7.247 1.00 53.03 174 LEU A O 1
ATOM 1015 N N . ASN A 1 179 ? -19.205 25.188 -8.522 1.00 54.28 175 ASN A N 1
ATOM 1016 C CA . ASN A 1 179 ? -18.742 26.255 -9.408 1.00 55.84 175 ASN A CA 1
ATOM 1017 C C . ASN A 1 179 ? -19.025 27.634 -8.827 1.00 61.26 175 ASN A C 1
ATOM 1018 O O . ASN A 1 179 ? -19.893 27.784 -7.961 1.00 59.05 175 ASN A O 1
ATOM 1023 N N . ASP A 1 180 ? -18.289 28.632 -9.318 1.00 63.24 176 ASP A N 1
ATOM 1024 C CA . ASP A 1 180 ? -18.362 30.004 -8.818 1.00 63.98 176 ASP A CA 1
ATOM 1025 C C . ASP A 1 180 ? -19.793 30.536 -8.747 1.00 69.76 176 ASP A C 1
ATOM 1026 O O . ASP A 1 180 ? -20.341 30.728 -7.659 1.00 73.59 176 ASP A O 1
ATOM 1028 N N . PRO A 1 186 ? -20.168 30.132 -16.463 1.00 71.90 182 PRO A N 1
ATOM 1029 C CA . PRO A 1 186 ? -21.547 29.704 -16.182 1.00 72.27 182 PRO A CA 1
ATOM 1030 C C . PRO A 1 186 ? -22.365 29.501 -17.469 1.00 69.92 182 PRO A C 1
ATOM 1031 O O . PRO A 1 186 ? -23.503 29.030 -17.419 1.00 69.90 182 PRO A O 1
ATOM 1035 N N . ALA A 1 187 ? -21.774 29.877 -18.601 1.00 69.02 183 ALA A N 1
ATOM 1036 C CA . ALA A 1 187 ? -22.361 29.626 -19.909 1.00 62.45 183 ALA A CA 1
ATOM 1037 C C . ALA A 1 187 ? -21.838 28.302 -20.471 1.00 59.14 183 ALA A C 1
ATOM 1038 O O . ALA A 1 187 ? -22.056 27.964 -21.637 1.00 57.25 183 ALA A O 1
ATOM 1040 N N . VAL A 1 188 ? -21.121 27.566 -19.633 1.00 53.33 184 VAL A N 1
ATOM 1041 C CA . VAL A 1 188 ? -20.535 26.290 -20.023 1.00 53.44 184 VAL A CA 1
ATOM 1042 C C . VAL A 1 188 ? -20.726 25.327 -18.862 1.00 54.79 184 VAL A C 1
ATOM 1043 O O . VAL A 1 188 ? -20.917 25.752 -17.722 1.00 56.80 184 VAL A O 1
ATOM 1047 N N . CYS A 1 189 ? -20.689 24.034 -19.138 1.00 48.17 185 CYS A N 1
ATOM 1048 C CA . CYS A 1 189 ? -20.890 23.058 -18.077 1.00 47.50 185 CYS A CA 1
ATOM 1049 C C . CYS A 1 189 ? -19.600 22.311 -17.793 1.00 46.34 185 CYS A C 1
ATOM 1050 O O . CYS A 1 189 ? -19.279 21.345 -18.469 1.00 47.39 185 CYS A O 1
ATOM 1053 N N . ARG A 1 190 ? -18.856 22.787 -16.799 1.00 47.98 186 ARG A N 1
ATOM 1054 C CA . ARG A 1 190 ? -17.571 22.199 -16.430 1.00 45.86 186 ARG A CA 1
ATOM 1055 C C . ARG A 1 190 ? -17.411 22.164 -14.917 1.00 45.23 186 ARG A C 1
ATOM 1056 O O . ARG A 1 190 ? -18.018 22.964 -14.203 1.00 45.79 186 ARG A O 1
ATOM 1064 N N . LEU A 1 191 ? -16.586 21.239 -14.432 1.00 40.57 187 LEU A N 1
ATOM 1065 C CA . LEU A 1 191 ? -16.215 21.221 -13.028 1.00 41.78 187 LEU A CA 1
ATOM 1066 C C . LEU A 1 191 ? -15.096 22.221 -12.826 1.00 43.58 187 LEU A C 1
ATOM 1067 O O . LEU A 1 191 ? -13.955 21.957 -13.203 1.00 44.51 187 LEU A O 1
ATOM 1072 N N . GLU A 1 192 ? -15.418 23.370 -12.250 1.00 44.43 188 GLU A N 1
ATOM 1073 C CA . GLU A 1 192 ? -14.440 24.438 -12.126 1.00 47.44 188 GLU A CA 1
ATOM 1074 C C . GLU A 1 192 ? -13.669 24.337 -10.815 1.00 50.77 188 GLU A C 1
ATOM 1075 O O . GLU A 1 192 ? -12.655 25.004 -10.647 1.00 53.95 188 GLU A O 1
ATOM 1081 N N . ASP A 1 193 ? -14.139 23.508 -9.885 1.00 44.24 189 ASP A N 1
ATOM 1082 C CA . ASP A 1 193 ? -13.460 23.389 -8.594 1.00 42.71 189 ASP A CA 1
ATOM 1083 C C . ASP A 1 193 ? -12.197 22.552 -8.736 1.00 41.30 189 ASP A C 1
ATOM 1084 O O . ASP A 1 193 ? -12.258 21.335 -8.897 1.00 40.35 189 ASP A O 1
ATOM 1089 N N . ARG A 1 194 ? -11.047 23.209 -8.660 1.00 40.76 190 ARG A N 1
ATOM 1090 C CA . ARG A 1 194 ? -9.799 22.513 -8.910 1.00 42.02 190 ARG A CA 1
ATOM 1091 C C . ARG A 1 194 ? -9.478 21.481 -7.827 1.00 40.43 190 ARG A C 1
ATOM 1092 O O . ARG A 1 194 ? -8.981 20.405 -8.137 1.00 40.38 190 ARG A O 1
ATOM 1100 N N . ASP A 1 195 ? -9.757 21.804 -6.569 1.00 38.80 191 ASP A N 1
ATOM 1101 C CA . ASP A 1 195 ? -9.495 20.861 -5.481 1.00 36.13 191 ASP A CA 1
ATOM 1102 C C . ASP A 1 195 ? -10.346 19.598 -5.669 1.00 36.52 191 ASP A C 1
ATOM 1103 O O . ASP A 1 195 ? -9.884 18.470 -5.452 1.00 37.07 191 ASP A O 1
ATOM 1108 N N . TYR A 1 196 ? -11.596 19.781 -6.070 1.00 32.86 192 TYR A N 1
ATOM 1109 C CA . TYR A 1 196 ? -12.449 18.607 -6.233 1.00 32.39 192 TYR A CA 1
ATOM 1110 C C . TYR A 1 196 ? -11.953 17.711 -7.377 1.00 33.20 192 TYR A C 1
ATOM 1111 O O . TYR A 1 196 ? -11.926 16.480 -7.255 1.00 32.47 192 TYR A O 1
ATOM 1120 N N . VAL A 1 197 ? -11.578 18.332 -8.490 1.00 34.89 193 VAL A N 1
ATOM 1121 C CA . VAL A 1 197 ? -11.135 17.587 -9.657 1.00 33.88 193 VAL A CA 1
ATOM 1122 C C . VAL A 1 197 ? -9.892 16.739 -9.331 1.00 33.17 193 VAL A C 1
ATOM 1123 O O . VAL A 1 197 ? -9.818 15.566 -9.733 1.00 33.82 193 VAL A O 1
ATOM 1127 N N . VAL A 1 198 ? -8.947 17.296 -8.575 1.00 34.92 194 VAL A N 1
ATOM 1128 C CA . VAL A 1 198 ? -7.769 16.523 -8.171 1.00 34.20 194 VAL A CA 1
ATOM 1129 C C . VAL A 1 198 ? -8.187 15.349 -7.286 1.00 34.62 194 VAL A C 1
ATOM 1130 O O . VAL A 1 198 ? -7.773 14.201 -7.515 1.00 33.58 194 VAL A O 1
ATOM 1134 N N . TYR A 1 199 ? -9.009 15.647 -6.288 1.00 34.90 195 TYR A N 1
ATOM 1135 C CA . TYR A 1 199 ? -9.569 14.637 -5.386 1.00 35.35 195 TYR A CA 1
ATOM 1136 C C . TYR A 1 199 ? -10.199 13.463 -6.125 1.00 37.04 195 TYR A C 1
ATOM 1137 O O . TYR A 1 199 ? -9.838 12.288 -5.899 1.00 33.42 195 TYR A O 1
ATOM 1146 N N . SER A 1 200 ? -11.125 13.764 -7.026 1.00 33.74 196 SER A N 1
ATOM 1147 C CA . SER A 1 200 ? -11.805 12.690 -7.734 1.00 34.44 196 SER A CA 1
ATOM 1148 C C . SER A 1 200 ? -10.903 11.993 -8.744 1.00 34.22 196 SER A C 1
ATOM 1149 O O . SER A 1 200 ? -11.026 10.788 -8.929 1.00 34.93 196 SER A O 1
ATOM 1152 N N . SER A 1 201 ? -10.010 12.726 -9.400 1.00 33.57 197 SER A N 1
ATOM 1153 C CA . SER A 1 201 ? -9.057 12.114 -10.328 1.00 31.60 197 SER A CA 1
ATOM 1154 C C . SER A 1 201 ? -8.216 11.057 -9.592 1.00 32.05 197 SER A C 1
ATOM 1155 O O . SER A 1 201 ? -7.969 9.976 -10.116 1.00 33.21 197 SER A O 1
ATOM 1158 N N . VAL A 1 202 ? -7.796 11.383 -8.380 1.00 35.05 198 VAL A N 1
ATOM 1159 C CA . VAL A 1 202 ? -7.049 10.451 -7.550 1.00 33.86 198 VAL A CA 1
ATOM 1160 C C . VAL A 1 202 ? -7.918 9.308 -7.043 1.00 34.69 198 VAL A C 1
ATOM 1161 O O . VAL A 1 202 ? -7.571 8.136 -7.185 1.00 34.27 198 VAL A O 1
ATOM 1165 N N . CYS A 1 203 ? -9.063 9.651 -6.463 1.00 33.37 199 CYS A N 1
ATOM 1166 C CA . CYS A 1 203 ? -9.897 8.646 -5.820 1.00 34.32 199 CYS A CA 1
ATOM 1167 C C . CYS A 1 203 ? -10.597 7.753 -6.818 1.00 34.83 199 CYS A C 1
ATOM 1168 O O . CYS A 1 203 ? -10.756 6.548 -6.579 1.00 33.88 199 CYS A O 1
ATOM 1171 N N . SER A 1 204 ? -10.985 8.324 -7.954 1.00 34.79 200 SER A N 1
ATOM 1172 C CA . SER A 1 204 ? -11.747 7.564 -8.934 1.00 34.51 200 SER A CA 1
ATOM 1173 C C . SER A 1 204 ? -10.864 6.846 -9.919 1.00 35.92 200 SER A C 1
ATOM 1174 O O . SER A 1 204 ? -11.314 5.882 -10.513 1.00 35.56 200 SER A O 1
ATOM 1177 N N . PHE A 1 205 ? -9.622 7.281 -10.104 1.00 31.69 201 PHE A N 1
ATOM 1178 C CA . PHE A 1 205 ? -8.814 6.699 -11.172 1.00 31.23 201 PHE A CA 1
ATOM 1179 C C . PHE A 1 205 ? -7.367 6.362 -10.808 1.00 31.93 201 PHE A C 1
ATOM 1180 O O . PHE A 1 205 ? -6.979 5.194 -10.874 1.00 32.76 201 PHE A O 1
ATOM 1188 N N . PHE A 1 206 ? -6.564 7.349 -10.427 1.00 35.36 202 PHE A N 1
ATOM 1189 C CA . PHE A 1 206 ? -5.124 7.100 -10.295 1.00 35.12 202 PHE A CA 1
ATOM 1190 C C . PHE A 1 206 ? -4.776 6.210 -9.095 1.00 37.62 202 PHE A C 1
ATOM 1191 O O . PHE A 1 206 ? -3.713 5.620 -9.058 1.00 37.22 202 PHE A O 1
ATOM 1199 N N . LEU A 1 207 ? -5.669 6.125 -8.118 1.00 41.41 203 LEU A N 1
ATOM 1200 C CA . LEU A 1 207 ? -5.446 5.253 -6.967 1.00 41.70 203 LEU A CA 1
ATOM 1201 C C . LEU A 1 207 ? -6.024 3.830 -7.166 1.00 43.74 203 LEU A C 1
ATOM 1202 O O . LEU A 1 207 ? -5.333 2.835 -6.913 1.00 42.44 203 LEU A O 1
ATOM 1207 N N . PRO A 1 208 ? -7.274 3.709 -7.648 1.00 42.05 204 PRO A N 1
ATOM 1208 C CA . PRO A 1 208 ? -7.745 2.343 -7.913 1.00 41.41 204 PRO A CA 1
ATOM 1209 C C . PRO A 1 208 ? -7.022 1.590 -9.049 1.00 42.00 204 PRO A C 1
ATOM 1210 O O . PRO A 1 208 ? -6.909 0.348 -8.974 1.00 39.81 204 PRO A O 1
ATOM 1214 N N . CYS A 1 209 ? -6.544 2.292 -10.077 1.00 39.52 205 CYS A N 1
ATOM 1215 C CA . CYS A 1 209 ? -5.935 1.587 -11.198 1.00 41.08 205 CYS A CA 1
ATOM 1216 C C . CYS A 1 209 ? -4.697 0.753 -10.798 1.00 40.75 205 CYS A C 1
ATOM 1217 O O . CYS A 1 209 ? -4.640 -0.429 -11.124 1.00 41.69 205 CYS A O 1
ATOM 1220 N N . PRO A 1 210 ? -3.724 1.331 -10.069 1.00 41.44 206 PRO A N 1
ATOM 1221 C CA . PRO A 1 210 ? -2.617 0.454 -9.655 1.00 42.30 206 PRO A CA 1
ATOM 1222 C C . PRO A 1 210 ? -3.045 -0.688 -8.728 1.00 42.02 206 PRO A C 1
ATOM 1223 O O . PRO A 1 210 ? -2.510 -1.788 -8.816 1.00 43.35 206 PRO A O 1
ATOM 1227 N N . LEU A 1 211 ? -3.989 -0.425 -7.841 1.00 41.81 207 LEU A N 1
ATOM 1228 C CA . LEU A 1 211 ? -4.442 -1.455 -6.931 1.00 41.50 207 LEU A CA 1
ATOM 1229 C C . LEU A 1 211 ? -5.108 -2.595 -7.691 1.00 42.97 207 LEU A C 1
ATOM 1230 O O . LEU A 1 211 ? -4.818 -3.761 -7.446 1.00 44.98 207 LEU A O 1
ATOM 1235 N N . MET A 1 212 ? -5.998 -2.262 -8.614 1.00 38.09 208 MET A N 1
ATOM 1236 C CA . MET A 1 212 ? -6.626 -3.283 -9.437 1.00 38.06 208 MET A CA 1
ATOM 1237 C C . MET A 1 212 ? -5.630 -4.073 -10.309 1.00 39.38 208 MET A C 1
ATOM 1238 O O . MET A 1 212 ? -5.766 -5.295 -10.456 1.00 39.89 208 MET A O 1
ATOM 1243 N N . LEU A 1 213 ? -4.619 -3.405 -10.854 1.00 34.79 209 LEU A N 1
ATOM 1244 C CA . LEU A 1 213 ? -3.609 -4.099 -11.656 1.00 37.20 209 LEU A CA 1
ATOM 1245 C C . LEU A 1 213 ? -2.802 -5.087 -10.804 1.00 37.92 209 LEU A C 1
ATOM 1246 O O . LEU A 1 213 ? -2.481 -6.182 -11.264 1.00 39.79 209 LEU A O 1
ATOM 1251 N N . LEU A 1 214 ? -2.496 -4.717 -9.561 1.00 38.89 210 LEU A N 1
ATOM 1252 C CA A LEU A 1 214 ? -1.787 -5.617 -8.652 0.48 39.76 210 LEU A CA 1
ATOM 1253 C CA B LEU A 1 214 ? -1.773 -5.625 -8.672 0.52 39.73 210 LEU A CA 1
ATOM 1254 C C . LEU A 1 214 ? -2.628 -6.844 -8.293 1.00 40.47 210 LEU A C 1
ATOM 1255 O O . LEU A 1 214 ? -2.119 -7.983 -8.203 1.00 40.59 210 LEU A O 1
ATOM 1264 N N . LEU A 1 215 ? -3.917 -6.622 -8.072 1.00 36.97 211 LEU A N 1
ATOM 1265 C CA . LEU A 1 215 ? -4.803 -7.720 -7.696 1.00 39.90 211 LEU A CA 1
ATOM 1266 C C . LEU A 1 215 ? -5.051 -8.674 -8.855 1.00 40.87 211 LEU A C 1
ATOM 1267 O O . LEU A 1 215 ? -5.075 -9.889 -8.648 1.00 41.62 211 LEU A O 1
ATOM 1272 N N . TYR A 1 216 ? -5.254 -8.148 -10.063 1.00 38.81 212 TYR A N 1
ATOM 1273 C CA . TYR A 1 216 ? -5.428 -9.022 -11.222 1.00 39.41 212 TYR A CA 1
ATOM 1274 C C . TYR A 1 216 ? -4.172 -9.872 -11.389 1.00 43.18 212 TYR A C 1
ATOM 1275 O O . TYR A 1 216 ? -4.263 -11.079 -11.639 1.00 41.19 212 TYR A O 1
ATOM 1284 N N . TRP A 1 217 ? -3.003 -9.254 -11.202 1.00 40.29 213 TRP A N 1
ATOM 1285 C CA . TRP A 1 217 ? -1.732 -9.981 -11.339 1.00 41.90 213 TRP A CA 1
ATOM 1286 C C . TRP A 1 217 ? -1.563 -11.118 -10.318 1.00 44.36 213 TRP A C 1
ATOM 1287 O O . TRP A 1 217 ? -1.179 -12.246 -10.678 1.00 46.08 213 TRP A O 1
ATOM 1298 N N . ALA A 1 218 ? -1.844 -10.827 -9.053 1.00 40.73 214 ALA A N 1
ATOM 1299 C CA . ALA A 1 218 ? -1.805 -11.839 -8.001 1.00 41.17 214 ALA A CA 1
ATOM 1300 C C . ALA A 1 218 ? -2.780 -12.988 -8.276 1.00 42.62 214 ALA A C 1
ATOM 1301 O O . ALA A 1 218 ? -2.453 -14.144 -8.048 1.00 45.51 214 ALA A O 1
ATOM 1303 N N . THR A 1 219 ? -3.975 -12.651 -8.754 1.00 40.72 215 THR A N 1
ATOM 1304 C CA . THR A 1 219 ? -5.009 -13.632 -9.054 1.00 43.83 215 THR A CA 1
ATOM 1305 C C . THR A 1 219 ? -4.576 -14.600 -10.147 1.00 43.17 215 THR A C 1
ATOM 1306 O O . THR A 1 219 ? -4.698 -15.817 -9.994 1.00 42.16 215 THR A O 1
ATOM 1310 N N . PHE A 1 220 ? -4.072 -14.065 -11.251 1.00 44.56 216 PHE A N 1
ATOM 1311 C CA . PHE A 1 220 ? -3.601 -14.919 -12.336 1.00 46.36 216 PHE A CA 1
ATOM 1312 C C . PHE A 1 220 ? -2.434 -15.782 -11.886 1.00 47.07 216 PHE A C 1
ATOM 1313 O O . PHE A 1 220 ? -2.342 -16.961 -12.241 1.00 48.22 216 PHE A O 1
ATOM 1321 N N . ARG A 1 221 ? -1.545 -15.205 -11.090 1.00 45.38 217 ARG A N 1
ATOM 1322 C CA . ARG A 1 221 ? -0.402 -15.966 -10.595 1.00 47.60 217 ARG A CA 1
ATOM 1323 C C . ARG A 1 221 ? -0.887 -17.049 -9.625 1.00 47.94 217 ARG A C 1
ATOM 1324 O O . ARG A 1 221 ? -0.401 -18.190 -9.650 1.00 46.50 217 ARG A O 1
ATOM 1327 N N . GLY A 1 222 ? -1.869 -16.692 -8.800 1.00 50.20 218 GLY A N 1
ATOM 1328 C CA . GLY A 1 222 ? -2.485 -17.620 -7.868 1.00 47.98 218 GLY A CA 1
ATOM 1329 C C . GLY A 1 222 ? -3.088 -18.844 -8.542 1.00 49.83 218 GLY A C 1
ATOM 1330 O O . GLY A 1 222 ? -2.913 -19.972 -8.079 1.00 50.06 218 GLY A O 1
ATOM 1331 N N . LEU A 1 223 ? -3.799 -18.627 -9.640 1.00 50.80 219 LEU A N 1
ATOM 1332 C CA . LEU A 1 223 ? -4.394 -19.736 -10.368 1.00 51.81 219 LEU A CA 1
ATOM 1333 C C . LEU A 1 223 ? -3.358 -20.638 -11.023 1.00 51.36 219 LEU A C 1
ATOM 1334 O O . LEU A 1 223 ? -3.484 -21.869 -10.981 1.00 51.85 219 LEU A O 1
ATOM 1339 N N . GLN A 1 224 ? -2.343 -20.029 -11.631 1.00 50.58 220 GLN A N 1
ATOM 1340 C CA . GLN A 1 224 ? -1.268 -20.783 -12.258 1.00 51.75 220 GLN A CA 1
ATOM 1341 C C . GLN A 1 224 ? -0.696 -21.841 -11.324 1.00 52.62 220 GLN A C 1
ATOM 1342 O O . GLN A 1 224 ? -0.393 -22.962 -11.743 1.00 50.92 220 GLN A O 1
ATOM 1348 N N . ARG A 1 225 ? -0.570 -21.480 -10.052 1.00 54.35 221 ARG A N 1
ATOM 1349 C CA . ARG A 1 225 ? -0.030 -22.383 -9.041 1.00 54.61 221 ARG A CA 1
ATOM 1350 C C . ARG A 1 225 ? -0.892 -23.633 -8.850 1.00 53.42 221 ARG A C 1
ATOM 1351 O O . ARG A 1 225 ? -0.409 -24.661 -8.373 1.00 56.22 221 ARG A O 1
ATOM 1359 N N . TRP A 1 226 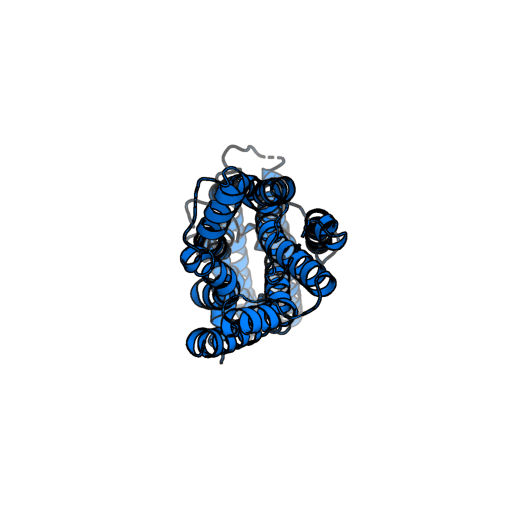? -2.163 -23.554 -9.232 1.00 55.52 222 TRP A N 1
ATOM 1360 C CA . TRP A 1 226 ? -3.063 -24.707 -9.107 1.00 55.05 222 TRP A CA 1
ATOM 1361 C C . TRP A 1 226 ? -3.064 -25.631 -10.316 1.00 55.82 222 TRP A C 1
ATOM 1362 O O . TRP A 1 226 ? -3.642 -26.712 -10.267 1.00 55.41 222 TRP A O 1
ATOM 1373 N N . GLU A 1 227 ? -2.423 -25.213 -11.399 1.00 53.35 223 GLU A N 1
ATOM 1374 C CA . GLU A 1 227 ? -2.490 -25.962 -12.648 1.00 51.98 223 GLU A CA 1
ATOM 1375 C C . GLU A 1 227 ? -1.482 -27.110 -12.710 1.00 54.41 223 GLU A C 1
ATOM 1376 O O . GLU A 1 227 ? -0.276 -26.901 -12.569 1.00 52.63 223 GLU A O 1
ATOM 1382 N N . VAL A 1 228 ? -1.978 -28.338 -12.903 1.00 50.99 224 VAL A N 1
ATOM 1383 C CA . VAL A 1 228 ? -1.084 -29.481 -12.944 1.00 52.37 224 VAL A CA 1
ATOM 1384 C C . VAL A 1 228 ? -0.264 -29.429 -14.218 1.00 52.66 224 VAL A C 1
ATOM 1385 O O . VAL A 1 228 ? -0.709 -28.897 -15.233 1.00 52.13 224 VAL A O 1
ATOM 1389 N N . ALA A 1 229 ? 0.934 -29.992 -14.154 1.00 50.22 225 ALA A N 1
ATOM 1390 C CA . ALA A 1 229 ? 1.790 -30.145 -15.324 1.00 51.32 225 ALA A CA 1
ATOM 1391 C C . ALA A 1 229 ? 1.170 -31.045 -16.391 1.00 52.95 225 ALA A C 1
ATOM 1392 O O . ALA A 1 229 ? 1.183 -30.717 -17.579 1.00 52.95 225 ALA A O 1
ATOM 1394 N N . ARG A 1 230 ? 0.633 -32.183 -15.975 1.00 54.12 226 ARG A N 1
ATOM 1395 C CA . ARG A 1 230 ? 0.060 -33.122 -16.935 1.00 56.00 226 ARG A CA 1
ATOM 1396 C C . ARG A 1 230 ? -1.409 -32.792 -17.244 1.00 54.97 226 ARG A C 1
ATOM 1397 O O . ARG A 1 230 ? -2.314 -33.567 -16.943 1.00 56.01 226 ARG A O 1
ATOM 1405 N N . ARG A 1 231 ? -1.599 -31.640 -17.883 1.00 54.89 227 ARG A N 1
ATOM 1406 C CA A ARG A 1 231 ? -2.925 -31.111 -18.198 0.51 53.70 227 ARG A CA 1
ATOM 1407 C CA B ARG A 1 231 ? -2.922 -31.111 -18.205 0.49 53.70 227 ARG A CA 1
ATOM 1408 C C . ARG A 1 231 ? -3.752 -32.046 -19.081 1.00 55.69 227 ARG A C 1
ATOM 1409 O O . ARG A 1 231 ? -4.926 -32.283 -18.805 1.00 55.78 227 ARG A O 1
ATOM 1424 N N . ALA A 1 232 ? -3.143 -32.546 -20.151 1.00 56.87 1001 ALA A N 1
ATOM 1425 C CA . ALA A 1 232 ? -3.850 -33.366 -21.116 1.00 57.14 1001 ALA A CA 1
ATOM 1426 C C . ALA A 1 232 ? -4.368 -34.638 -20.458 1.00 54.26 1001 ALA A C 1
ATOM 1427 O O . ALA A 1 232 ? -5.499 -35.035 -20.698 1.00 53.10 1001 ALA A O 1
ATOM 1429 N N . ASP A 1 233 ? -3.555 -35.259 -19.609 1.00 53.47 1002 ASP A N 1
ATOM 1430 C CA . ASP A 1 233 ? -3.989 -36.473 -18.898 1.00 51.20 1002 ASP A CA 1
ATOM 1431 C C . ASP A 1 233 ? -5.222 -36.178 -18.046 1.00 48.58 1002 ASP A C 1
ATOM 1432 O O . ASP A 1 233 ? -6.155 -36.970 -18.015 1.00 47.03 1002 ASP A O 1
ATOM 1437 N N . LEU A 1 234 ? -5.237 -35.034 -17.355 1.00 49.79 1003 LEU A N 1
ATOM 1438 C CA . LEU A 1 234 ? -6.377 -34.754 -16.483 1.00 48.72 1003 LEU A CA 1
ATOM 1439 C C . LEU A 1 234 ? -7.608 -34.382 -17.300 1.00 47.98 1003 LEU A C 1
ATOM 1440 O O . LEU A 1 234 ? -8.726 -34.777 -16.952 1.00 47.07 1003 LEU A O 1
ATOM 1445 N N . GLU A 1 235 ? -7.404 -33.692 -18.413 1.00 52.14 1004 GLU A N 1
ATOM 1446 C CA . GLU A 1 235 ? -8.491 -33.430 -19.348 1.00 51.93 1004 GLU A CA 1
ATOM 1447 C C . GLU A 1 235 ? -9.082 -34.734 -19.884 1.00 51.15 1004 GLU A C 1
ATOM 1448 O O . GLU A 1 235 ? -10.300 -34.848 -20.038 1.00 50.52 1004 GLU A O 1
ATOM 1454 N N . ASP A 1 236 ? -8.223 -35.711 -20.161 1.00 50.49 1005 ASP A N 1
ATOM 1455 C CA . ASP A 1 236 ? -8.694 -37.035 -20.593 1.00 49.91 1005 ASP A CA 1
ATOM 1456 C C . ASP A 1 236 ? -9.576 -37.707 -19.546 1.00 48.65 1005 ASP A C 1
ATOM 1457 O O . ASP A 1 236 ? -10.615 -38.260 -19.879 1.00 47.87 1005 ASP A O 1
ATOM 1462 N N . ASN A 1 237 ? -9.137 -37.668 -18.290 1.00 49.16 1006 ASN A N 1
ATOM 1463 C CA . ASN A 1 237 ? -9.902 -38.218 -17.177 1.00 47.21 1006 ASN A CA 1
ATOM 1464 C C . ASN A 1 237 ? -11.257 -37.547 -17.036 1.00 46.51 1006 ASN A C 1
ATOM 1465 O O . ASN A 1 237 ? -12.275 -38.213 -16.829 1.00 45.74 1006 ASN A O 1
ATOM 1470 N N . TRP A 1 238 ? -11.258 -36.224 -17.158 1.00 52.20 1007 TRP A N 1
ATOM 1471 C CA . TRP A 1 238 ? -12.468 -35.427 -17.036 1.00 50.58 1007 TRP A CA 1
ATOM 1472 C C . TRP A 1 238 ? -13.436 -35.786 -18.156 1.00 51.18 1007 TRP A C 1
ATOM 1473 O O . TRP A 1 238 ? -14.629 -35.997 -17.924 1.00 51.57 1007 TRP A O 1
ATOM 1484 N N . GLU A 1 239 ? -12.904 -35.885 -19.369 1.00 51.71 1008 GLU A N 1
ATOM 1485 C CA . GLU A 1 239 ? -13.682 -36.298 -20.530 1.00 51.00 1008 GLU A CA 1
ATOM 1486 C C . GLU A 1 239 ? -14.269 -37.706 -20.377 1.00 52.02 1008 GLU A C 1
ATOM 1487 O O . GLU A 1 239 ? -15.420 -37.951 -20.739 1.00 50.19 1008 GLU A O 1
ATOM 1493 N N . THR A 1 240 ? -13.466 -38.627 -19.852 1.00 48.95 1009 THR A N 1
ATOM 1494 C CA . THR A 1 240 ? -13.911 -40.002 -19.657 1.00 47.85 1009 THR A CA 1
ATOM 1495 C C . THR A 1 240 ? -15.100 -40.044 -18.715 1.00 50.55 1009 THR A C 1
ATOM 1496 O O . THR A 1 240 ? -16.041 -40.821 -18.916 1.00 50.91 1009 THR A O 1
ATOM 1500 N N . LEU A 1 241 ? -15.044 -39.208 -17.681 1.00 51.52 1010 LEU A N 1
ATOM 1501 C CA . LEU A 1 241 ? -16.136 -39.073 -16.721 1.00 51.85 1010 LEU A CA 1
ATOM 1502 C C . LEU A 1 241 ? -17.407 -38.517 -17.358 1.00 50.27 1010 LEU A C 1
ATOM 1503 O O . LEU A 1 241 ? -18.484 -39.108 -17.238 1.00 51.13 1010 LEU A O 1
ATOM 1508 N N . ASN A 1 242 ? -17.286 -37.384 -18.035 1.00 54.29 1011 ASN A N 1
ATOM 1509 C CA . ASN A 1 242 ? -18.457 -36.722 -18.585 1.00 53.73 1011 ASN A CA 1
ATOM 1510 C C . ASN A 1 242 ? -19.058 -37.494 -19.756 1.00 54.51 1011 ASN A C 1
ATOM 1511 O O . ASN A 1 242 ? -20.270 -37.599 -19.856 1.00 56.15 1011 ASN A O 1
ATOM 1516 N N . ASP A 1 243 ? -18.213 -38.048 -20.623 1.00 53.30 1012 ASP A N 1
ATOM 1517 C CA . ASP A 1 243 ? -18.683 -38.863 -21.741 1.00 56.69 1012 ASP A CA 1
ATOM 1518 C C . ASP A 1 243 ? -19.440 -40.110 -21.280 1.00 56.14 1012 ASP A C 1
ATOM 1519 O O . ASP A 1 243 ? -20.523 -40.415 -21.784 1.00 53.40 1012 ASP A O 1
ATOM 1521 N N . ASN A 1 244 ? -18.871 -40.840 -20.328 1.00 51.57 1013 ASN A N 1
ATOM 1522 C CA . ASN A 1 244 ? -19.486 -42.089 -19.891 1.00 52.35 1013 ASN A CA 1
ATOM 1523 C C . ASN A 1 244 ? -20.749 -41.874 -19.075 1.00 51.79 1013 ASN A C 1
ATOM 1524 O O . ASN A 1 244 ? -21.589 -42.771 -18.976 1.00 52.85 1013 ASN A O 1
ATOM 1529 N N . LEU A 1 245 ? -20.885 -40.694 -18.487 1.00 52.24 1014 LEU A N 1
ATOM 1530 C CA . LEU A 1 245 ? -22.131 -40.328 -17.844 1.00 53.38 1014 LEU A CA 1
ATOM 1531 C C . LEU A 1 245 ? -23.236 -40.271 -18.895 1.00 55.12 1014 LEU A C 1
ATOM 1532 O O . LEU A 1 245 ? -24.383 -40.639 -18.633 1.00 56.95 1014 LEU A O 1
ATOM 1537 N N . LYS A 1 246 ? -22.877 -39.826 -20.095 1.00 55.78 1015 LYS A N 1
ATOM 1538 C CA . LYS A 1 246 ? -23.825 -39.739 -21.193 1.00 57.96 1015 LYS A CA 1
ATOM 1539 C C . LYS A 1 246 ? -24.092 -41.122 -21.772 1.00 56.47 1015 LYS A C 1
ATOM 1540 O O . LYS A 1 246 ? -25.191 -41.403 -22.215 1.00 57.45 1015 LYS A O 1
ATOM 1542 N N . VAL A 1 247 ? -23.082 -41.984 -21.766 1.00 54.03 1016 VAL A N 1
ATOM 1543 C CA . VAL A 1 247 ? -23.264 -43.363 -22.201 1.00 54.64 1016 VAL A CA 1
ATOM 1544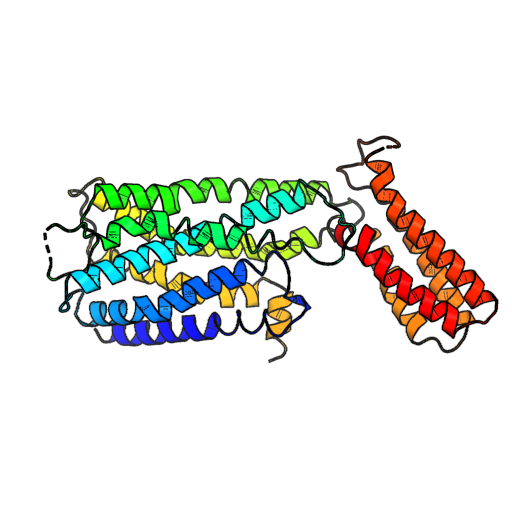 C C . VAL A 1 247 ? -24.260 -44.055 -21.282 1.00 56.54 1016 VAL A C 1
ATOM 1545 O O . VAL A 1 247 ? -25.141 -44.775 -21.740 1.00 53.93 1016 VAL A O 1
ATOM 1549 N N . ILE A 1 248 ? -24.131 -43.800 -19.985 1.00 52.91 1017 ILE A N 1
ATOM 1550 C CA . ILE A 1 248 ? -25.027 -44.372 -18.989 1.00 55.63 1017 ILE A CA 1
ATOM 1551 C C . ILE A 1 248 ? -26.471 -43.885 -19.149 1.00 56.02 1017 ILE A C 1
ATOM 1552 O O . ILE A 1 248 ? -27.417 -44.661 -19.005 1.00 54.28 1017 ILE A O 1
ATOM 1557 N N . GLU A 1 249 ? -26.651 -42.609 -19.463 1.00 59.68 1018 GLU A N 1
ATOM 1558 C CA . GLU A 1 249 ? -28.002 -42.083 -19.605 1.00 61.04 1018 GLU A CA 1
ATOM 1559 C C . GLU A 1 249 ? -28.789 -42.730 -20.747 1.00 62.96 1018 GLU A C 1
ATOM 1560 O O . GLU A 1 249 ? -30.003 -42.913 -20.647 1.00 67.33 1018 GLU A O 1
ATOM 1566 N N . LYS A 1 250 ? -28.098 -43.097 -21.819 1.00 63.71 1019 LYS A N 1
ATOM 1567 C CA . LYS A 1 250 ? -28.774 -43.633 -22.996 1.00 65.48 1019 LYS A CA 1
ATOM 1568 C C . LYS A 1 250 ? -28.474 -45.108 -23.238 1.00 62.57 1019 LYS A C 1
ATOM 1569 O O . LYS A 1 250 ? -28.731 -45.626 -24.328 1.00 62.93 1019 LYS A O 1
ATOM 1573 N N . ALA A 1 251 ? -27.948 -45.790 -22.227 1.00 54.79 1020 ALA A N 1
ATOM 1574 C CA . ALA A 1 251 ? -27.579 -47.194 -22.383 1.00 54.78 1020 ALA A CA 1
ATOM 1575 C C . ALA A 1 251 ? -28.791 -48.038 -22.717 1.00 56.50 1020 ALA A C 1
ATOM 1576 O O . ALA A 1 251 ? -29.904 -47.709 -22.325 1.00 56.87 1020 ALA A O 1
ATOM 1578 N N . ASP A 1 252 ? -28.549 -49.127 -23.442 1.00 55.66 1021 ASP A N 1
ATOM 1579 C CA . ASP A 1 252 ? -29.583 -50.092 -23.796 1.00 57.51 1021 ASP A CA 1
ATOM 1580 C C . ASP A 1 252 ? -29.707 -51.188 -22.764 1.00 56.11 1021 ASP A C 1
ATOM 1581 O O . ASP A 1 252 ? -30.763 -51.812 -22.634 1.00 56.78 1021 ASP A O 1
ATOM 1583 N N . ASN A 1 253 ? -28.621 -51.464 -22.051 1.00 50.31 1022 ASN A N 1
ATOM 1584 C CA . ASN A 1 253 ? -28.647 -52.575 -21.111 1.00 48.88 1022 ASN A CA 1
ATOM 1585 C C . ASN A 1 253 ? -27.643 -52.393 -19.982 1.00 48.13 1022 ASN A C 1
ATOM 1586 O O . ASN A 1 253 ? -26.874 -51.432 -19.963 1.00 49.37 1022 ASN A O 1
ATOM 1591 N N . ALA A 1 254 ? -27.659 -53.335 -19.048 1.00 39.84 1023 ALA A N 1
ATOM 1592 C CA . ALA A 1 254 ? -26.842 -53.261 -17.846 1.00 41.68 1023 ALA A CA 1
ATOM 1593 C C . ALA A 1 254 ? -25.361 -53.420 -18.151 1.00 42.78 1023 ALA A C 1
ATOM 1594 O O . ALA A 1 254 ? -24.528 -52.832 -17.459 1.00 46.85 1023 ALA A O 1
ATOM 1596 N N . ALA A 1 255 ? -25.029 -54.198 -19.181 1.00 41.45 1024 ALA A N 1
ATOM 1597 C CA . ALA A 1 255 ? -23.625 -54.419 -19.529 1.00 42.71 1024 ALA A CA 1
ATOM 1598 C C . ALA A 1 255 ? -22.966 -53.117 -19.948 1.00 42.86 1024 ALA A C 1
ATOM 1599 O O . ALA A 1 255 ? -21.864 -52.805 -19.509 1.00 43.39 1024 ALA A O 1
ATOM 1601 N N . GLN A 1 256 ? -23.650 -52.362 -20.799 1.00 42.68 1025 GLN A N 1
ATOM 1602 C CA . GLN A 1 256 ? -23.165 -51.055 -21.214 1.00 43.35 1025 GLN A CA 1
ATOM 1603 C C . GLN A 1 256 ? -23.019 -50.109 -20.025 1.00 49.95 1025 GLN A C 1
ATOM 1604 O O . GLN A 1 256 ? -22.024 -49.385 -19.938 1.00 48.09 1025 GLN A O 1
ATOM 1610 N N . VAL A 1 257 ? -23.999 -50.114 -19.117 1.00 42.78 1026 VAL A N 1
ATOM 1611 C CA . VAL A 1 257 ? -23.928 -49.262 -17.931 1.00 46.48 1026 VAL A CA 1
ATOM 1612 C C . VAL A 1 257 ? -22.723 -49.692 -17.090 1.00 46.22 1026 VAL A C 1
ATOM 1613 O O . VAL A 1 257 ? -21.929 -48.853 -16.660 1.00 44.39 1026 VAL A O 1
ATOM 1617 N N . LYS A 1 258 ? -22.570 -51.001 -16.892 1.00 41.53 1027 LYS A N 1
ATOM 1618 C CA . LYS A 1 258 ? -21.451 -51.531 -16.109 1.00 42.93 1027 LYS A CA 1
ATOM 1619 C C . LYS A 1 258 ? -20.090 -51.182 -16.732 1.00 43.52 1027 LYS A C 1
ATOM 1620 O O . LYS A 1 258 ? -19.136 -50.835 -16.020 1.00 42.74 1027 LYS A O 1
ATOM 1626 N N . ASP A 1 259 ? -19.994 -51.279 -18.053 1.00 40.46 1028 ASP A N 1
ATOM 1627 C CA . ASP A 1 259 ? -18.737 -50.985 -18.726 1.00 40.54 1028 ASP A CA 1
ATOM 1628 C C . ASP A 1 259 ? -18.395 -49.507 -18.542 1.00 44.70 1028 ASP A C 1
ATOM 1629 O O . ASP A 1 259 ? -17.256 -49.160 -18.236 1.00 44.37 1028 ASP A O 1
ATOM 1634 N N . ALA A 1 260 ? -19.396 -48.649 -18.730 1.00 43.40 1029 ALA A N 1
ATOM 1635 C CA . ALA A 1 260 ? -19.192 -47.205 -18.622 1.00 44.54 1029 ALA A CA 1
ATOM 1636 C C . ALA A 1 260 ? -18.791 -46.825 -17.204 1.00 47.28 1029 ALA A C 1
ATOM 1637 O O . ALA A 1 260 ? -17.851 -46.040 -17.001 1.00 48.56 1029 ALA A O 1
ATOM 1639 N N . LEU A 1 261 ? -19.505 -47.380 -16.226 1.00 41.12 1030 LEU A N 1
ATOM 1640 C CA . LEU A 1 261 ? -19.185 -47.139 -14.821 1.00 43.00 1030 LEU A CA 1
ATOM 1641 C C . LEU A 1 261 ? -17.763 -47.585 -14.492 1.00 43.12 1030 LEU A C 1
ATOM 1642 O O . LEU A 1 261 ? -17.063 -46.925 -13.727 1.00 44.01 1030 LEU A O 1
ATOM 1647 N N . THR A 1 262 ? -17.340 -48.701 -15.080 1.00 41.50 1031 THR A N 1
ATOM 1648 C CA . THR A 1 262 ? -15.997 -49.224 -14.862 1.00 42.21 1031 THR A CA 1
ATOM 1649 C C . THR A 1 262 ? -14.937 -48.228 -15.356 1.00 46.23 1031 THR A C 1
ATOM 1650 O O . THR A 1 262 ? -13.917 -48.007 -14.697 1.00 46.43 1031 THR A O 1
ATOM 1654 N N . LYS A 1 263 ? -15.196 -47.623 -16.512 1.00 45.48 1032 LYS A N 1
ATOM 1655 C CA . LYS A 1 263 ? -14.277 -46.641 -17.080 1.00 47.41 1032 LYS A CA 1
ATOM 1656 C C . LYS A 1 263 ? -14.252 -45.363 -16.227 1.00 47.89 1032 LYS A C 1
ATOM 1657 O O . LYS A 1 263 ? -13.206 -44.742 -16.057 1.00 49.27 1032 LYS A O 1
ATOM 1663 N N . MET A 1 264 ? -15.406 -44.983 -15.689 1.00 47.59 1033 MET A N 1
ATOM 1664 C CA . MET A 1 264 ? -15.506 -43.820 -14.813 1.00 46.84 1033 MET A CA 1
ATOM 1665 C C . MET A 1 264 ? -14.692 -44.010 -13.543 1.00 46.41 1033 MET A C 1
ATOM 1666 O O . MET A 1 264 ? -14.034 -43.081 -13.060 1.00 47.79 1033 MET A O 1
ATOM 1671 N N . ARG A 1 265 ? -14.769 -45.219 -12.994 1.00 42.18 1034 ARG A N 1
ATOM 1672 C CA . ARG A 1 265 ? -14.042 -45.557 -11.786 1.00 45.13 1034 ARG A CA 1
ATOM 1673 C C . ARG A 1 265 ? -12.554 -45.380 -12.011 1.00 46.39 1034 ARG A C 1
ATOM 1674 O O . ARG A 1 265 ? -11.856 -44.809 -11.177 1.00 47.49 1034 ARG A O 1
ATOM 1682 N N . ALA A 1 266 ? -12.083 -45.878 -13.148 1.00 43.99 1035 ALA A N 1
ATOM 1683 C CA . ALA A 1 266 ? -10.673 -45.799 -13.490 1.00 47.98 1035 ALA A CA 1
ATOM 1684 C C . ALA A 1 266 ? -10.231 -44.345 -13.661 1.00 46.34 1035 ALA A C 1
ATOM 1685 O O . ALA A 1 266 ? -9.142 -43.978 -13.231 1.00 48.01 1035 ALA A O 1
ATOM 1687 N N . ALA A 1 267 ? -11.084 -43.533 -14.281 1.00 45.81 1036 ALA A N 1
ATOM 1688 C CA . ALA A 1 267 ? -10.778 -42.122 -14.532 1.00 46.64 1036 ALA A CA 1
ATOM 1689 C C . ALA A 1 267 ? -10.783 -41.316 -13.239 1.00 47.25 1036 ALA A C 1
ATOM 1690 O O . ALA A 1 267 ? -9.956 -40.430 -13.049 1.00 49.19 1036 ALA A O 1
ATOM 1692 N N . ALA A 1 268 ? -11.714 -41.638 -12.348 1.00 48.19 1037 ALA A N 1
ATOM 1693 C CA . ALA A 1 268 ? -11.789 -40.983 -11.049 1.00 47.21 1037 ALA A CA 1
ATOM 1694 C C . ALA A 1 268 ? -10.524 -41.242 -10.224 1.00 52.62 1037 ALA A C 1
ATOM 1695 O O . ALA A 1 268 ? -9.992 -40.329 -9.584 1.00 50.90 1037 ALA A O 1
ATOM 1697 N N . LEU A 1 269 ? -10.042 -42.485 -10.239 1.00 49.27 1038 LEU A N 1
ATOM 1698 C CA . LEU A 1 269 ? -8.830 -42.826 -9.487 1.00 51.81 1038 LEU A CA 1
ATOM 1699 C C . LEU A 1 269 ? -7.573 -42.210 -10.090 1.00 54.10 1038 LEU A C 1
ATOM 1700 O O . LEU A 1 269 ? -6.641 -41.857 -9.368 1.00 55.09 1038 LEU A O 1
ATOM 1705 N N . ASP A 1 270 ? -7.543 -42.101 -11.414 1.00 54.19 1039 ASP A N 1
ATOM 1706 C CA . ASP A 1 270 ? -6.418 -41.474 -12.084 1.00 53.48 1039 ASP A CA 1
ATOM 1707 C C . ASP A 1 270 ? -6.391 -39.982 -11.744 1.00 52.61 1039 ASP A C 1
ATOM 1708 O O . ASP A 1 270 ? -5.345 -39.451 -11.381 1.00 53.03 1039 ASP A O 1
ATOM 1713 N N . ALA A 1 271 ? -7.550 -39.328 -11.837 1.00 51.83 1040 ALA A N 1
ATOM 1714 C CA . ALA A 1 271 ? -7.689 -37.898 -11.539 1.00 52.58 1040 ALA A CA 1
ATOM 1715 C C . ALA A 1 271 ? -7.347 -37.554 -10.091 1.00 55.23 1040 ALA A C 1
ATOM 1716 O O . ALA A 1 271 ? -6.824 -36.469 -9.804 1.00 54.84 1040 ALA A O 1
ATOM 1718 N N . GLN A 1 272 ? -7.651 -38.479 -9.184 1.00 57.05 1041 GLN A N 1
ATOM 1719 C CA . GLN A 1 272 ? -7.335 -38.325 -7.766 1.00 56.98 1041 GLN A CA 1
ATOM 1720 C C . GLN A 1 272 ? -5.834 -38.214 -7.513 1.00 57.11 1041 GLN A C 1
ATOM 1721 O O . GLN A 1 272 ? -5.412 -37.707 -6.480 1.00 58.45 1041 GLN A O 1
ATOM 1727 N N . LYS A 1 273 ? -5.026 -38.680 -8.460 1.00 57.16 1042 LYS A N 1
ATOM 1728 C CA . LYS A 1 273 ? -3.572 -38.688 -8.289 1.00 58.85 1042 LYS A CA 1
ATOM 1729 C C . LYS A 1 273 ? -2.912 -37.453 -8.908 1.00 58.92 1042 LYS A C 1
ATOM 1730 O O . LYS A 1 273 ? -1.695 -37.262 -8.802 1.00 59.42 1042 LYS A O 1
ATOM 1736 N N . ALA A 1 274 ? -3.718 -36.621 -9.557 1.00 59.71 1043 ALA A N 1
ATOM 1737 C CA . ALA A 1 274 ? -3.201 -35.425 -10.207 1.00 61.08 1043 ALA A CA 1
ATOM 1738 C C . ALA A 1 274 ? -3.103 -34.307 -9.188 1.00 59.84 1043 ALA A C 1
ATOM 1739 O O . ALA A 1 274 ? -4.073 -33.597 -8.941 1.00 64.60 1043 ALA A O 1
ATOM 1741 N N . THR A 1 275 ? -1.933 -34.166 -8.580 1.00 62.77 1044 THR A N 1
ATOM 1742 C CA . THR A 1 275 ? -1.745 -33.165 -7.539 1.00 64.82 1044 THR A CA 1
ATOM 1743 C C . THR A 1 275 ? -1.230 -31.853 -8.123 1.00 67.69 1044 THR A C 1
ATOM 1744 O O . THR A 1 275 ? -0.190 -31.823 -8.787 1.00 64.96 1044 THR A O 1
ATOM 1748 N N . PRO A 1 276 ? -1.975 -30.758 -7.891 1.00 69.00 1045 PRO A N 1
ATOM 1749 C CA . PRO A 1 276 ? -1.505 -29.422 -8.281 1.00 68.98 1045 PRO A CA 1
ATOM 1750 C C . PRO A 1 276 ? -0.238 -29.043 -7.544 1.00 68.76 1045 PRO A C 1
ATOM 1751 O O . PRO A 1 276 ? -0.039 -29.512 -6.425 1.00 70.19 1045 PRO A O 1
ATOM 1755 N N . PRO A 1 277 ? 0.609 -28.202 -8.161 1.00 68.27 1046 PRO A N 1
ATOM 1756 C CA . PRO A 1 277 ? 1.854 -27.738 -7.549 1.00 70.55 1046 PRO A CA 1
ATOM 1757 C C . PRO A 1 277 ? 1.626 -27.087 -6.182 1.00 73.61 1046 PRO A C 1
ATOM 1758 O O . PRO A 1 277 ? 2.512 -27.130 -5.329 1.00 77.03 1046 PRO A O 1
ATOM 1762 N N . LYS A 1 278 ? 0.443 -26.506 -5.982 1.00 74.61 1047 LYS A N 1
ATOM 1763 C CA . LYS A 1 278 ? 0.091 -25.862 -4.717 1.00 77.15 1047 LYS A CA 1
ATOM 1764 C C . LYS A 1 278 ? 0.160 -26.842 -3.539 1.00 79.05 1047 LYS A C 1
ATOM 1765 O O . LYS A 1 278 ? 0.561 -26.472 -2.434 1.00 79.97 1047 LYS A O 1
ATOM 1768 N N . LEU A 1 279 ? -0.225 -28.091 -3.790 1.00 83.09 1048 LEU A N 1
ATOM 1769 C CA . LEU A 1 279 ? -0.243 -29.124 -2.757 1.00 83.50 1048 LEU A CA 1
ATOM 1770 C C . LEU A 1 279 ? 0.850 -30.172 -2.962 1.00 84.59 1048 LEU A C 1
ATOM 1771 O O . LEU A 1 279 ? 0.913 -31.161 -2.230 1.00 86.90 1048 LEU A O 1
ATOM 1776 N N . GLU A 1 280 ? 1.700 -29.972 -3.963 1.00 83.69 1049 GLU A N 1
ATOM 1777 C CA . GLU A 1 280 ? 2.737 -30.956 -4.252 1.00 84.40 1049 GLU A CA 1
ATOM 1778 C C . GLU A 1 280 ? 3.805 -30.920 -3.165 1.00 87.62 1049 GLU A C 1
ATOM 1779 O O . GLU A 1 280 ? 4.457 -31.926 -2.880 1.00 89.16 1049 GLU A O 1
ATOM 1785 N N . ASP A 1 281 ? 3.974 -29.750 -2.558 1.00 90.92 1050 ASP A N 1
ATOM 1786 C CA . ASP A 1 281 ? 4.904 -29.597 -1.451 1.00 93.44 1050 ASP A CA 1
ATOM 1787 C C . ASP A 1 281 ? 4.218 -29.905 -0.119 1.00 95.21 1050 ASP A C 1
ATOM 1788 O O . ASP A 1 281 ? 4.768 -29.628 0.950 1.00 97.72 1050 ASP A O 1
ATOM 1793 N N . LYS A 1 282 ? 3.016 -30.469 -0.193 1.00 95.08 1051 LYS A N 1
ATOM 1794 C CA . LYS A 1 282 ? 2.253 -30.855 0.992 1.00 93.09 1051 LYS A CA 1
ATOM 1795 C C . LYS A 1 282 ? 2.414 -32.346 1.295 1.00 93.43 1051 LYS A C 1
ATOM 1796 O O . LYS A 1 282 ? 2.702 -33.149 0.403 1.00 92.83 1051 LYS A O 1
ATOM 1800 N N . SER A 1 283 ? 2.215 -32.707 2.558 1.00 92.21 1052 SER A N 1
ATOM 1801 C CA . SER A 1 283 ? 2.328 -34.094 2.997 1.00 93.56 1052 SER A CA 1
ATOM 1802 C C . SER A 1 283 ? 0.961 -34.697 3.337 1.00 92.13 1052 SER A C 1
ATOM 1803 O O . SER A 1 283 ? 0.014 -33.966 3.638 1.00 87.84 1052 SER A O 1
ATOM 1806 N N . PRO A 1 284 ? 0.848 -36.037 3.263 1.00 93.96 1053 PRO A N 1
ATOM 1807 C CA . PRO A 1 284 ? -0.375 -36.736 3.676 1.00 92.71 1053 PRO A CA 1
ATOM 1808 C C . PRO A 1 284 ? -0.526 -36.803 5.193 1.00 96.78 1053 PRO A C 1
ATOM 1809 O O . PRO A 1 284 ? -0.808 -35.779 5.816 1.00 98.88 1053 PRO A O 1
ATOM 1813 N N . PRO A 1 287 ? -4.058 -33.140 5.913 1.00 91.23 1056 PRO A N 1
ATOM 1814 C CA . PRO A 1 287 ? -4.768 -31.861 6.036 1.00 92.82 1056 PRO A CA 1
ATOM 1815 C C . PRO A 1 287 ? -5.247 -31.355 4.676 1.00 89.93 1056 PRO A C 1
ATOM 1816 O O . PRO A 1 287 ? -6.330 -31.748 4.229 1.00 91.33 1056 PRO A O 1
ATOM 1820 N N . GLU A 1 288 ? -4.449 -30.510 4.031 1.00 92.72 1057 GLU A N 1
ATOM 1821 C CA . GLU A 1 288 ? -4.742 -30.017 2.687 1.00 88.25 1057 GLU A CA 1
ATOM 1822 C C . GLU A 1 288 ? -4.951 -31.166 1.711 1.00 91.70 1057 GLU A C 1
ATOM 1823 O O . GLU A 1 288 ? -5.862 -31.140 0.874 1.00 91.33 1057 GLU A O 1
ATOM 1829 N N . MET A 1 289 ? -4.093 -32.175 1.819 1.00 91.65 1058 MET A N 1
ATOM 1830 C CA . MET A 1 289 ? -4.160 -33.327 0.934 1.00 88.52 1058 MET A CA 1
ATOM 1831 C C . MET A 1 289 ? -5.405 -34.153 1.212 1.00 86.01 1058 MET A C 1
ATOM 1832 O O . MET A 1 289 ? -5.951 -34.783 0.310 1.00 84.73 1058 MET A O 1
ATOM 1837 N N . LYS A 1 290 ? -5.853 -34.136 2.464 1.00 86.74 1059 LYS A N 1
ATOM 1838 C CA . LYS A 1 290 ? -7.061 -34.855 2.858 1.00 88.16 1059 LYS A CA 1
ATOM 1839 C C . LYS A 1 290 ? -8.299 -34.267 2.178 1.00 85.97 1059 LYS A C 1
ATOM 1840 O O . LYS A 1 290 ? -9.166 -35.005 1.716 1.00 85.12 1059 LYS A O 1
ATOM 1842 N N . ASP A 1 291 ? -8.371 -32.940 2.110 1.00 84.82 1060 ASP A N 1
ATOM 1843 C CA . ASP A 1 291 ? -9.481 -32.261 1.444 1.00 83.75 1060 ASP A CA 1
ATOM 1844 C C . ASP A 1 291 ? -9.581 -32.646 -0.031 1.00 82.93 1060 ASP A C 1
ATOM 1845 O O . ASP A 1 291 ? -10.657 -32.983 -0.520 1.00 80.89 1060 ASP A O 1
ATOM 1850 N N . PHE A 1 292 ? -8.450 -32.590 -0.731 1.00 81.95 1061 PHE A N 1
ATOM 1851 C CA . PHE A 1 292 ? -8.402 -32.818 -2.175 1.00 80.20 1061 PHE A CA 1
ATOM 1852 C C . PHE A 1 292 ? -8.932 -34.188 -2.589 1.00 81.22 1061 PHE A C 1
ATOM 1853 O O . PHE A 1 292 ? -9.805 -34.305 -3.453 1.00 78.83 1061 PHE A O 1
ATOM 1855 N N . ARG A 1 293 ? -8.390 -35.222 -1.958 1.00 77.87 1062 ARG A N 1
ATOM 1856 C CA . ARG A 1 293 ? -8.681 -36.595 -2.328 1.00 74.56 1062 ARG A CA 1
ATOM 1857 C C . ARG A 1 293 ? -10.070 -37.035 -1.873 1.00 72.84 1062 ARG A C 1
ATOM 1858 O O . ARG A 1 293 ? -10.702 -37.873 -2.517 1.00 72.47 1062 ARG A O 1
ATOM 1862 N N . HIS A 1 294 ? -10.541 -36.464 -0.768 1.00 76.30 1063 HIS A N 1
ATOM 1863 C CA . HIS A 1 294 ? -11.808 -36.872 -0.162 1.00 76.65 1063 HIS A CA 1
ATOM 1864 C C . HIS A 1 294 ? -12.988 -36.817 -1.128 1.00 73.59 1063 HIS A C 1
ATOM 1865 O O . HIS A 1 294 ? -13.866 -37.675 -1.085 1.00 70.21 1063 HIS A O 1
ATOM 1872 N N . GLY A 1 295 ? -13.015 -35.803 -1.988 1.00 72.31 1064 GLY A N 1
ATOM 1873 C CA . GLY A 1 295 ? -14.056 -35.706 -2.993 1.00 70.64 1064 GLY A CA 1
ATOM 1874 C C . GLY A 1 295 ? -14.049 -36.926 -3.894 1.00 67.09 1064 GLY A C 1
ATOM 1875 O O . GLY A 1 295 ? -15.092 -37.524 -4.150 1.00 66.58 1064 GLY A O 1
ATOM 1876 N N . PHE A 1 296 ? -12.861 -37.304 -4.357 1.00 61.86 1065 PHE A N 1
ATOM 1877 C CA . PHE A 1 296 ? -12.705 -38.443 -5.256 1.00 63.05 1065 PHE A CA 1
ATOM 1878 C C . PHE A 1 296 ? -13.051 -39.752 -4.555 1.00 61.75 1065 PHE A C 1
ATOM 1879 O O . PHE A 1 296 ? -13.463 -40.711 -5.193 1.00 61.21 1065 PHE A O 1
ATOM 1887 N N . ASP A 1 297 ? -12.864 -39.794 -3.240 1.00 62.92 1066 ASP A N 1
ATOM 1888 C CA . ASP A 1 297 ? -13.213 -40.979 -2.472 1.00 65.39 1066 ASP A CA 1
ATOM 1889 C C . ASP A 1 297 ? -14.728 -41.154 -2.416 1.00 63.10 1066 ASP A C 1
ATOM 1890 O O . ASP A 1 297 ? -15.234 -42.268 -2.551 1.00 61.50 1066 ASP A O 1
ATOM 1895 N N . ILE A 1 298 ? -15.445 -40.049 -2.226 1.00 65.90 1067 ILE A N 1
ATOM 1896 C CA . ILE A 1 298 ? -16.906 -40.071 -2.253 1.00 63.86 1067 ILE A CA 1
ATOM 1897 C C . ILE A 1 298 ? -17.411 -40.521 -3.623 1.00 63.54 1067 ILE A C 1
ATOM 1898 O O . ILE A 1 298 ? -18.337 -41.329 -3.721 1.00 61.92 1067 ILE A O 1
ATOM 1903 N N . LEU A 1 299 ? -16.786 -40.005 -4.674 1.00 60.61 1068 LEU A N 1
ATOM 1904 C CA . LEU A 1 299 ? -17.163 -40.340 -6.040 1.00 59.65 1068 LEU A CA 1
ATOM 1905 C C . LEU A 1 299 ? -16.985 -41.826 -6.337 1.00 58.65 1068 LEU A C 1
ATOM 1906 O O . LEU A 1 299 ? -17.897 -42.477 -6.845 1.00 57.48 1068 LEU A O 1
ATOM 1911 N N . VAL A 1 300 ? -15.805 -42.358 -6.034 1.00 55.30 1069 VAL A N 1
ATOM 1912 C CA . VAL A 1 300 ? -15.525 -43.769 -6.290 1.00 54.87 1069 VAL A CA 1
ATOM 1913 C C . VAL A 1 300 ? -16.497 -44.647 -5.512 1.00 54.72 1069 VAL A C 1
ATOM 1914 O O . VAL A 1 300 ? -16.972 -45.659 -6.021 1.00 55.68 1069 VAL A O 1
ATOM 1918 N N . GLY A 1 301 ? -16.804 -44.240 -4.285 1.00 58.48 1070 GLY A N 1
ATOM 1919 C CA . GLY A 1 301 ? -17.738 -44.977 -3.454 1.00 59.78 1070 GLY A CA 1
ATOM 1920 C C . GLY A 1 301 ? -19.113 -45.043 -4.087 1.00 57.87 1070 GLY A C 1
ATOM 1921 O O . GLY A 1 301 ? -19.779 -46.077 -4.067 1.00 57.02 1070 GLY A O 1
ATOM 1922 N N . GLN A 1 302 ? -19.544 -43.930 -4.663 1.00 60.18 1071 GLN A N 1
ATOM 1923 C CA . GLN A 1 302 ? -20.830 -43.904 -5.335 1.00 58.55 1071 GLN A CA 1
ATOM 1924 C C . GLN A 1 302 ? -20.802 -44.697 -6.634 1.00 59.57 1071 GLN A C 1
ATOM 1925 O O . GLN A 1 302 ? -21.781 -45.369 -6.975 1.00 61.45 1071 GLN A O 1
ATOM 1931 N N . ILE A 1 303 ? -19.690 -44.613 -7.364 1.00 52.26 1072 ILE A N 1
ATOM 1932 C CA . ILE A 1 303 ? -19.528 -45.413 -8.575 1.00 50.59 1072 ILE A CA 1
ATOM 1933 C C . ILE A 1 303 ? -19.588 -46.899 -8.227 1.00 53.93 1072 ILE A C 1
ATOM 1934 O O . ILE A 1 303 ? -20.168 -47.702 -8.974 1.00 49.57 1072 ILE A O 1
ATOM 1939 N N . ASP A 1 304 ? -18.998 -47.267 -7.089 1.00 51.69 1073 ASP A N 1
ATOM 1940 C CA . ASP A 1 304 ? -18.977 -48.675 -6.686 1.00 54.94 1073 ASP A CA 1
ATOM 1941 C C . ASP A 1 304 ? -20.388 -49.165 -6.354 1.00 52.91 1073 ASP A C 1
ATOM 1942 O O . ASP A 1 304 ? -20.755 -50.285 -6.700 1.00 51.10 1073 ASP A O 1
ATOM 1947 N N . ASP A 1 305 ? -21.175 -48.322 -5.688 1.00 53.83 1074 ASP A N 1
ATOM 1948 C CA . ASP A 1 305 ? -22.565 -48.657 -5.405 1.00 52.32 1074 ASP A CA 1
ATOM 1949 C C . ASP A 1 305 ? -23.351 -48.835 -6.715 1.00 51.93 1074 ASP A C 1
ATOM 1950 O O . ASP A 1 305 ? -24.145 -49.773 -6.853 1.00 49.80 1074 ASP A O 1
ATOM 1955 N N . ALA A 1 306 ? -23.102 -47.950 -7.680 1.00 48.94 1075 ALA A N 1
ATOM 1956 C CA . ALA A 1 306 ? -23.744 -48.031 -8.991 1.00 47.86 1075 ALA A CA 1
ATOM 1957 C C . ALA A 1 306 ? -23.324 -49.280 -9.775 1.00 46.13 1075 ALA A C 1
ATOM 1958 O O . ALA A 1 306 ? -24.122 -49.855 -10.519 1.00 44.26 1075 ALA A O 1
ATOM 1960 N N . LEU A 1 307 ? -22.067 -49.685 -9.622 1.00 43.91 1076 LEU A N 1
ATOM 1961 C CA . LEU A 1 307 ? -21.564 -50.865 -10.318 1.00 44.08 1076 LEU A CA 1
ATOM 1962 C C . LEU A 1 307 ? -22.296 -52.103 -9.833 1.00 45.54 1076 LEU A C 1
ATOM 1963 O O . LEU A 1 307 ? -22.692 -52.940 -10.623 1.00 42.27 1076 LEU A O 1
ATOM 1968 N N . LYS A 1 308 ? -22.489 -52.195 -8.526 1.00 46.79 1077 LYS A N 1
ATOM 1969 C CA . LYS A 1 308 ? -23.214 -53.317 -7.953 1.00 49.81 1077 LYS A CA 1
ATOM 1970 C C . LYS A 1 308 ? -24.624 -53.416 -8.533 1.00 46.75 1077 LYS A C 1
ATOM 1971 O O . LYS A 1 308 ? -25.090 -54.505 -8.862 1.00 43.97 1077 LYS A O 1
ATOM 1977 N N . LEU A 1 309 ? -25.292 -52.275 -8.674 1.00 45.61 1078 LEU A N 1
ATOM 1978 C CA . LEU A 1 309 ? -26.633 -52.231 -9.264 1.00 43.29 1078 LEU A CA 1
ATOM 1979 C C . LEU A 1 309 ? -26.625 -52.691 -10.728 1.00 44.04 1078 LEU A C 1
ATOM 1980 O O . LEU A 1 309 ? -27.456 -53.507 -11.140 1.00 44.90 1078 LEU A O 1
ATOM 1985 N N . ALA A 1 310 ? -25.685 -52.159 -11.505 1.00 40.36 1079 ALA A N 1
ATOM 1986 C CA . ALA A 1 310 ? -25.565 -52.510 -12.916 1.00 39.27 1079 ALA A CA 1
ATOM 1987 C C . ALA A 1 310 ? -25.273 -53.996 -13.083 1.00 39.62 1079 ALA A C 1
ATOM 1988 O O . ALA A 1 310 ? -25.815 -54.655 -13.970 1.00 38.69 1079 ALA A O 1
ATOM 1990 N N . ASN A 1 311 ? -24.418 -54.511 -12.210 1.00 41.22 1080 ASN A N 1
ATOM 1991 C CA . ASN A 1 311 ? -24.016 -55.913 -12.254 1.00 43.58 1080 ASN A CA 1
ATOM 1992 C C . ASN A 1 311 ? -25.190 -56.860 -12.000 1.00 41.64 1080 ASN A C 1
ATOM 1993 O O . ASN A 1 311 ? -25.251 -57.967 -12.551 1.00 41.00 1080 ASN A O 1
ATOM 1998 N N . GLU A 1 312 ? -26.117 -56.411 -11.162 1.00 46.60 1081 GLU A N 1
ATOM 1999 C CA . GLU A 1 312 ? -27.311 -57.180 -10.846 1.00 45.84 1081 GLU A CA 1
ATOM 2000 C C . GLU A 1 312 ? -28.406 -56.952 -11.880 1.00 44.77 1081 GLU A C 1
ATOM 2001 O O . GLU A 1 312 ? -29.484 -57.510 -11.778 1.00 45.48 1081 GLU A O 1
ATOM 2007 N N . GLY A 1 313 ? -28.111 -56.140 -12.885 1.00 37.86 1082 GLY A N 1
ATOM 2008 C CA . GLY A 1 313 ? -29.044 -55.863 -13.961 1.00 39.87 1082 GLY A CA 1
ATOM 2009 C C . GLY A 1 313 ? -30.073 -54.787 -13.655 1.00 42.79 1082 GLY A C 1
ATOM 2010 O O . GLY A 1 313 ? -31.045 -54.633 -14.388 1.00 46.61 1082 GLY A O 1
ATOM 2011 N N . LYS A 1 314 ? -29.869 -54.042 -12.572 1.00 43.30 1083 LYS A N 1
ATOM 2012 C CA . LYS A 1 314 ? -30.837 -53.023 -12.173 1.00 45.18 1083 LYS A CA 1
ATOM 2013 C C . LYS A 1 314 ? -30.520 -51.710 -12.881 1.00 48.82 1083 LYS A C 1
ATOM 2014 O O . LYS A 1 314 ? -29.961 -50.801 -12.280 1.00 47.45 1083 LYS A O 1
ATOM 2020 N N . VAL A 1 315 ? -30.869 -51.628 -14.161 1.00 46.34 1084 VAL A N 1
ATOM 2021 C CA . VAL A 1 315 ? -30.435 -50.521 -15.019 1.00 47.68 1084 VAL A CA 1
ATOM 2022 C C . VAL A 1 315 ? -30.960 -49.168 -14.546 1.00 48.96 1084 VAL A C 1
ATOM 2023 O O . VAL A 1 315 ? -30.194 -48.223 -14.439 1.00 47.41 1084 VAL A O 1
ATOM 2027 N N . LYS A 1 316 ? -32.258 -49.103 -14.250 1.00 51.17 1085 LYS A N 1
ATOM 2028 C CA . LYS A 1 316 ? -32.918 -47.877 -13.779 1.00 54.15 1085 LYS A CA 1
ATOM 2029 C C . LYS A 1 316 ? -32.235 -47.337 -12.528 1.00 52.28 1085 LYS A C 1
ATOM 2030 O O . LYS A 1 316 ? -31.906 -46.138 -12.447 1.00 51.08 1085 LYS A O 1
ATOM 2036 N N . GLU A 1 317 ? -32.047 -48.228 -11.554 1.00 53.55 1086 GLU A N 1
ATOM 2037 C CA . GLU A 1 317 ? -31.403 -47.881 -10.294 1.00 53.85 1086 GLU A CA 1
ATOM 2038 C C . GLU A 1 317 ? -29.979 -47.402 -10.528 1.00 51.67 1086 GLU A C 1
ATOM 2039 O O . GLU A 1 317 ? -29.559 -46.407 -9.944 1.00 53.10 1086 GLU A O 1
ATOM 2045 N N . ALA A 1 318 ? -29.236 -48.119 -11.373 1.00 49.81 1087 ALA A N 1
ATOM 2046 C CA . ALA A 1 318 ? -27.855 -47.753 -11.662 1.00 48.48 1087 ALA A CA 1
ATOM 2047 C C . ALA A 1 318 ? -27.793 -46.396 -12.349 1.00 51.02 1087 ALA A C 1
ATOM 2048 O O . ALA A 1 318 ? -26.870 -45.619 -12.118 1.00 49.67 1087 ALA A O 1
ATOM 2050 N N . GLN A 1 319 ? -28.771 -46.119 -13.200 1.00 52.49 1088 GLN A N 1
ATOM 2051 C CA . GLN A 1 319 ? -28.805 -44.841 -13.888 1.00 55.66 1088 GLN A CA 1
ATOM 2052 C C . GLN A 1 319 ? -29.107 -43.717 -12.905 1.00 55.51 1088 GLN A C 1
ATOM 2053 O O . GLN A 1 319 ? -28.467 -42.666 -12.963 1.00 55.13 1088 GLN A O 1
ATOM 2059 N N . ALA A 1 320 ? -30.043 -43.938 -11.982 1.00 56.85 1089 ALA A N 1
ATOM 2060 C CA . ALA A 1 320 ? -30.341 -42.908 -10.974 1.00 59.38 1089 ALA A CA 1
ATOM 2061 C C . ALA A 1 320 ? -29.130 -42.643 -10.075 1.00 56.59 1089 ALA A C 1
ATOM 2062 O O . ALA A 1 320 ? -28.889 -41.513 -9.661 1.00 57.90 1089 ALA A O 1
ATOM 2064 N N . ALA A 1 321 ? -28.369 -43.689 -9.780 1.00 57.84 1090 ALA A N 1
ATOM 2065 C CA . ALA A 1 321 ? -27.165 -43.543 -8.978 1.00 57.88 1090 ALA A CA 1
ATOM 2066 C C . ALA A 1 321 ? -26.120 -42.747 -9.741 1.00 62.33 1090 ALA A C 1
ATOM 2067 O O . ALA A 1 321 ? -25.372 -41.966 -9.147 1.00 61.94 1090 ALA A O 1
ATOM 2069 N N . ALA A 1 322 ? -26.070 -42.942 -11.057 1.00 61.29 1091 ALA A N 1
ATOM 2070 C CA . ALA A 1 322 ? -25.126 -42.203 -11.889 1.00 60.97 1091 ALA A CA 1
ATOM 2071 C C . ALA A 1 322 ? -25.471 -40.711 -11.933 1.00 63.48 1091 ALA A C 1
ATOM 2072 O O . ALA A 1 322 ? -24.593 -39.875 -12.130 1.00 61.65 1091 ALA A O 1
ATOM 2074 N N . GLU A 1 323 ? -26.746 -40.383 -11.743 1.00 63.84 1092 GLU A N 1
ATOM 2075 C CA . GLU A 1 323 ? -27.180 -38.988 -11.744 1.00 70.95 1092 GLU A CA 1
ATOM 2076 C C . GLU A 1 323 ? -26.767 -38.293 -10.448 1.00 69.03 1092 GLU A C 1
ATOM 2077 O O . GLU A 1 323 ? -26.492 -37.092 -10.433 1.00 66.93 1092 GLU A O 1
ATOM 2079 N N . GLN A 1 324 ? -26.728 -39.061 -9.363 1.00 74.41 1093 GLN A N 1
ATOM 2080 C CA . GLN A 1 324 ? -26.303 -38.556 -8.060 1.00 70.36 1093 GLN A CA 1
ATOM 2081 C C . GLN A 1 324 ? -24.792 -38.355 -8.045 1.00 68.81 1093 GLN A C 1
ATOM 2082 O O . GLN A 1 324 ? -24.253 -37.649 -7.195 1.00 71.61 1093 GLN A O 1
ATOM 2084 N N . LEU A 1 325 ? -24.115 -38.985 -8.997 1.00 67.11 1094 LEU A N 1
ATOM 2085 C CA . LEU A 1 325 ? -22.679 -38.812 -9.162 1.00 67.35 1094 LEU A CA 1
ATOM 2086 C C . LEU A 1 325 ? -22.417 -37.450 -9.760 1.00 71.33 1094 LEU A C 1
ATOM 2087 O O . LEU A 1 325 ? -21.409 -36.804 -9.461 1.00 74.75 1094 LEU A O 1
ATOM 2092 N N . LYS A 1 326 ? -23.338 -37.016 -10.610 1.00 73.75 1095 LYS A N 1
ATOM 2093 C CA . LYS A 1 326 ? -23.231 -35.706 -11.233 1.00 78.48 1095 LYS A CA 1
ATOM 2094 C C . LYS A 1 326 ? -23.195 -34.611 -10.168 1.00 82.39 1095 LYS A C 1
ATOM 2095 O O . LYS A 1 326 ? -22.416 -33.666 -10.274 1.00 84.06 1095 LYS A O 1
ATOM 2101 N N . THR A 1 327 ? -24.021 -34.751 -9.130 1.00 81.24 1096 THR A N 1
ATOM 2102 C CA . THR A 1 327 ? -24.102 -33.740 -8.066 1.00 83.76 1096 THR A CA 1
ATOM 2103 C C . THR A 1 327 ? -22.842 -33.718 -7.191 1.00 79.45 1096 THR A C 1
ATOM 2104 O O . THR A 1 327 ? -22.390 -32.655 -6.769 1.00 77.45 1096 THR A O 1
ATOM 2106 N N . THR A 1 328 ? -22.286 -34.897 -6.923 1.00 79.53 1097 THR A N 1
ATOM 2107 C CA . THR A 1 328 ? -21.049 -35.024 -6.157 1.00 79.35 1097 THR A CA 1
ATOM 2108 C C . THR A 1 328 ? -19.900 -34.334 -6.876 1.00 80.55 1097 THR A C 1
ATOM 2109 O O . THR A 1 328 ? -19.142 -33.575 -6.267 1.00 79.33 1097 THR A O 1
ATOM 2113 N N . ARG A 1 329 ? -19.785 -34.607 -8.175 1.00 81.01 1098 ARG A N 1
ATOM 2114 C CA . ARG A 1 329 ? -18.784 -33.964 -9.019 1.00 79.98 1098 ARG A CA 1
ATOM 2115 C C . ARG A 1 329 ? -18.913 -32.439 -8.966 1.00 78.03 1098 ARG A C 1
ATOM 2116 O O . ARG A 1 329 ? -17.908 -31.730 -8.932 1.00 81.94 1098 ARG A O 1
ATOM 2118 N N . ASN A 1 330 ? -20.143 -31.933 -8.933 1.00 77.40 1099 ASN A N 1
ATOM 2119 C CA . ASN A 1 330 ? -20.355 -30.490 -8.849 1.00 82.55 1099 ASN A CA 1
ATOM 2120 C C . ASN A 1 330 ? -19.907 -29.934 -7.505 1.00 81.67 1099 ASN A C 1
ATOM 2121 O O . ASN A 1 330 ? -19.370 -28.832 -7.425 1.00 82.23 1099 ASN A O 1
ATOM 2126 N N . ALA A 1 331 ? -20.117 -30.719 -6.455 1.00 80.91 1100 ALA A N 1
ATOM 2127 C CA . ALA A 1 331 ? -19.907 -30.252 -5.091 1.00 84.67 1100 ALA A CA 1
ATOM 2128 C C . ALA A 1 331 ? -18.427 -30.186 -4.711 1.00 84.06 1100 ALA A C 1
ATOM 2129 O O . ALA A 1 331 ? -17.907 -29.115 -4.387 1.00 83.70 1100 ALA A O 1
ATOM 2131 N N . TYR A 1 332 ? -17.749 -31.329 -4.755 1.00 79.92 1101 TYR A N 1
ATOM 2132 C CA . TYR A 1 332 ? -16.382 -31.409 -4.244 1.00 82.39 1101 TYR A CA 1
ATOM 2133 C C . TYR A 1 332 ? -15.312 -31.441 -5.337 1.00 82.61 1101 TYR A C 1
ATOM 2134 O O . TYR A 1 332 ? -14.126 -31.307 -5.043 1.00 82.00 1101 TYR A O 1
ATOM 2136 N N . ILE A 1 333 ? -15.731 -31.600 -6.591 1.00 80.61 1102 ILE A N 1
ATOM 2137 C CA . ILE A 1 333 ? -14.794 -31.879 -7.678 1.00 80.99 1102 ILE A CA 1
ATOM 2138 C C . ILE A 1 333 ? -14.737 -30.809 -8.785 1.00 77.10 1102 ILE A C 1
ATOM 2139 O O . ILE A 1 333 ? -13.685 -30.211 -9.000 1.00 77.30 1102 ILE A O 1
ATOM 2144 N N . GLN A 1 334 ? -15.860 -30.566 -9.465 1.00 74.03 1103 GLN A N 1
ATOM 2145 C CA . GLN A 1 334 ? -15.877 -29.816 -10.731 1.00 75.52 1103 GLN A CA 1
ATOM 2146 C C . GLN A 1 334 ? -15.182 -28.449 -10.669 1.00 76.11 1103 GLN A C 1
ATOM 2147 O O . GLN A 1 334 ? -14.413 -28.098 -11.567 1.00 72.14 1103 GLN A O 1
ATOM 2153 N N . LYS A 1 335 ? -15.441 -27.682 -9.612 1.00 70.86 1104 LYS A N 1
ATOM 2154 C CA . LYS A 1 335 ? -14.828 -26.374 -9.470 1.00 73.52 1104 LYS A CA 1
ATOM 2155 C C . LYS A 1 335 ? -13.308 -26.492 -9.419 1.00 78.09 1104 LYS A C 1
ATOM 2156 O O . LYS A 1 335 ? -12.594 -25.661 -9.978 1.00 82.98 1104 LYS A O 1
ATOM 2158 N N . TYR A 1 336 ? -12.812 -27.535 -8.763 1.00 74.45 1105 TYR A N 1
ATOM 2159 C CA . TYR A 1 336 ? -11.370 -27.692 -8.610 1.00 74.00 1105 TYR A CA 1
ATOM 2160 C C . TYR A 1 336 ? -10.739 -28.278 -9.876 1.00 66.51 1105 TYR A C 1
ATOM 2161 O O . TYR A 1 336 ? -9.589 -27.977 -10.179 1.00 66.74 1105 TYR A O 1
ATOM 2163 N N . LEU A 1 337 ? -11.485 -29.099 -10.611 1.00 63.79 1106 LEU A N 1
ATOM 2164 C CA . LEU A 1 337 ? -10.994 -29.618 -11.888 1.00 62.69 1106 LEU A CA 1
ATOM 2165 C C . LEU A 1 337 ? -10.746 -28.451 -12.849 1.00 65.11 1106 LEU A C 1
ATOM 2166 O O . LEU A 1 337 ? -9.715 -28.384 -13.507 1.00 64.23 1106 LEU A O 1
ATOM 2171 N N . ALA A 1 338 ? -11.695 -27.527 -12.911 1.00 63.07 383 ALA A N 1
ATOM 2172 C CA . ALA A 1 338 ? -11.594 -26.389 -13.822 1.00 59.04 383 ALA A CA 1
ATOM 2173 C C . ALA A 1 338 ? -10.427 -25.483 -13.451 1.00 59.01 383 ALA A C 1
ATOM 2174 O O . ALA A 1 338 ? -9.853 -24.806 -14.301 1.00 58.10 383 ALA A O 1
ATOM 2176 N N . LYS A 1 339 ? -10.080 -25.471 -12.173 1.00 61.22 384 LYS A N 1
ATOM 2177 C CA . LYS A 1 339 ? -8.961 -24.665 -11.728 1.00 63.16 384 LYS A CA 1
ATOM 2178 C C . LYS A 1 339 ? -7.661 -25.346 -12.148 1.00 61.27 384 LYS A C 1
ATOM 2179 O O . LYS A 1 339 ? -6.815 -24.756 -12.820 1.00 58.15 384 LYS A O 1
ATOM 2185 N N . ILE A 1 340 ? -7.540 -26.613 -11.778 1.00 57.56 385 ILE A N 1
ATOM 2186 C CA . ILE A 1 340 ? -6.279 -27.340 -11.923 1.00 59.00 385 ILE A CA 1
ATOM 2187 C C . ILE A 1 340 ? -5.981 -27.782 -13.360 1.00 59.39 385 ILE A C 1
ATOM 2188 O O . ILE A 1 340 ? -4.848 -28.126 -13.670 1.00 60.06 385 ILE A O 1
ATOM 2193 N N . THR A 1 341 ? -6.979 -27.733 -14.240 1.00 59.10 386 THR A N 1
ATOM 2194 C CA . THR A 1 341 ? -6.764 -27.981 -15.668 1.00 59.32 386 THR A CA 1
ATOM 2195 C C . THR A 1 341 ? -6.396 -26.698 -16.416 1.00 56.09 386 THR A C 1
ATOM 2196 O O . THR A 1 341 ? -6.001 -26.742 -17.580 1.00 56.08 386 THR A O 1
ATOM 2200 N N . GLY A 1 342 ? -6.555 -25.552 -15.761 1.00 54.36 387 GLY A N 1
ATOM 2201 C CA . GLY A 1 342 ? -6.231 -24.282 -16.376 1.00 52.20 387 GLY A CA 1
ATOM 2202 C C . GLY A 1 342 ? -7.419 -23.619 -17.046 1.00 51.14 387 GLY A C 1
ATOM 2203 O O . GLY A 1 342 ? -7.274 -22.592 -17.680 1.00 49.61 387 GLY A O 1
ATOM 2204 N N . ARG A 1 343 ? -8.602 -24.212 -16.906 1.00 52.90 388 ARG A N 1
ATOM 2205 C CA . ARG A 1 343 ? -9.807 -23.664 -17.534 1.00 51.35 388 ARG A CA 1
ATOM 2206 C C . ARG A 1 343 ? -10.264 -22.364 -16.890 1.00 50.51 388 ARG A C 1
ATOM 2207 O O . ARG A 1 343 ? -10.671 -21.436 -17.585 1.00 50.23 388 ARG A O 1
ATOM 2215 N N . GLU A 1 344 ? -10.194 -22.286 -15.567 1.00 50.40 389 GLU A N 1
ATOM 2216 C CA . GLU A 1 344 ? -10.643 -21.077 -14.874 1.00 47.88 389 GLU A CA 1
ATOM 2217 C C . GLU A 1 344 ? -9.782 -19.871 -15.229 1.00 48.95 389 GLU A C 1
ATOM 2218 O O . GLU A 1 344 ? -10.284 -18.741 -15.390 1.00 45.15 389 GLU A O 1
ATOM 2224 N N . ARG A 1 345 ? -8.483 -20.103 -15.355 1.00 48.44 390 ARG A N 1
ATOM 2225 C CA . ARG A 1 345 ? -7.581 -19.024 -15.740 1.00 49.02 390 ARG A CA 1
ATOM 2226 C C . ARG A 1 345 ? -7.871 -18.561 -17.172 1.00 47.4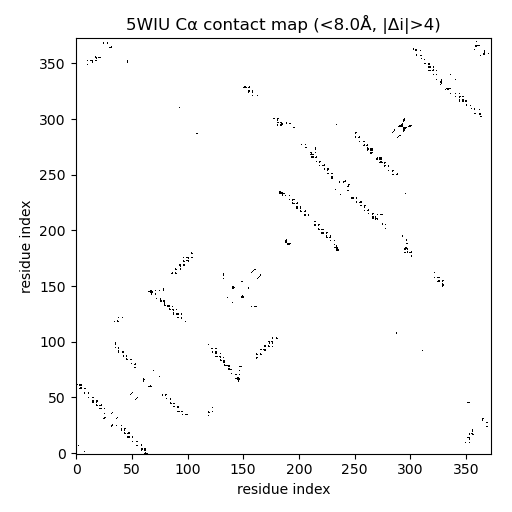2 390 ARG A C 1
ATOM 2227 O O . ARG A 1 345 ? -7.873 -17.365 -17.456 1.00 47.94 390 ARG A O 1
ATOM 2235 N N . LYS A 1 346 ? -8.136 -19.518 -18.060 1.00 48.03 391 LYS A N 1
ATOM 2236 C CA . LYS A 1 346 ? -8.497 -19.240 -19.451 1.00 45.79 391 LYS A CA 1
ATOM 2237 C C . LYS A 1 346 ? -9.795 -18.426 -19.554 1.00 46.38 391 LYS A C 1
ATOM 2238 O O . LYS A 1 346 ? -9.924 -17.535 -20.397 1.00 49.67 391 LYS A O 1
ATOM 2240 N N . ALA A 1 347 ? -10.747 -18.711 -18.674 1.00 48.76 392 ALA A N 1
ATOM 2241 C CA . ALA A 1 347 ? -12.048 -18.040 -18.706 1.00 46.63 392 ALA A CA 1
ATOM 2242 C C . ALA A 1 347 ? -11.958 -16.606 -18.226 1.00 49.93 392 ALA A C 1
ATOM 2243 O O . ALA A 1 347 ? -12.902 -15.819 -18.393 1.00 49.57 392 ALA A O 1
ATOM 2245 N N . MET A 1 348 ? -10.829 -16.260 -17.619 1.00 49.75 393 MET A N 1
ATOM 2246 C CA . MET A 1 348 ? -10.641 -14.913 -17.096 1.00 49.08 393 MET A CA 1
ATOM 2247 C C . MET A 1 348 ? -9.944 -14.022 -18.111 1.00 46.03 393 MET A C 1
ATOM 2248 O O . MET A 1 348 ? -9.713 -12.846 -17.846 1.00 46.01 393 MET A O 1
ATOM 2253 N N . ARG A 1 349 ? -9.630 -14.596 -19.270 1.00 45.45 394 ARG A N 1
ATOM 2254 C CA . ARG A 1 349 ? -8.890 -13.911 -20.328 1.00 46.25 394 ARG A CA 1
ATOM 2255 C C . ARG A 1 349 ? -9.539 -12.606 -20.751 1.00 44.49 394 ARG A C 1
ATOM 2256 O O . ARG A 1 349 ? -8.843 -11.646 -21.073 1.00 45.00 394 ARG A O 1
ATOM 2258 N N . VAL A 1 350 ? -10.866 -12.554 -20.732 1.00 40.27 395 VAL A N 1
ATOM 2259 C CA . VAL A 1 350 ? -11.555 -11.349 -21.171 1.00 40.25 395 VAL A CA 1
ATOM 2260 C C . VAL A 1 350 ? -11.315 -10.150 -20.221 1.00 40.85 395 VAL A C 1
ATOM 2261 O O . VAL A 1 350 ? -11.344 -8.994 -20.656 1.00 40.84 395 VAL A O 1
ATOM 2265 N N . LEU A 1 351 ? -11.037 -10.420 -18.947 1.00 39.44 396 LEU A N 1
ATOM 2266 C CA . LEU A 1 351 ? -10.949 -9.348 -17.959 1.00 39.37 396 LEU A CA 1
ATOM 2267 C C . LEU A 1 351 ? -9.794 -8.361 -18.234 1.00 39.04 396 LEU A C 1
ATOM 2268 O O . LEU A 1 351 ? -10.017 -7.158 -18.154 1.00 39.58 396 LEU A O 1
ATOM 2273 N N . PRO A 1 352 ? -8.577 -8.853 -18.571 1.00 41.04 397 PRO A N 1
ATOM 2274 C CA . PRO A 1 352 ? -7.494 -7.917 -18.912 1.00 40.26 397 PRO A CA 1
ATOM 2275 C C . PRO A 1 352 ? -7.804 -7.064 -20.128 1.00 40.02 397 PRO A C 1
ATOM 2276 O O . PRO A 1 352 ? -7.358 -5.915 -20.209 1.00 38.38 397 PRO A O 1
ATOM 2280 N N . VAL A 1 353 ? -8.547 -7.619 -21.074 1.00 38.65 398 VAL A N 1
ATOM 2281 C CA . VAL A 1 353 ? -8.918 -6.834 -22.240 1.00 38.87 398 VAL A CA 1
ATOM 2282 C C . VAL A 1 353 ? -9.880 -5.703 -21.848 1.00 39.87 398 VAL A C 1
ATOM 2283 O O . VAL A 1 353 ? -9.690 -4.565 -22.272 1.00 38.40 398 VAL A O 1
ATOM 2287 N N . VAL A 1 354 ? -10.901 -6.013 -21.050 1.00 36.50 399 VAL A N 1
ATOM 2288 C CA . VAL A 1 354 ? -11.799 -4.979 -20.533 1.00 36.23 399 VAL A CA 1
ATOM 2289 C C . VAL A 1 354 ? -11.036 -3.892 -19.750 1.00 37.17 399 VAL A C 1
ATOM 2290 O O . VAL A 1 354 ? -11.266 -2.701 -19.959 1.00 34.14 399 VAL A O 1
ATOM 2294 N N . VAL A 1 355 ? -10.145 -4.303 -18.851 1.00 36.78 400 VAL A N 1
ATOM 2295 C CA . VAL A 1 355 ? -9.342 -3.355 -18.082 1.00 35.42 400 VAL A CA 1
ATOM 2296 C C . VAL A 1 355 ? -8.443 -2.548 -19.018 1.00 33.96 400 VAL A C 1
ATOM 2297 O O . VAL A 1 355 ? -8.372 -1.335 -18.898 1.00 31.99 400 VAL A O 1
ATOM 2301 N N . GLY A 1 356 ? -7.785 -3.214 -19.963 1.00 37.75 401 GLY A N 1
ATOM 2302 C CA . GLY A 1 356 ? -6.924 -2.533 -20.916 1.00 35.73 401 GLY A CA 1
ATOM 2303 C C . GLY A 1 356 ? -7.631 -1.457 -21.734 1.00 36.12 401 GLY A C 1
ATOM 2304 O O . GLY A 1 356 ? -7.117 -0.338 -21.879 1.00 35.97 401 GLY A O 1
ATOM 2305 N N . ALA A 1 357 ? -8.808 -1.789 -22.265 1.00 34.34 402 ALA A N 1
ATOM 2306 C CA . ALA A 1 357 ? -9.605 -0.837 -23.030 1.00 35.53 402 ALA A CA 1
ATOM 2307 C C . ALA A 1 357 ? -10.000 0.359 -22.163 1.00 36.76 402 ALA A C 1
ATOM 2308 O O . ALA A 1 357 ? -10.011 1.501 -22.632 1.00 33.88 402 ALA A O 1
ATOM 2310 N N . PHE A 1 358 ? -10.348 0.091 -20.909 1.00 37.53 403 PHE A N 1
ATOM 2311 C CA . PHE A 1 358 ? -10.712 1.154 -19.991 1.00 34.48 403 PHE A CA 1
ATOM 2312 C C . PHE A 1 358 ? -9.538 2.119 -19.756 1.00 34.87 403 PHE A C 1
ATOM 2313 O O . PHE A 1 358 ? -9.707 3.344 -19.794 1.00 32.88 403 PHE A O 1
ATOM 2321 N N . LEU A 1 359 ? -8.355 1.571 -19.512 1.00 34.18 404 LEU A N 1
ATOM 2322 C CA . LEU A 1 359 ? -7.168 2.410 -19.326 1.00 33.53 404 LEU A CA 1
ATOM 2323 C C . LEU A 1 359 ? -6.850 3.2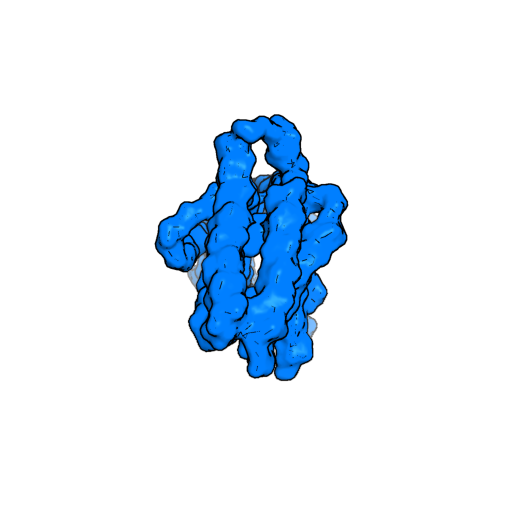05 -20.577 1.00 33.27 404 LEU A C 1
ATOM 2324 O O . LEU A 1 359 ? -6.479 4.382 -20.493 1.00 34.49 404 LEU A O 1
ATOM 2329 N N . LEU A 1 360 ? -6.983 2.576 -21.740 1.00 32.55 405 LEU A N 1
ATOM 2330 C CA . LEU A 1 360 ? -6.708 3.261 -22.999 1.00 35.70 405 LEU A CA 1
ATOM 2331 C C . LEU A 1 360 ? -7.651 4.428 -23.213 1.00 33.86 405 LEU A C 1
ATOM 2332 O O . LEU A 1 360 ? -7.228 5.517 -23.630 1.00 34.07 405 LEU A O 1
ATOM 2337 N N . CYS A 1 361 ? -8.919 4.192 -22.910 1.00 31.97 406 CYS A N 1
ATOM 2338 C CA . CYS A 1 361 ? -9.983 5.171 -23.140 1.00 33.40 406 CYS A CA 1
ATOM 2339 C C . CYS A 1 361 ? -10.041 6.318 -22.145 1.00 31.69 406 CYS A C 1
ATOM 2340 O O . CYS A 1 361 ? -10.451 7.422 -22.504 1.00 32.78 406 CYS A O 1
ATOM 2343 N N . TRP A 1 362 ? -9.658 6.062 -20.898 1.00 30.02 407 TRP A N 1
ATOM 2344 C CA . TRP A 1 362 ? -9.797 7.055 -19.842 1.00 29.98 407 TRP A CA 1
ATOM 2345 C C . TRP A 1 362 ? -8.498 7.704 -19.345 1.00 30.34 407 TRP A C 1
ATOM 2346 O O . TRP A 1 362 ? -8.547 8.735 -18.689 1.00 31.19 407 TRP A O 1
ATOM 2357 N N . THR A 1 363 ? -7.349 7.110 -19.632 1.00 29.53 408 THR A N 1
ATOM 2358 C CA . THR A 1 363 ? -6.104 7.711 -19.151 1.00 29.46 408 THR A CA 1
ATOM 2359 C C . THR A 1 363 ? -5.900 9.120 -19.760 1.00 30.64 408 THR A C 1
ATOM 2360 O O . THR A 1 363 ? -5.633 10.044 -19.021 1.00 31.13 408 THR A O 1
ATOM 2364 N N . PRO A 1 364 ? -6.080 9.298 -21.086 1.00 28.33 409 PRO A N 1
ATOM 2365 C CA . PRO A 1 364 ? -5.944 10.683 -21.577 1.00 29.98 409 PRO A CA 1
ATOM 2366 C C . PRO A 1 364 ? -6.876 11.668 -20.866 1.00 32.13 409 PRO A C 1
ATOM 2367 O O . PRO A 1 364 ? -6.441 12.762 -20.542 1.00 31.82 409 PRO A O 1
ATOM 2371 N N . PHE A 1 365 ? -8.126 11.277 -20.634 1.00 29.34 410 PHE A N 1
ATOM 2372 C CA . PHE A 1 365 ? -9.093 12.126 -19.962 1.00 29.36 410 PHE A CA 1
ATOM 2373 C C . PHE A 1 365 ? -8.585 12.562 -18.598 1.00 29.96 410 PHE A C 1
ATOM 2374 O O . PHE A 1 365 ? -8.643 13.748 -18.243 1.00 30.17 410 PHE A O 1
ATOM 2382 N N . PHE A 1 366 ? -8.113 11.607 -17.805 1.00 30.10 411 PHE A N 1
ATOM 2383 C CA . PHE A 1 366 ? -7.735 11.983 -16.451 1.00 31.72 411 PHE A CA 1
ATOM 2384 C C . PHE A 1 366 ? -6.399 12.715 -16.404 1.00 33.41 411 PHE A C 1
ATOM 2385 O O . PHE A 1 366 ? -6.202 13.559 -15.541 1.00 33.26 411 PHE A O 1
ATOM 2393 N N . VAL A 1 367 ? -5.493 12.407 -17.323 1.00 30.95 412 VAL A N 1
ATOM 2394 C CA . VAL A 1 367 ? -4.250 13.179 -17.371 1.00 31.51 412 VAL A CA 1
ATOM 2395 C C . VAL A 1 367 ? -4.581 14.631 -17.746 1.00 33.96 412 VAL A C 1
ATOM 2396 O O . VAL A 1 367 ? -4.124 15.563 -17.080 1.00 35.36 412 VAL A O 1
ATOM 2400 N N . VAL A 1 368 ? -5.407 14.827 -18.773 1.00 29.88 413 VAL A N 1
ATOM 2401 C CA . VAL A 1 368 ? -5.797 16.191 -19.151 1.00 32.31 413 VAL A CA 1
ATOM 2402 C C . VAL A 1 368 ? -6.487 16.911 -17.996 1.00 33.93 413 VAL A C 1
ATOM 2403 O O . VAL A 1 368 ? -6.142 18.067 -17.667 1.00 34.62 413 VAL A O 1
ATOM 2407 N N . HIS A 1 369 ? -7.419 16.235 -17.331 1.00 32.71 414 HIS A N 1
ATOM 2408 C CA . HIS A 1 369 ? -8.207 16.956 -16.347 1.00 34.47 414 HIS A CA 1
ATOM 2409 C C . HIS A 1 369 ? -7.437 17.237 -15.070 1.00 33.80 414 HIS A C 1
ATOM 2410 O O . HIS A 1 369 ? -7.594 18.301 -14.483 1.00 33.29 414 HIS A O 1
ATOM 2417 N N . ILE A 1 370 ? -6.594 16.311 -14.635 1.00 32.08 415 ILE A N 1
ATOM 2418 C CA . ILE A 1 370 ? -5.862 16.594 -13.413 1.00 33.66 415 ILE A CA 1
ATOM 2419 C C . ILE A 1 370 ? -4.779 17.655 -13.695 1.00 34.24 415 ILE A C 1
ATOM 2420 O O . ILE A 1 370 ? -4.493 18.504 -12.844 1.00 34.23 415 ILE A O 1
ATOM 2425 N N . THR A 1 371 ? -4.219 17.645 -14.901 1.00 35.10 416 THR A N 1
ATOM 2426 C CA . THR A 1 371 ? -3.218 18.647 -15.267 1.00 35.56 416 THR A CA 1
ATOM 2427 C C . THR A 1 371 ? -3.824 20.059 -15.195 1.00 36.95 416 THR A C 1
ATOM 2428 O O . THR A 1 371 ? -3.272 20.954 -14.543 1.00 37.83 416 THR A O 1
ATOM 2432 N N . GLN A 1 372 ? -4.962 20.241 -15.854 1.00 36.30 417 GLN A N 1
ATOM 2433 C CA . GLN A 1 372 ? -5.698 21.505 -15.802 1.00 38.26 417 GLN A CA 1
ATOM 2434 C C . GLN A 1 372 ? -5.966 21.966 -14.380 1.00 38.67 417 GLN A C 1
ATOM 2435 O O . GLN A 1 372 ? -5.795 23.147 -14.035 1.00 38.15 417 GLN A O 1
ATOM 2441 N N . ALA A 1 373 ? -6.390 21.025 -13.549 1.00 36.63 418 ALA A N 1
ATOM 2442 C CA . ALA A 1 373 ? -6.769 21.345 -12.177 1.00 37.04 418 ALA A CA 1
ATOM 2443 C C . ALA A 1 373 ? -5.540 21.691 -11.345 1.00 36.29 418 ALA A C 1
ATOM 2444 O O . ALA A 1 373 ? -5.588 22.597 -10.508 1.00 38.28 418 ALA A O 1
ATOM 2446 N N . LEU A 1 374 ? -4.439 20.994 -11.576 1.00 36.44 419 LEU A N 1
ATOM 2447 C CA . LEU A 1 374 ? -3.206 21.256 -10.825 1.00 36.95 419 LEU A CA 1
ATOM 2448 C C . LEU A 1 374 ? -2.507 22.516 -11.326 1.00 38.61 419 LEU A C 1
ATOM 2449 O O . LEU A 1 374 ? -1.856 23.224 -10.549 1.00 40.71 419 LEU A O 1
ATOM 2454 N N . CYS A 1 375 ? -2.642 22.786 -12.623 1.00 42.53 420 CYS A N 1
ATOM 2455 C CA . CYS A 1 375 ? -1.842 23.823 -13.297 1.00 43.51 420 CYS A CA 1
ATOM 2456 C C . CYS A 1 375 ? -2.667 24.572 -14.332 1.00 40.77 420 CYS A C 1
ATOM 2457 O O . CYS A 1 375 ? -2.699 24.188 -15.505 1.00 43.51 420 CYS A O 1
ATOM 2460 N N . PRO A 1 376 ? -3.350 25.638 -13.901 1.00 43.77 421 PRO A N 1
ATOM 2461 C CA . PRO A 1 376 ? -4.154 26.468 -14.804 1.00 44.12 421 PRO A CA 1
ATOM 2462 C C . PRO A 1 376 ? -3.343 27.010 -15.979 1.00 47.24 421 PRO A C 1
ATOM 2463 O O . PRO A 1 376 ? -3.887 27.125 -17.075 1.00 47.89 421 PRO A O 1
ATOM 2467 N N . ALA A 1 377 ? -2.070 27.325 -15.755 1.00 44.25 422 ALA A N 1
ATOM 2468 C CA . ALA A 1 377 ? -1.207 27.838 -16.819 1.00 46.29 422 ALA A CA 1
ATOM 2469 C C . ALA A 1 377 ? -0.866 26.768 -17.857 1.00 43.72 422 ALA A C 1
ATOM 2470 O O . ALA A 1 377 ? -0.435 27.099 -18.961 1.00 44.70 422 ALA A O 1
ATOM 2472 N N . CYS A 1 378 ? -1.034 25.491 -17.498 1.00 41.03 423 CYS A N 1
ATOM 2473 C CA . CYS A 1 378 ? -0.787 24.395 -18.430 1.00 43.57 423 CYS A CA 1
ATOM 2474 C C . CYS A 1 378 ? -1.990 24.277 -19.362 1.00 45.48 423 CYS A C 1
ATOM 2475 O O . CYS A 1 378 ? -2.856 23.416 -19.186 1.00 44.76 423 CYS A O 1
ATOM 2478 N N . SER A 1 379 ? -2.028 25.156 -20.353 1.00 45.62 424 SER A N 1
ATOM 2479 C CA . SER A 1 379 ? -3.184 25.322 -21.221 1.00 43.48 424 SER A CA 1
ATOM 2480 C C . SER A 1 379 ? -3.386 24.154 -22.153 1.00 43.55 424 SER A C 1
ATOM 2481 O O . SER A 1 379 ? -2.562 23.920 -23.025 1.00 47.13 424 SER A O 1
ATOM 2484 N N . VAL A 1 380 ? -4.479 23.413 -21.972 1.00 41.94 425 VAL A N 1
ATOM 2485 C CA . VAL A 1 380 ? -4.817 22.321 -22.873 1.00 39.76 425 VAL A CA 1
ATOM 2486 C C . VAL A 1 380 ? -5.736 22.827 -23.971 1.00 43.39 425 VAL A C 1
ATOM 2487 O O . VAL A 1 380 ? -6.716 23.498 -23.677 1.00 44.72 425 VAL A O 1
ATOM 2491 N N . PRO A 1 381 ? -5.430 22.509 -25.239 1.00 41.95 426 PRO A N 1
ATOM 2492 C CA . PRO A 1 381 ? -6.297 22.971 -26.323 1.00 41.07 426 PRO A CA 1
ATOM 2493 C C . PRO A 1 381 ? -7.731 22.466 -26.138 1.00 41.39 426 PRO A C 1
ATOM 2494 O O . PRO A 1 381 ? -7.941 21.262 -25.965 1.00 40.01 426 PRO A O 1
ATOM 2498 N N . PRO A 1 382 ? -8.704 23.386 -26.116 1.00 39.03 427 PRO A N 1
ATOM 2499 C CA . PRO A 1 382 ? -10.098 22.976 -25.921 1.00 39.68 427 PRO A CA 1
ATOM 2500 C C . PRO A 1 382 ? -10.494 21.805 -26.816 1.00 39.19 427 PRO A C 1
ATOM 2501 O O . PRO A 1 382 ? -11.225 20.929 -26.386 1.00 37.66 427 PRO A O 1
ATOM 2505 N N . ARG A 1 383 ? -9.970 21.781 -28.034 1.00 43.28 428 ARG A N 1
ATOM 2506 C CA . ARG A 1 383 ? -10.217 20.708 -28.988 1.00 44.45 428 ARG A CA 1
ATOM 2507 C C . ARG A 1 383 ? -9.788 19.333 -28.435 1.00 42.07 428 ARG A C 1
ATOM 2508 O O . ARG A 1 383 ? -10.424 18.320 -28.712 1.00 42.38 428 ARG A O 1
ATOM 2516 N N . LEU A 1 384 ? -8.734 19.330 -27.628 1.00 38.61 429 LEU A N 1
ATOM 2517 C CA . LEU A 1 384 ? -8.196 18.099 -27.053 1.00 37.73 429 LEU A CA 1
ATOM 2518 C C . LEU A 1 384 ? -9.044 17.700 -25.857 1.00 39.90 429 LEU A C 1
ATOM 2519 O O . LEU A 1 384 ? -9.308 16.521 -25.642 1.00 37.23 429 LEU A O 1
ATOM 2524 N N . VAL A 1 385 ? -9.455 18.698 -25.070 1.00 37.86 430 VAL A N 1
ATOM 2525 C CA . VAL A 1 385 ? -10.350 18.451 -23.946 1.00 36.56 430 VAL A CA 1
ATOM 2526 C C . VAL A 1 385 ? -11.592 17.732 -24.466 1.00 34.17 430 VAL A C 1
ATOM 2527 O O . VAL A 1 385 ? -12.004 16.708 -23.908 1.00 35.11 430 VAL A O 1
ATOM 2531 N N . SER A 1 386 ? -12.134 18.239 -25.569 1.00 41.72 431 SER A N 1
ATOM 2532 C CA A SER A 1 386 ? -13.288 17.624 -26.210 0.48 43.41 431 SER A CA 1
ATOM 2533 C CA B SER A 1 386 ? -13.296 17.622 -26.198 0.52 44.20 431 SER A CA 1
ATOM 2534 C C . SER A 1 386 ? -12.974 16.216 -26.706 1.00 42.06 431 SER A C 1
ATOM 2535 O O . SER A 1 386 ? -13.755 15.302 -26.510 1.00 41.01 431 SER A O 1
ATOM 2540 N N . ALA A 1 387 ? -11.821 16.049 -27.355 1.00 38.43 432 ALA A N 1
ATOM 2541 C CA . ALA A 1 387 ? -11.430 14.736 -27.878 1.00 36.64 432 ALA A CA 1
ATOM 2542 C C . ALA A 1 387 ? -11.335 13.663 -26.790 1.00 38.09 432 ALA A C 1
ATOM 2543 O O . ALA A 1 387 ? -11.844 12.551 -26.974 1.00 37.01 432 ALA A O 1
ATOM 2545 N N . VAL A 1 388 ? -10.674 13.975 -25.673 1.00 3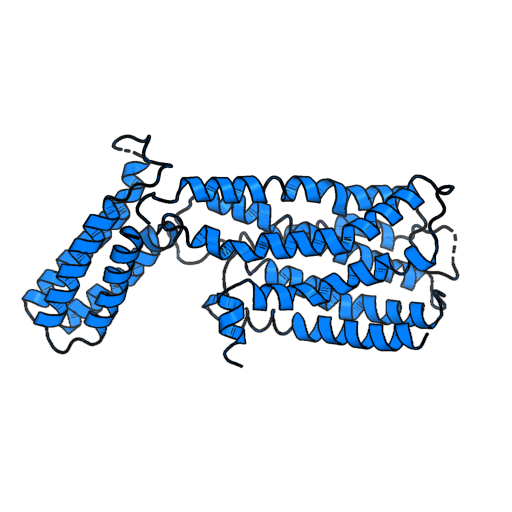3.05 433 VAL A N 1
ATOM 2546 C CA . VAL A 1 388 ? -10.499 12.965 -24.620 1.00 33.54 433 VAL A CA 1
ATOM 2547 C C . VAL A 1 388 ? -11.821 12.656 -23.907 1.00 34.92 433 VAL A C 1
ATOM 2548 O O . VAL A 1 388 ? -11.972 11.579 -23.314 1.00 34.68 433 VAL A O 1
ATOM 2552 N N . THR A 1 389 ? -12.783 13.572 -23.973 1.00 34.78 434 THR A N 1
ATOM 2553 C CA . THR A 1 389 ? -14.098 13.291 -23.398 1.00 33.81 434 THR A CA 1
ATOM 2554 C C . THR A 1 389 ? -14.824 12.241 -24.259 1.00 33.94 434 THR A C 1
ATOM 2555 O O . THR A 1 389 ? -15.294 11.208 -23.746 1.00 34.49 434 THR A O 1
ATOM 2559 N N . TRP A 1 390 ? -14.851 12.481 -25.566 1.00 37.21 435 TRP A N 1
ATOM 2560 C CA . TRP A 1 390 ? -15.436 11.535 -26.513 1.00 39.22 435 TRP A CA 1
ATOM 2561 C C . TRP A 1 390 ? -14.800 10.158 -26.358 1.00 38.21 435 TRP A C 1
ATOM 2562 O O . TRP A 1 390 ? -15.492 9.146 -26.355 1.00 36.91 435 TRP A O 1
ATOM 2573 N N . LEU A 1 391 ? -13.481 10.121 -26.229 1.00 33.86 436 LEU A N 1
ATOM 2574 C CA . LEU A 1 391 ? -12.781 8.845 -26.115 1.00 34.19 436 LEU A CA 1
ATOM 2575 C C . LEU A 1 391 ? -13.212 8.094 -24.852 1.00 34.92 436 LEU A C 1
ATOM 2576 O O . LEU A 1 391 ? -13.461 6.900 -24.906 1.00 33.95 436 LEU A O 1
ATOM 2581 N N . GLY A 1 392 ? -13.312 8.805 -23.731 1.00 33.02 437 GLY A N 1
ATOM 2582 C CA . GLY A 1 392 ? -13.858 8.244 -22.506 1.00 32.66 437 GLY A CA 1
ATOM 2583 C C . GLY A 1 392 ? -15.241 7.607 -22.677 1.00 32.53 437 GLY A C 1
ATOM 2584 O O . GLY A 1 392 ? -15.476 6.477 -22.226 1.00 32.21 437 GLY A O 1
ATOM 2585 N N . TYR A 1 393 ? -16.144 8.317 -23.342 1.00 33.15 438 TYR A N 1
ATOM 2586 C CA . TYR A 1 393 ? -17.523 7.851 -23.516 1.00 34.97 438 TYR A CA 1
ATOM 2587 C C . TYR A 1 393 ? -17.623 6.680 -24.483 1.00 34.99 438 TYR A C 1
ATOM 2588 O O . TYR A 1 393 ? -18.469 5.822 -24.311 1.00 35.31 438 TYR A O 1
ATOM 2597 N N . VAL A 1 394 ? -16.755 6.657 -25.492 1.00 34.03 439 VAL A N 1
ATOM 2598 C CA . VAL A 1 394 ? -16.685 5.555 -26.456 1.00 35.72 439 VAL A CA 1
ATOM 2599 C C . VAL A 1 394 ? -16.409 4.209 -25.765 1.00 35.91 439 VAL A C 1
ATOM 2600 O O . VAL A 1 394 ? -16.905 3.169 -26.203 1.00 35.93 439 VAL A O 1
ATOM 2604 N N . ASN A 1 395 ? -15.662 4.227 -24.665 1.00 35.35 440 ASN A N 1
ATOM 2605 C CA . ASN A 1 395 ? -15.462 3.002 -23.887 1.00 35.42 440 ASN A CA 1
ATOM 2606 C C . ASN A 1 395 ? -16.769 2.270 -23.549 1.00 35.35 440 ASN A C 1
ATOM 2607 O O . ASN A 1 395 ? -16.815 1.042 -23.546 1.00 36.87 440 ASN A O 1
ATOM 2612 N N . SER A 1 396 ? -17.827 3.033 -23.290 1.00 36.71 441 SER A N 1
ATOM 2613 C CA . SER A 1 396 ? -19.106 2.450 -22.888 1.00 37.18 441 SER A CA 1
ATOM 2614 C C . SER A 1 396 ? -19.734 1.601 -23.990 1.00 38.18 441 SER A C 1
ATOM 2615 O O . SER A 1 396 ? -20.618 0.787 -23.727 1.00 40.34 441 SER A O 1
ATOM 2618 N N . ALA A 1 397 ? -19.277 1.796 -25.221 1.00 37.44 442 ALA A N 1
ATOM 2619 C CA . ALA A 1 397 ? -19.744 0.998 -26.351 1.00 39.28 442 ALA A CA 1
ATOM 2620 C C . ALA A 1 397 ? -18.876 -0.230 -26.625 1.00 41.79 442 ALA A C 1
ATOM 2621 O O . ALA A 1 397 ? -19.302 -1.148 -27.334 1.00 40.90 442 ALA A O 1
ATOM 2623 N N . LEU A 1 398 ? -17.664 -0.253 -26.065 1.00 40.32 443 LEU A N 1
ATOM 2624 C CA . LEU A 1 398 ? -16.674 -1.277 -26.411 1.00 39.23 443 LEU A CA 1
ATOM 2625 C C . LEU A 1 398 ? -16.862 -2.591 -25.696 1.00 40.27 443 LEU A C 1
ATOM 2626 O O . LEU A 1 398 ? -16.614 -3.647 -26.285 1.00 40.02 443 LEU A O 1
ATOM 2631 N N . ASN A 1 399 ? -17.254 -2.548 -24.423 1.00 41.44 444 ASN A N 1
ATOM 2632 C CA . ASN A 1 399 ? -17.316 -3.799 -23.641 1.00 43.91 444 ASN A CA 1
ATOM 2633 C C . ASN A 1 399 ? -18.182 -4.912 -24.240 1.00 43.76 444 ASN A C 1
ATOM 2634 O O . ASN A 1 399 ? -17.769 -6.068 -24.227 1.00 46.05 444 ASN A O 1
ATOM 2639 N N . PRO A 1 400 ? -19.381 -4.589 -24.759 1.00 42.61 445 PRO A N 1
ATOM 2640 C CA . PRO A 1 400 ? -20.140 -5.691 -25.369 1.00 44.27 445 PRO A CA 1
ATOM 2641 C C . PRO A 1 400 ? -19.373 -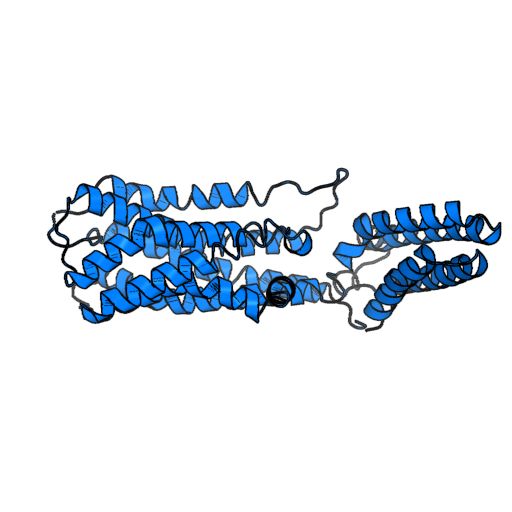6.370 -26.506 1.00 44.47 445 PRO A C 1
ATOM 2642 O O . PRO A 1 400 ? -19.448 -7.590 -26.669 1.00 46.80 445 PRO A O 1
ATOM 2646 N N . VAL A 1 401 ? -18.633 -5.582 -27.274 1.00 44.44 446 VAL A N 1
ATOM 2647 C CA . VAL A 1 401 ? -17.831 -6.128 -28.357 1.00 45.04 446 VAL A CA 1
ATOM 2648 C C . VAL A 1 401 ? -16.707 -6.982 -27.799 1.00 44.73 446 VAL A C 1
ATOM 2649 O O . VAL A 1 401 ? -16.430 -8.064 -28.316 1.00 45.28 446 VAL A O 1
ATOM 2653 N N . ILE A 1 402 ? -16.063 -6.493 -26.744 1.00 42.19 447 ILE A N 1
ATOM 2654 C CA . ILE A 1 402 ? -14.958 -7.221 -26.120 1.00 43.77 447 ILE A CA 1
ATOM 2655 C C . ILE A 1 402 ? -15.406 -8.595 -25.617 1.00 46.12 447 ILE A C 1
ATOM 2656 O O . ILE A 1 402 ? -14.723 -9.594 -25.860 1.00 49.46 447 ILE A O 1
ATOM 2661 N N . TYR A 1 403 ? -16.561 -8.657 -24.950 1.00 46.85 448 TYR A N 1
ATOM 2662 C CA . TYR A 1 403 ? -17.085 -9.947 -24.476 1.00 47.05 448 TYR A CA 1
ATOM 2663 C C . TYR A 1 403 ? -17.306 -10.911 -25.627 1.00 48.50 448 TYR A C 1
ATOM 2664 O O . TYR A 1 403 ? -16.942 -12.082 -25.541 1.00 50.21 448 TYR A O 1
ATOM 2673 N N . THR A 1 404 ? -17.923 -10.405 -26.694 1.00 53.87 449 THR A N 1
ATOM 2674 C CA . THR A 1 404 ? -18.314 -11.222 -27.838 1.00 53.76 449 THR A CA 1
ATOM 2675 C C . THR A 1 404 ? -17.093 -11.805 -28.529 1.00 54.17 449 THR A C 1
ATOM 2676 O O . THR A 1 404 ? -17.124 -12.934 -29.009 1.00 57.13 449 THR A O 1
ATOM 2680 N N . VAL A 1 405 ? -16.019 -11.025 -28.578 1.00 53.41 450 VAL A N 1
ATOM 2681 C CA . VAL A 1 405 ? -14.785 -11.465 -29.212 1.00 52.80 450 VAL A CA 1
ATOM 2682 C C . VAL A 1 405 ? -13.973 -12.362 -28.285 1.00 54.41 450 VAL A C 1
ATOM 2683 O O . VAL A 1 405 ? -13.508 -13.421 -28.697 1.00 55.60 450 VAL A O 1
ATOM 2687 N N . PHE A 1 406 ? -13.820 -11.955 -27.028 1.00 52.66 451 PHE A N 1
ATOM 2688 C CA . PHE A 1 406 ? -12.817 -12.590 -26.174 1.00 53.03 451 PHE A CA 1
ATOM 2689 C C . PHE A 1 406 ? -13.317 -13.546 -25.100 1.00 55.35 451 PHE A C 1
ATOM 2690 O O . PHE A 1 406 ? -12.508 -14.195 -24.451 1.00 58.44 451 PHE A O 1
ATOM 2698 N N . ASN A 1 407 ? -14.624 -13.641 -24.893 1.00 55.52 452 ASN A N 1
ATOM 2699 C CA . ASN A 1 407 ? -15.130 -14.627 -23.940 1.00 54.63 452 ASN A CA 1
ATOM 2700 C C . ASN A 1 407 ? -15.970 -15.705 -24.605 1.00 56.70 452 ASN A C 1
ATOM 2701 O O . ASN A 1 407 ? -16.943 -15.415 -25.292 1.00 57.51 452 ASN A O 1
ATOM 2706 N N . ALA A 1 408 ? -15.599 -16.956 -24.367 1.00 61.60 453 ALA A N 1
ATOM 2707 C CA . ALA A 1 408 ? -16.199 -18.072 -25.071 1.00 59.83 453 ALA A CA 1
ATOM 2708 C C . ALA A 1 408 ? -17.709 -18.161 -24.874 1.00 62.04 453 ALA A C 1
ATOM 2709 O O . ALA A 1 408 ? -18.461 -18.366 -25.834 1.00 62.22 453 ALA A O 1
ATOM 2711 N N . GLU A 1 409 ? -18.157 -18.023 -23.631 1.00 61.99 454 GLU A N 1
ATOM 2712 C CA . GLU A 1 409 ? -19.571 -18.232 -23.343 1.00 63.70 454 GLU A CA 1
ATOM 2713 C C . GLU A 1 409 ? -20.403 -17.133 -24.002 1.00 59.43 454 GLU A C 1
ATOM 2714 O O . GLU A 1 409 ? -21.405 -17.430 -24.648 1.00 59.56 454 GLU A O 1
ATOM 2716 N N . PHE A 1 410 ? -19.975 -15.874 -23.873 1.00 57.04 455 PHE A N 1
ATOM 2717 C CA . PHE A 1 410 ? -20.681 -14.782 -24.541 1.00 58.02 455 PHE A CA 1
ATOM 2718 C C . PHE A 1 410 ? -20.670 -14.981 -26.056 1.00 60.04 455 PHE A C 1
ATOM 2719 O O . PHE A 1 410 ? -21.697 -14.839 -26.721 1.00 57.07 455 PHE A O 1
ATOM 2727 N N . ARG A 1 411 ? -19.498 -15.315 -26.587 1.00 63.94 456 ARG A N 1
ATOM 2728 C CA . ARG A 1 411 ? -19.324 -15.564 -28.014 1.00 64.77 456 ARG A CA 1
ATOM 2729 C C . ARG A 1 411 ? -20.246 -16.666 -28.539 1.00 64.84 456 ARG A C 1
ATOM 2730 O O . ARG A 1 411 ? -20.832 -16.541 -29.618 1.00 68.50 456 ARG A O 1
ATOM 2734 N N . ASN A 1 412 ? -20.381 -17.748 -27.779 1.00 65.55 457 ASN A N 1
ATOM 2735 C CA . ASN A 1 412 ? -21.242 -18.848 -28.201 1.00 67.46 457 ASN A CA 1
ATOM 2736 C C . ASN A 1 412 ? -22.713 -18.462 -28.089 1.00 69.49 457 ASN A C 1
ATOM 2737 O O . ASN A 1 412 ? -23.521 -18.834 -28.935 1.00 71.13 457 ASN A O 1
ATOM 2739 N N . VAL A 1 413 ? -23.059 -17.704 -27.053 1.00 66.33 458 VAL A N 1
ATOM 2740 C CA . VAL A 1 413 ? -24.427 -17.214 -26.901 1.00 71.77 458 VAL A CA 1
ATOM 2741 C C . VAL A 1 413 ? -24.767 -16.249 -28.042 1.00 71.55 458 VAL A C 1
ATOM 2742 O O . VAL A 1 413 ? -25.875 -16.255 -28.570 1.00 71.90 458 VAL A O 1
ATOM 2746 N N . PHE A 1 414 ? -23.789 -15.432 -28.428 1.00 72.89 459 PHE A N 1
ATOM 2747 C CA . PHE A 1 414 ? -23.917 -14.566 -29.595 1.00 71.02 459 PHE A CA 1
ATOM 2748 C C . PHE A 1 414 ? -24.079 -15.385 -30.872 1.00 75.57 459 PHE A C 1
ATOM 2749 O O . PHE A 1 414 ? -25.098 -15.281 -31.554 1.00 75.69 459 PHE A O 1
ATOM 2757 N N . ARG A 1 415 ? -23.071 -16.211 -31.166 1.00 76.62 460 ARG A N 1
ATOM 2758 C CA . ARG A 1 415 ? -22.989 -16.992 -32.405 1.00 76.54 460 ARG A CA 1
ATOM 2759 C C . ARG A 1 415 ? -24.276 -17.723 -32.767 1.00 84.23 460 ARG A C 1
ATOM 2760 O O . ARG A 1 415 ? -24.513 -18.013 -33.940 1.00 87.91 460 ARG A O 1
ATOM 2762 N N . LYS A 1 416 ? -25.099 -18.039 -31.770 1.00 83.23 461 LYS A N 1
ATOM 2763 C CA . LYS A 1 416 ? -26.452 -18.493 -32.063 1.00 87.21 461 LYS A CA 1
ATOM 2764 C C . LYS A 1 416 ? -27.347 -17.256 -32.207 1.00 87.23 461 LYS A C 1
ATOM 2765 O O . LYS A 1 416 ? -28.175 -16.935 -31.351 1.00 88.70 461 LYS A O 1
ATOM 2770 N N . ALA A 1 417 ? -27.129 -16.547 -33.309 1.00 88.72 462 ALA A N 1
ATOM 2771 C CA . ALA A 1 417 ? -27.956 -15.419 -33.688 1.00 86.97 462 ALA A CA 1
ATOM 2772 C C . ALA A 1 417 ? -29.367 -15.895 -34.005 1.00 92.01 462 ALA A C 1
ATOM 2773 O O . ALA A 1 417 ? -30.305 -15.604 -33.267 1.00 95.93 462 ALA A O 1
#

Radius of gyration: 26.47 Å; Cα contacts (8 Å, |Δi|>4): 431; chains: 1; bounding box: 38×87×44 Å

Sequence (373 aa):
GAAALVGGVLLIGAVLAGNSSLVCVSSVATERALQTPTNSSFIVSLAAADLLLALLVLPLFVYSEVQGGAWLLSPRLCDALMAMDVMLCTASIFNLCCAISVDRFVAVAVPLRYNRQGGSRRQLLLLIGATWLLLSAAVAAPVLCGLNDPAVCRLEDRDYVVYSSVCSFFLPCPLMLLLLYWATFRGLQRWEVARRRADLEDNWETLNDNLKVIEKADNAAQVKDALTKMRAAALDAQKATPPKLEDKSPPEMKDFRHGFDILVGQIDDALKLANEGKVKEAQAAAEQLKTTRNAYIQKYLAKITGRERKAMRVLPVVVGAFLLCWTPFFVVHITQALCPACSVPPRLVSSAVTWLGYVNSALNPVIYTVFNAEFRNVFRKA

GO terms:
  GO:0005886 plasma membrane (C, IDA)
  GO:0051379 epinephrine binding (F, IDA)
  GO:0051380 norepinephrine binding (F, IDA)
  GO:0004935 adrenergic receptor activity (F, IDA)
  GO:0001591 dopamine neurotransmitter receptor activity, coupled via Gi/Go (F, IDA)
  GO:0035240 dopamine binding (F, IDA)
  GO:0007195 adenylate cyclase-inhibiting dopamine receptor signaling pathway (P, IDA)
  GO:0005886 plasma membrane (C, EXP)
  GO:0001591 dopamine neurotransmitter receptor activity, coupled via Gi/Go (F, IMP)
  GO:0007195 adenylate cyclase-inhibiting dopamine receptor signaling pathway (P, IMP)
  GO:0005886 plasma membrane (C, TAS)
  GO:0042802 identical protein binding (F, IPI)
  GO:0005515 protein binding (F, IPI)
  GO:0004952 dopamine neurotransmitter receptor activity (F, IDA)
  GO:0034776 response to histamine (P, IDA)
  GO:0016020 membrane (C, IDA)
  GO:0043410 positive regulation of MAPK cascade (P, IDA)
  GO:0017124 SH3 domain binding (F, IDA)
  GO:0060158 phospholipase C-activating dopamine receptor signaling pathway (P, IDA)
  GO:0050482 arachidonate secretion (P, IDA)

Organism: Homo sapiens (NCBI:txid9606)

Foldseek 3Di:
DVCLVVVLVVLLVLLQVLLVCLLVLCVPDPVNVDLLSVLVNLLSVLLNCCSVQASVVVSVCVVVVQWDDDAVLVLLVNVLSVQLSLLLNLLSLLLSLVVLLCCLVPPDADPDDDDPCVSVVSSVVSSVVSNVLSVVSNVPQDPHRGRDRPQLVSLLVSLCVRPVPSLVVSVVSNVSSLVSLLQLAFPPLVLLVVLVCLLVVLLVQLVPPPWLVSVLVSLVSNLVSLVSNLPRGGNNCPPPDPVVNCLSNVLSVVLNVLSVVLNVCSVVGNSVVSNVSSVVSVVSCVRRNVVSSCSHSCNVSLQCFLSVVLSVLQCVLQVQQSVVRNCCSVPVPPDDPVVSNVVSVSSNSSSSSCSSVSCCPRHDVSVVSVVVD

Secondary structure (P-SEA, 3-state):
caaaaaaaaaaaaaaaaaaaaaaaaaaaccccccaaaaaaaaaaaaaaaaacccaaaaaaaaaacccccccaaaaaaaaaaaaaaaaaaaaaaaaaaaaaaaaaabbbbbccccccaaaaaaaaaaaaaaaaaacccccccccccccccccaaaaaaaaaaaccaaaaaaaaaaaaaaaaaaaaccccccaaaaaaaaaaaaaaaaaacccaaaaaaaaaaaaaaaaaaaaccccccccccccaaaaaaaaaaaaaaaaaaaaaaaaacaaaaaaaaaaaaaaaaacccccccccccaaaaaaacaaaaaaaaaaaacaaaaaaaaaaaacccccccaaaaaaaaaaaaaccccaaaaaacccaaaaaaaacc

Nearest PDB structures (foldseek):
  5wiu-assembly1_A  TM=1.003E+00  e=5.576E-48  Homo sapiens
  5wiv-assembly1_A  TM=1.001E+00  e=5.431E-45  Homo sapiens
  8zmg-assembly1_A  TM=7.256E-01  e=3.525E-22  Homo sapiens
  6wh4-assembly1_A  TM=6.988E-01  e=1.620E-20  Homo sapiens
  8zmf-assembly1_A  TM=7.805E-01  e=1.744E-16  Homo sapiens